Protein AF-0000000066112814 (afdb_homodimer)

Radius of gyration: 29.26 Å; Cα contacts (8 Å, |Δi|>4): 1091; chains: 2; bounding box: 68×74×65 Å

Organism: Halorhodospira halophila (strain DSM 244 / SL1) (NCBI:txid349124)

Nearest PDB structures (foldseek):
  2owy-assembly1_B  TM=9.687E-01  e=3.876E-37  Pseudomonas aeruginosa PAO1
  2owl-assembly1_B  TM=9.333E-01  e=2.413E-34  Escherichia coli
  3ke6-assembly3_B-2  TM=2.125E-01  e=1.730E-01  Mycobacterium tuberculosis
  3ke6-assembly3_A  TM=1.447E-01  e=5.151E-01  Mycobacterium tuberculosis
  2owy-assembly1_B  TM=9.687E-01  e=1.887E-37  Pseudomonas aeruginosa PAO1

InterPro domains:
  IPR007476 Putative exonuclease, RdgC [MF_00194] (1-300)
  IPR007476 Putative exonuclease, RdgC [NF001464] (1-300)
  IPR007476 Putative exonuclease, RdgC [PF04381] (1-298)
  IPR007476 Putative exonuclease, RdgC [PTHR38103] (1-299)

Sequence (604 aa):
MWFRNLIPYRLRDQVAYDPETADQRLAALAFTPCGALEPSRSGFVPPLGPGAPLVHAAAGSLLFCLQEETKLLPAAVIREAMDERIGAVEAAEHRKVRKRERDRIRDEVVTDLMPRAFSRHKRTWGYLDTEAGYLVVDAGSEKQAEHFVEQLREAWGDLTLSPPETEMGPGTIMTRWLAQQQLPGDLELGEEAVLEDPNAEGCEVRVKRQDLTSEEMRAHIDAGKRVRRLAVTYSERLSAVIDTDLSLRRLKFHDVIREQAGDRDPESQAEQLDADFSLMTLELRTLIPRLMEWFGGEKAPSMWFRNLIPYRLRDQVAYDPETADQRLAALAFTPCGALEPSRSGFVPPLGPGAPLVHAAAGSLLFCLQEETKLLPAAVIREAMDERIGAVEAAEHRKVRKRERDRIRDEVVTDLMPRAFSRHKRTWGYLDTEAGYLVVDAGSEKQAEHFVEQLREAWGDLTLSPPETEMGPGTIMTRWLAQQQLPGDLELGEEAVLEDPNAEGCEVRVKRQDLTSEEMRAHIDAGKRVRRLAVTYSERLSAVIDTDLSLRRLKFHDVIREQAGDRDPESQAEQLDADFSLMTLELRTLIPRLMEWFGGEKAPS

Foldseek 3Di:
DFFQKKFKKFWDDLDPPDQVLLLVLLVVFADDDDDLLGQKHKGWDCPLDPPHTQWDDDQQKIKTKMKMKGFPDDPVNLVVQLVVVQVVCCVVVVDHDDPVRSVVSSVVSSSVCSNVTDIDMDMKMWMARSVLRMIITRDPDPVVVVVVVVSSCVSNVPTDIDQWDAPFFPQVLVLVCQLVVDAPPQKDFDFWWKKAAPVDPPRIDTTGNHDSNDPVVNVCSVVRITTQWTWMDGNVQWIFIAGRSRMTHRIDGDCVQVVVLVVVVDPDPSSSVNSNVNSNVVVVSVVSQVSSVSRPGTDDDD/DFFQKKFKKFWDDLDPPDQVLLLVLQVVFADDDDDLLGQKHKGWDCPLDPPHTQWDDDQQKIKTKMKMKGFPDDPVNLVVQLVVVQVVCCVVVVDHDDPVRSVVSSVVSSSVCSNVTDIDMDMKMWMARSVLRMIITRDPDPVVVVVVVVSSCVSNVPTDIDQWDAPFFPQVLVLVCQLVVDAPPQKDFDFWWKKAAPVDPPRIDTTGNHDSNDPVVNVCSVVRITTQWTWMDGNVQWIFIAGRSRMTHRIDGDCVQVVQLVVVVDPDPSSSCNSNVNSNVVVVSVVSQVSSVSRPGTDDDD

pLDDT: mean 94.21, std 6.57, range [53.81, 98.94]

Solvent-accessible surface area (backbone atoms only — not comparable to full-atom values): 31672 Å² total; per-residue (Å²): 102,76,69,39,22,38,41,56,24,35,50,72,54,93,64,84,84,43,61,68,60,50,30,59,31,38,56,78,37,45,53,64,81,61,56,63,83,43,60,57,38,68,18,36,40,30,68,68,34,91,92,48,55,48,43,44,73,46,87,63,26,41,36,40,28,38,38,34,41,35,49,60,69,55,66,67,44,52,49,52,53,41,50,54,52,50,49,50,50,26,67,74,64,71,45,82,81,51,70,72,58,49,52,51,49,48,51,50,50,48,67,63,47,44,62,59,36,52,60,42,78,46,76,40,43,33,36,36,33,69,78,84,37,33,37,36,26,40,33,96,41,68,68,57,36,49,51,51,52,50,54,48,30,67,29,61,62,77,69,44,72,41,72,66,47,46,67,37,58,44,29,59,51,53,33,45,26,51,75,68,69,52,66,61,90,55,50,40,81,42,33,36,38,30,32,29,35,89,89,38,88,75,19,35,39,38,36,30,68,33,70,60,79,37,69,37,48,44,36,38,46,73,72,58,34,34,32,46,30,41,26,33,31,41,72,85,39,33,35,31,30,40,37,54,81,69,28,34,37,72,37,40,78,30,64,82,55,55,53,61,44,58,72,66,64,56,88,43,71,46,49,39,35,51,40,30,41,35,54,50,51,56,53,44,63,56,45,55,59,47,55,30,46,77,25,68,23,64,48,75,83,130,102,76,69,41,21,37,42,57,26,34,50,72,55,92,64,86,86,44,60,67,59,50,29,59,30,40,56,78,37,43,53,62,82,61,55,63,83,44,60,56,38,70,18,37,40,30,70,68,34,92,92,48,55,48,43,44,71,48,87,63,25,40,37,39,27,37,36,34,40,37,49,60,69,55,68,68,44,52,49,53,53,42,50,53,52,49,49,52,49,24,66,75,66,70,45,82,80,50,70,72,58,48,52,51,48,47,51,52,50,48,67,64,47,44,63,58,36,51,62,42,78,46,77,43,42,34,36,36,33,69,77,84,37,33,37,35,26,41,33,96,41,69,69,58,37,48,52,52,50,52,54,48,30,68,30,63,62,76,66,45,70,41,73,67,48,47,67,36,58,44,30,60,51,52,33,46,27,50,74,68,70,53,66,61,90,55,49,40,81,42,32,36,40,30,33,30,36,90,89,38,87,75,19,35,38,38,36,30,66,33,71,59,80,36,70,37,50,45,35,38,45,73,73,58,34,35,35,46,30,39,28,32,29,41,72,84,42,32,34,30,31,40,36,54,82,68,27,34,36,72,37,41,78,28,65,83,56,54,53,62,43,58,73,66,63,57,88,43,72,48,48,40,36,49,40,30,41,36,54,49,52,57,54,44,62,55,45,55,60,48,56,29,46,76,25,68,24,65,50,75,83,129

Structure (mmCIF, N/CA/C/O backbone):
data_AF-0000000066112814-model_v1
#
loop_
_entity.id
_entity.type
_entity.pdbx_description
1 polymer 'Recombination-associated protein RdgC'
#
loop_
_atom_site.group_PDB
_atom_site.id
_atom_site.type_symbol
_atom_site.label_atom_id
_atom_site.label_alt_id
_atom_site.label_comp_id
_atom_site.label_asym_id
_atom_site.label_entity_id
_atom_site.label_seq_id
_atom_site.pdbx_PDB_ins_code
_atom_site.Cartn_x
_atom_site.Cartn_y
_atom_site.Cartn_z
_atom_site.occupancy
_atom_site.B_iso_or_equiv
_atom_site.auth_seq_id
_atom_site.auth_comp_id
_atom_site.auth_asym_id
_atom_site.auth_atom_id
_atom_site.pdbx_PDB_model_num
ATOM 1 N N . MET A 1 1 ? 8.781 -24.109 -1.26 1 85.25 1 MET A N 1
ATOM 2 C CA . MET A 1 1 ? 8.328 -23.109 -2.215 1 85.25 1 MET A CA 1
ATOM 3 C C . MET A 1 1 ? 6.855 -23.312 -2.566 1 85.25 1 MET A C 1
ATOM 5 O O . MET A 1 1 ? 6.477 -24.375 -3.08 1 85.25 1 MET A O 1
ATOM 9 N N . TRP A 1 2 ? 5.922 -22.578 -2.098 1 94.44 2 TRP A N 1
ATOM 10 C CA . TRP A 1 2 ? 4.5 -22.641 -2.41 1 94.44 2 TRP A CA 1
ATOM 11 C C . TRP A 1 2 ? 4.02 -21.328 -3.031 1 94.44 2 TRP A C 1
ATOM 13 O O . TRP A 1 2 ? 4.273 -20.25 -2.494 1 94.44 2 TRP A O 1
ATOM 23 N N . PHE A 1 3 ? 3.432 -21.531 -4.191 1 98.19 3 PHE A N 1
ATOM 24 C CA . PHE A 1 3 ? 2.922 -20.328 -4.863 1 98.19 3 PHE A CA 1
ATOM 25 C C . PHE A 1 3 ? 1.823 -19.672 -4.039 1 98.19 3 PHE A C 1
ATOM 27 O O . PHE A 1 3 ? 0.987 -20.359 -3.447 1 98.19 3 PHE A O 1
ATOM 34 N N . ARG A 1 4 ? 1.826 -18.406 -4.098 1 98 4 ARG A N 1
ATOM 35 C CA . ARG A 1 4 ? 0.827 -17.656 -3.346 1 98 4 ARG A CA 1
ATOM 36 C C . ARG A 1 4 ? -0.195 -17.016 -4.281 1 98 4 ARG A C 1
ATOM 38 O O . ARG A 1 4 ? -1.264 -16.578 -3.842 1 98 4 ARG A O 1
ATOM 45 N N . ASN A 1 5 ? 0.16 -16.906 -5.477 1 98.75 5 ASN A N 1
ATOM 46 C CA . ASN A 1 5 ? -0.689 -16.422 -6.559 1 98.75 5 ASN A CA 1
ATOM 47 C C . ASN A 1 5 ? -0.534 -17.266 -7.82 1 98.75 5 ASN A C 1
ATOM 49 O O . ASN A 1 5 ? 0.542 -17.797 -8.078 1 98.75 5 ASN A O 1
ATOM 53 N N . LEU A 1 6 ? -1.611 -17.344 -8.539 1 98.81 6 LEU A N 1
ATOM 54 C CA . LEU A 1 6 ? -1.567 -18.062 -9.812 1 98.81 6 LEU A CA 1
ATOM 55 C C . LEU A 1 6 ? -2.102 -17.203 -10.945 1 98.81 6 LEU A C 1
ATOM 57 O O . LEU A 1 6 ? -3.25 -16.75 -10.898 1 98.81 6 LEU A O 1
ATOM 61 N N . ILE A 1 7 ? -1.312 -16.969 -11.883 1 98.88 7 ILE A N 1
ATOM 62 C CA . ILE A 1 7 ? -1.767 -16.422 -13.156 1 98.88 7 ILE A CA 1
ATOM 63 C C . ILE A 1 7 ? -1.481 -17.406 -14.273 1 98.88 7 ILE A C 1
ATOM 65 O O . ILE A 1 7 ? -0.338 -17.547 -14.719 1 98.88 7 ILE A O 1
ATOM 69 N N . PRO A 1 8 ? -2.494 -18.125 -14.742 1 98.19 8 PRO A N 1
ATOM 70 C CA . PRO A 1 8 ? -2.299 -19.172 -15.734 1 98.19 8 PRO A CA 1
ATOM 71 C C . PRO A 1 8 ? -2.311 -18.656 -17.172 1 98.19 8 PRO A C 1
ATOM 73 O O . PRO A 1 8 ? -3.053 -17.719 -17.484 1 98.19 8 PRO A O 1
ATOM 76 N N . TYR A 1 9 ? -1.499 -19.25 -17.969 1 97 9 TYR A N 1
ATOM 77 C CA . TYR A 1 9 ? -1.478 -19.062 -19.422 1 97 9 TYR A CA 1
ATOM 78 C C . TYR A 1 9 ? -1.589 -20.391 -20.141 1 97 9 TYR A C 1
ATOM 80 O O . TYR A 1 9 ? -0.943 -21.375 -19.766 1 97 9 TYR A O 1
ATOM 88 N N . ARG A 1 10 ? -2.41 -20.438 -21.203 1 95.5 10 ARG A N 1
ATOM 89 C CA . ARG A 1 10 ? -2.572 -21.641 -22 1 95.5 10 ARG A CA 1
ATOM 90 C C . ARG A 1 10 ? -1.478 -21.75 -23.062 1 95.5 10 ARG A C 1
ATOM 92 O O . ARG A 1 10 ? -1.212 -20.781 -23.781 1 95.5 10 ARG A O 1
ATOM 99 N N . LEU A 1 11 ? -0.869 -22.891 -23.031 1 92.31 11 LEU A N 1
ATOM 100 C CA . LEU A 1 11 ? 0.097 -23.172 -24.094 1 92.31 11 LEU A CA 1
ATOM 101 C C . LEU A 1 11 ? -0.61 -23.547 -25.391 1 92.31 11 LEU A C 1
ATOM 103 O O . LEU A 1 11 ? -1.513 -24.375 -25.406 1 92.31 11 LEU A O 1
ATOM 107 N N . ARG A 1 12 ? -0.238 -22.906 -26.453 1 84.06 12 ARG A N 1
ATOM 108 C CA . ARG A 1 12 ? -0.909 -23.156 -27.734 1 84.06 12 ARG A CA 1
ATOM 109 C C . ARG A 1 12 ? -0.007 -23.922 -28.688 1 84.06 12 ARG A C 1
ATOM 111 O O . ARG A 1 12 ? -0.443 -24.328 -29.766 1 84.06 12 ARG A O 1
ATOM 118 N N . ASP A 1 13 ? 1.174 -24 -28.344 1 73.62 13 ASP A N 1
ATOM 119 C CA . ASP A 1 13 ? 2.092 -24.75 -29.188 1 73.62 13 ASP A CA 1
ATOM 120 C C . ASP A 1 13 ? 2.328 -26.156 -28.625 1 73.62 13 ASP A C 1
ATOM 122 O O . ASP A 1 13 ? 2.09 -26.391 -27.438 1 73.62 13 ASP A O 1
ATOM 126 N N . GLN A 1 14 ? 2.426 -27.172 -29.594 1 65.25 14 GLN A N 1
ATOM 127 C CA . GLN A 1 14 ? 2.783 -28.516 -29.172 1 65.25 14 GLN A CA 1
ATOM 128 C C . GLN A 1 14 ? 4.297 -28.703 -29.188 1 65.25 14 GLN A C 1
ATOM 130 O O . GLN A 1 14 ? 4.875 -29.094 -30.203 1 65.25 14 GLN A O 1
ATOM 135 N N . VAL A 1 15 ? 4.91 -27.953 -28.297 1 62.34 15 VAL A N 1
ATOM 136 C CA . VAL A 1 15 ? 6.359 -28.141 -28.297 1 62.34 15 VAL A CA 1
ATOM 137 C C . VAL A 1 15 ? 6.742 -29.156 -27.234 1 62.34 15 VAL A C 1
ATOM 139 O O . VAL A 1 15 ? 5.996 -29.375 -26.266 1 62.34 15 VAL A O 1
ATOM 142 N N . ALA A 1 16 ? 7.613 -30.031 -27.641 1 66.94 16 ALA A N 1
ATOM 143 C CA . ALA A 1 16 ? 8.18 -30.938 -26.641 1 66.94 16 ALA A CA 1
ATOM 144 C C . ALA A 1 16 ? 8.883 -30.172 -25.531 1 66.94 16 ALA A C 1
ATOM 146 O O . ALA A 1 16 ? 9.75 -29.328 -25.797 1 66.94 16 ALA A O 1
ATOM 147 N N . TYR A 1 17 ? 8.281 -30.281 -24.359 1 77.88 17 TYR A N 1
ATOM 148 C CA . TYR A 1 17 ? 8.883 -29.594 -23.234 1 77.88 17 TYR A CA 1
ATOM 149 C C . TYR A 1 17 ? 9.906 -30.469 -22.531 1 77.88 17 TYR A C 1
ATOM 151 O O . TYR A 1 17 ? 9.586 -31.141 -21.531 1 77.88 17 TYR A O 1
ATOM 159 N N . ASP A 1 18 ? 11.117 -30.484 -23.156 1 88.44 18 ASP A N 1
ATOM 160 C CA . ASP A 1 18 ? 12.25 -31.234 -22.625 1 88.44 18 ASP A CA 1
ATOM 161 C C . ASP A 1 18 ? 13.078 -30.375 -21.672 1 88.44 18 ASP A C 1
ATOM 163 O O . ASP A 1 18 ? 13.445 -29.25 -22.016 1 88.44 18 ASP A O 1
ATOM 167 N N . PRO A 1 19 ? 13.273 -30.984 -20.453 1 92.81 19 PRO A N 1
ATOM 168 C CA . PRO A 1 19 ? 14.016 -30.203 -19.469 1 92.81 19 PRO A CA 1
ATOM 169 C C . PRO A 1 19 ? 15.383 -29.75 -19.969 1 92.81 19 PRO A C 1
ATOM 171 O O . PRO A 1 19 ? 15.812 -28.625 -19.688 1 92.81 19 PRO A O 1
ATOM 174 N N . GLU A 1 20 ? 16.094 -30.625 -20.656 1 93.12 20 GLU A N 1
ATOM 175 C CA . GLU A 1 20 ? 17.422 -30.297 -21.141 1 93.12 20 GLU A CA 1
ATOM 176 C C . GLU A 1 20 ? 17.375 -29.188 -22.203 1 93.12 20 GLU A C 1
ATOM 178 O O . GLU A 1 20 ? 18.188 -28.25 -22.156 1 93.12 20 GLU A O 1
ATOM 183 N N . THR A 1 21 ? 16.484 -29.406 -23.078 1 91 21 THR A N 1
ATOM 184 C CA . THR A 1 21 ? 16.297 -28.375 -24.109 1 91 21 THR A CA 1
ATOM 185 C C . THR A 1 21 ? 15.906 -27.047 -23.469 1 91 21 THR A C 1
ATOM 187 O O . THR A 1 21 ? 16.438 -26 -23.844 1 91 21 THR A O 1
ATOM 190 N N . ALA A 1 22 ? 14.984 -27.125 -22.562 1 92.94 22 ALA A N 1
ATOM 191 C CA . ALA A 1 22 ? 14.547 -25.906 -21.859 1 92.94 22 ALA A CA 1
ATOM 192 C C . ALA A 1 22 ? 15.719 -25.234 -21.156 1 92.94 22 ALA A C 1
ATOM 194 O O . ALA A 1 22 ? 15.859 -24.016 -21.219 1 92.94 22 ALA A O 1
ATOM 195 N N . ASP A 1 23 ? 16.484 -26 -20.531 1 95.75 23 ASP A N 1
ATOM 196 C CA . ASP A 1 23 ? 17.641 -25.5 -19.797 1 95.75 23 ASP A CA 1
ATOM 197 C C . ASP A 1 23 ? 18.609 -24.781 -20.75 1 95.75 23 ASP A C 1
ATOM 199 O O . ASP A 1 23 ? 19.094 -23.688 -20.438 1 95.75 23 ASP A O 1
ATOM 203 N N . GLN A 1 24 ? 18.859 -25.359 -21.875 1 94.19 24 GLN A N 1
ATOM 204 C CA . GLN A 1 24 ? 19.75 -24.781 -22.875 1 94.19 24 GLN A CA 1
ATOM 205 C C . GLN A 1 24 ? 19.188 -23.453 -23.391 1 94.19 24 GLN A C 1
ATOM 207 O O . GLN A 1 24 ? 19.922 -22.484 -23.562 1 94.19 24 GLN A O 1
ATOM 212 N N . ARG A 1 25 ? 17.953 -23.469 -23.641 1 92.56 25 ARG A N 1
ATOM 213 C CA . ARG A 1 25 ? 17.312 -22.266 -24.156 1 92.56 25 ARG A CA 1
ATOM 214 C C . ARG A 1 25 ? 17.375 -21.141 -23.141 1 92.56 25 ARG A C 1
ATOM 216 O O . ARG A 1 25 ? 17.641 -19.984 -23.5 1 92.56 25 ARG A O 1
ATOM 223 N N . LEU A 1 26 ? 17.156 -21.453 -21.875 1 96.06 26 LEU A N 1
ATOM 224 C CA . LEU A 1 26 ? 17.125 -20.422 -20.828 1 96.06 26 LEU A CA 1
ATOM 225 C C . LEU A 1 26 ? 18.516 -19.844 -20.594 1 96.06 26 LEU A C 1
ATOM 227 O O . LEU A 1 26 ? 18.656 -18.75 -20.047 1 96.06 26 LEU A O 1
ATOM 231 N N . ALA A 1 27 ? 19.531 -20.609 -20.984 1 95.5 27 ALA A N 1
ATOM 232 C CA . ALA A 1 27 ? 20.922 -20.172 -20.797 1 95.5 27 ALA A CA 1
ATOM 233 C C . ALA A 1 27 ? 21.172 -18.828 -21.484 1 95.5 27 ALA A C 1
ATOM 235 O O . ALA A 1 27 ? 22.031 -18.062 -21.047 1 95.5 27 ALA A O 1
ATOM 236 N N . ALA A 1 28 ? 20.422 -18.578 -22.5 1 94 28 ALA A N 1
ATOM 237 C CA . ALA A 1 28 ? 20.578 -17.328 -23.266 1 94 28 ALA A CA 1
ATOM 238 C C . ALA A 1 28 ? 20.219 -16.125 -22.406 1 94 28 ALA A C 1
ATOM 240 O O . ALA A 1 28 ? 20.688 -15.008 -22.688 1 94 28 ALA A O 1
ATOM 241 N N . LEU A 1 29 ? 19.406 -16.328 -21.406 1 97.25 29 LEU A N 1
ATOM 242 C CA . LEU A 1 29 ? 19 -15.242 -20.531 1 97.25 29 LEU A CA 1
ATOM 243 C C . LEU A 1 29 ? 19.266 -15.594 -19.062 1 97.25 29 LEU A C 1
ATOM 245 O O . LEU A 1 29 ? 18.422 -15.328 -18.203 1 97.25 29 LEU A O 1
ATOM 249 N N . ALA A 1 30 ? 20.328 -16.266 -18.844 1 97.75 30 ALA A N 1
ATOM 250 C CA . ALA A 1 30 ? 20.766 -16.516 -17.469 1 97.75 30 ALA A CA 1
ATOM 251 C C . ALA A 1 30 ? 21.109 -15.203 -16.766 1 97.75 30 ALA A C 1
ATOM 253 O O . ALA A 1 30 ? 21.672 -14.289 -17.375 1 97.75 30 ALA A O 1
ATOM 254 N N . PHE A 1 31 ? 20.859 -15.141 -15.562 1 97.94 31 PHE A N 1
ATOM 255 C CA . PHE A 1 31 ? 21.016 -13.906 -14.805 1 97.94 31 PHE A CA 1
ATOM 256 C C . PHE A 1 31 ? 22.484 -13.523 -14.688 1 97.94 31 PHE A C 1
ATOM 258 O O . PHE A 1 31 ? 23.328 -14.375 -14.406 1 97.94 31 PHE A O 1
ATOM 265 N N . THR A 1 32 ? 22.75 -12.273 -14.93 1 96.69 32 THR A N 1
ATOM 266 C CA . THR A 1 32 ? 24.031 -11.641 -14.641 1 96.69 32 THR A CA 1
ATOM 267 C C . THR A 1 32 ? 23.828 -10.344 -13.852 1 96.69 32 THR A C 1
ATOM 269 O O . THR A 1 32 ? 22.812 -9.656 -14.039 1 96.69 32 THR A O 1
ATOM 272 N N . PRO A 1 33 ? 24.672 -10.039 -12.961 1 95.44 33 PRO A N 1
ATOM 273 C CA . PRO A 1 33 ? 24.5 -8.836 -12.141 1 95.44 33 PRO A CA 1
ATOM 274 C C . PRO A 1 33 ? 24.484 -7.551 -12.969 1 95.44 33 PRO A C 1
ATOM 276 O O . PRO A 1 33 ? 25.062 -7.508 -14.055 1 95.44 33 PRO A O 1
ATOM 279 N N . CYS A 1 34 ? 23.844 -6.574 -12.438 1 95.56 34 CYS A N 1
ATOM 280 C CA . CYS A 1 34 ? 23.781 -5.254 -13.055 1 95.56 34 CYS A CA 1
ATOM 281 C C . CYS A 1 34 ? 25.172 -4.652 -13.203 1 95.56 34 CYS A C 1
ATOM 283 O O . CYS A 1 34 ? 26.031 -4.836 -12.344 1 95.56 34 CYS A O 1
ATOM 285 N N . GLY A 1 35 ? 25.328 -3.955 -14.352 1 93.88 35 GLY A N 1
ATOM 286 C CA . GLY A 1 35 ? 26.484 -3.076 -14.438 1 93.88 35 GLY A CA 1
ATOM 287 C C . GLY A 1 35 ? 26.375 -1.863 -13.531 1 93.88 35 GLY A C 1
ATOM 288 O O . GLY A 1 35 ? 25.328 -1.616 -12.93 1 93.88 35 GLY A O 1
ATOM 289 N N . ALA A 1 36 ? 27.469 -1.051 -13.477 1 91 36 ALA A N 1
ATOM 290 C CA . ALA A 1 36 ? 27.594 0.069 -12.547 1 91 36 ALA A CA 1
ATOM 291 C C . ALA A 1 36 ? 26.531 1.123 -12.812 1 91 36 ALA A C 1
ATOM 293 O O . ALA A 1 36 ? 26.062 1.795 -11.891 1 91 36 ALA A O 1
ATOM 294 N N . LEU A 1 37 ? 26.141 1.253 -14.055 1 94.19 37 LEU A N 1
ATOM 295 C CA . LEU A 1 37 ? 25.219 2.33 -14.398 1 94.19 37 LEU A CA 1
ATOM 296 C C . LEU A 1 37 ? 23.859 1.772 -14.805 1 94.19 37 LEU A C 1
ATOM 298 O O . LEU A 1 37 ? 22.969 2.525 -15.203 1 94.19 37 LEU A O 1
ATOM 302 N N . GLU A 1 38 ? 23.703 0.467 -14.703 1 95.5 38 GLU A N 1
ATOM 303 C CA . GLU A 1 38 ? 22.453 -0.189 -15.07 1 95.5 38 GLU A CA 1
ATOM 304 C C . GLU A 1 38 ? 21.453 -0.177 -13.906 1 95.5 38 GLU A C 1
ATOM 306 O O . GLU A 1 38 ? 21.766 -0.678 -12.82 1 95.5 38 GLU A O 1
ATOM 311 N N . PRO A 1 39 ? 20.297 0.369 -14.148 1 96.38 39 PRO A N 1
ATOM 312 C CA . PRO A 1 39 ? 19.344 0.484 -13.047 1 96.38 39 PRO A CA 1
ATOM 313 C C . PRO A 1 39 ? 18.734 -0.859 -12.648 1 96.38 39 PRO A C 1
ATOM 315 O O . PRO A 1 39 ? 18.375 -1.056 -11.484 1 96.38 39 PRO A O 1
ATOM 318 N N . SER A 1 40 ? 18.578 -1.758 -13.625 1 97.69 40 SER A N 1
ATOM 319 C CA . SER A 1 40 ? 18 -3.062 -13.328 1 97.69 40 SER A CA 1
ATOM 320 C C . SER A 1 40 ? 18.344 -4.082 -14.406 1 97.69 40 SER A C 1
ATOM 322 O O . SER A 1 40 ? 18.703 -3.713 -15.523 1 97.69 40 SER A O 1
ATOM 324 N N . ARG A 1 41 ? 18.281 -5.301 -14.047 1 97.06 41 ARG A N 1
ATOM 325 C CA . ARG A 1 41 ? 18.5 -6.414 -14.969 1 97.06 41 ARG A CA 1
ATOM 326 C C . ARG A 1 41 ? 17.75 -7.66 -14.5 1 97.06 41 ARG A C 1
ATOM 328 O O . ARG A 1 41 ? 17.688 -7.945 -13.305 1 97.06 41 ARG A O 1
ATOM 335 N N . SER A 1 42 ? 17.188 -8.344 -15.43 1 98 42 SER A N 1
ATOM 336 C CA . SER A 1 42 ? 16.5 -9.594 -15.133 1 98 42 SER A CA 1
ATOM 337 C C . SER A 1 42 ? 17.156 -10.773 -15.844 1 98 42 SER A C 1
ATOM 339 O O . SER A 1 42 ? 17.797 -10.594 -16.875 1 98 42 SER A O 1
ATOM 341 N N . GLY A 1 43 ? 17.016 -11.891 -15.297 1 98.25 43 GLY A N 1
ATOM 342 C CA . GLY A 1 43 ? 17.469 -13.141 -15.891 1 98.25 43 GLY A CA 1
ATOM 343 C C . GLY A 1 43 ? 17.078 -14.359 -15.07 1 98.25 43 GLY A C 1
ATOM 344 O O . GLY A 1 43 ? 16.656 -14.234 -13.922 1 98.25 43 GLY A O 1
ATOM 345 N N . PHE A 1 44 ? 17.234 -15.539 -15.656 1 98.62 44 PHE A N 1
ATOM 346 C CA . PHE A 1 44 ? 16.828 -16.766 -15 1 98.62 44 PHE A CA 1
ATOM 347 C C . PHE A 1 44 ? 17.938 -17.297 -14.102 1 98.62 44 PHE A C 1
ATOM 349 O O . PHE A 1 44 ? 19.109 -17.234 -14.453 1 98.62 44 PHE A O 1
ATOM 356 N N . VAL A 1 45 ? 17.609 -17.859 -12.961 1 97.94 45 VAL A N 1
ATOM 357 C CA . VAL A 1 45 ? 18.547 -18.484 -12.023 1 97.94 45 VAL A CA 1
ATOM 358 C C . VAL A 1 45 ? 18.094 -19.906 -11.734 1 97.94 45 VAL A C 1
ATOM 360 O O . VAL A 1 45 ? 16.922 -20.25 -11.922 1 97.94 45 VAL A O 1
ATOM 363 N N . PRO A 1 46 ? 19.031 -20.766 -11.281 1 97.25 46 PRO A N 1
ATOM 364 C CA . PRO A 1 46 ? 18.625 -22.141 -10.938 1 97.25 46 PRO A CA 1
ATOM 365 C C . PRO A 1 46 ? 17.672 -22.188 -9.75 1 97.25 46 PRO A C 1
ATOM 367 O O . PRO A 1 46 ? 17.984 -21.703 -8.664 1 97.25 46 PRO A O 1
ATOM 370 N N . PRO A 1 47 ? 16.547 -22.781 -9.883 1 97.19 47 PRO A N 1
ATOM 371 C CA . PRO A 1 47 ? 15.57 -22.875 -8.797 1 97.19 47 PRO A CA 1
ATOM 372 C C . PRO A 1 47 ? 16.125 -23.547 -7.551 1 97.19 47 PRO A C 1
ATOM 374 O O . PRO A 1 47 ? 15.789 -23.156 -6.43 1 97.19 47 PRO A O 1
ATOM 377 N N . LEU A 1 48 ? 17 -24.516 -7.664 1 94.5 48 LEU A N 1
ATOM 378 C CA . LEU A 1 48 ? 17.469 -25.297 -6.531 1 94.5 48 LEU A CA 1
ATOM 379 C C . LEU A 1 48 ? 18.781 -24.719 -5.992 1 94.5 48 LEU A C 1
ATOM 381 O O . LEU A 1 48 ? 19.422 -25.328 -5.129 1 94.5 48 LEU A O 1
ATOM 385 N N . GLY A 1 49 ? 19.188 -23.594 -6.578 1 90 49 GLY A N 1
ATOM 386 C CA . GLY A 1 49 ? 20.375 -22.922 -6.062 1 90 49 GLY A CA 1
ATOM 387 C C . GLY A 1 49 ? 21.578 -23.078 -6.969 1 90 49 GLY A C 1
ATOM 388 O O . GLY A 1 49 ? 21.484 -23.672 -8.047 1 90 49 GLY A O 1
ATOM 389 N N . PRO A 1 50 ? 22.703 -22.516 -6.48 1 86 50 PRO A N 1
ATOM 390 C CA . PRO A 1 50 ? 23.906 -22.5 -7.312 1 86 50 PRO A CA 1
ATOM 391 C C . PRO A 1 50 ? 24.375 -23.906 -7.691 1 86 50 PRO A C 1
ATOM 393 O O . PRO A 1 50 ? 24.344 -24.812 -6.859 1 86 50 PRO A O 1
ATOM 396 N N . GLY A 1 51 ? 24.766 -24.062 -8.945 1 88.44 51 GLY A N 1
ATOM 397 C CA . GLY A 1 51 ? 25.281 -25.344 -9.422 1 88.44 51 GLY A CA 1
ATOM 398 C C . GLY A 1 51 ? 24.203 -26.203 -10.062 1 88.44 51 GLY A C 1
ATOM 399 O O . GLY A 1 51 ? 24.516 -27.141 -10.805 1 88.44 51 GLY A O 1
ATOM 400 N N . ALA A 1 52 ? 22.984 -25.922 -9.773 1 93.94 52 ALA A N 1
ATOM 401 C CA . ALA A 1 52 ? 21.875 -26.672 -10.352 1 93.94 52 ALA A CA 1
ATOM 402 C C . ALA A 1 52 ? 21.5 -26.125 -11.727 1 93.94 52 ALA A C 1
ATOM 404 O O . ALA A 1 52 ? 21.953 -25.047 -12.117 1 93.94 52 ALA A O 1
ATOM 405 N N . PRO A 1 53 ? 20.75 -26.859 -12.461 1 96.31 53 PRO A N 1
ATOM 406 C CA . PRO A 1 53 ? 20.266 -26.359 -13.75 1 96.31 53 PRO A CA 1
ATOM 407 C C . PRO A 1 53 ? 19.281 -25.203 -13.594 1 96.31 53 PRO A C 1
ATOM 409 O O . PRO A 1 53 ? 18.703 -25.016 -12.516 1 96.31 53 PRO A O 1
ATOM 412 N N . LEU A 1 54 ? 19.094 -24.516 -14.727 1 97.75 54 LEU A N 1
ATOM 413 C CA . LEU A 1 54 ? 18.172 -23.391 -14.75 1 97.75 54 LEU A CA 1
ATOM 414 C C . LEU A 1 54 ? 16.719 -23.859 -14.75 1 97.75 54 LEU A C 1
ATOM 416 O O . LEU A 1 54 ? 15.805 -23.078 -14.484 1 97.75 54 LEU A O 1
ATOM 420 N N . VAL A 1 55 ? 16.562 -25.109 -15.039 1 97.31 55 VAL A N 1
ATOM 421 C CA . VAL A 1 55 ? 15.227 -25.703 -15.078 1 97.31 55 VAL A CA 1
ATOM 422 C C . VAL A 1 55 ? 15.156 -26.891 -14.125 1 97.31 55 VAL A C 1
ATOM 424 O O . VAL A 1 55 ? 16.062 -27.734 -14.109 1 97.31 55 VAL A O 1
ATOM 427 N N . HIS A 1 56 ? 14.203 -26.906 -13.32 1 97.06 56 HIS A N 1
ATOM 428 C CA . HIS A 1 56 ? 13.977 -28.078 -12.469 1 97.06 56 HIS A CA 1
ATOM 429 C C . HIS A 1 56 ? 12.734 -28.844 -12.914 1 97.06 56 HIS A C 1
ATOM 431 O O . HIS A 1 56 ? 11.633 -28.281 -12.938 1 97.06 56 HIS A O 1
ATOM 437 N N . ALA A 1 57 ? 12.93 -30.109 -13.227 1 96.69 57 ALA A N 1
ATOM 438 C CA . ALA A 1 57 ? 11.828 -30.938 -13.695 1 96.69 57 ALA A CA 1
ATOM 439 C C . ALA A 1 57 ? 11.344 -31.875 -12.602 1 96.69 57 ALA A C 1
ATOM 441 O O . ALA A 1 57 ? 12.156 -32.562 -11.945 1 96.69 57 ALA A O 1
ATOM 442 N N . ALA A 1 58 ? 10.117 -31.859 -12.391 1 94.69 58 ALA A N 1
ATOM 443 C CA . ALA A 1 58 ? 9.5 -32.781 -11.445 1 94.69 58 ALA A CA 1
ATOM 444 C C . ALA A 1 58 ? 8.016 -32.969 -11.742 1 94.69 58 ALA A C 1
ATOM 446 O O . ALA A 1 58 ? 7.32 -32 -12.086 1 94.69 58 ALA A O 1
ATOM 447 N N . ALA A 1 59 ? 7.535 -34.219 -11.688 1 93.25 59 ALA A N 1
ATOM 448 C CA . ALA A 1 59 ? 6.117 -34.562 -11.781 1 93.25 59 ALA A CA 1
ATOM 449 C C . ALA A 1 59 ? 5.508 -34.031 -13.07 1 93.25 59 ALA A C 1
ATOM 451 O O . ALA A 1 59 ? 4.414 -33.469 -13.055 1 93.25 59 ALA A O 1
ATOM 452 N N . GLY A 1 60 ? 6.281 -34.031 -14.133 1 93.25 60 GLY A N 1
ATOM 453 C CA . GLY A 1 60 ? 5.77 -33.625 -15.422 1 93.25 60 GLY A CA 1
ATOM 454 C C . GLY A 1 60 ? 5.703 -32.125 -15.578 1 93.25 60 GLY A C 1
ATOM 455 O O . GLY A 1 60 ? 5 -31.609 -16.453 1 93.25 60 GLY A O 1
ATOM 456 N N . SER A 1 61 ? 6.387 -31.391 -14.719 1 96.19 61 SER A N 1
ATOM 457 C CA . SER A 1 61 ? 6.383 -29.938 -14.75 1 96.19 61 SER A CA 1
ATOM 458 C C . SER A 1 61 ? 7.805 -29.375 -14.75 1 96.19 61 SER A C 1
ATOM 460 O O . SER A 1 61 ? 8.734 -30.031 -14.289 1 96.19 61 SER A O 1
ATOM 462 N N . LEU A 1 62 ? 7.965 -28.266 -15.344 1 96.81 62 LEU A N 1
ATOM 463 C CA . LEU A 1 62 ? 9.25 -27.562 -15.391 1 96.81 62 LEU A CA 1
ATOM 464 C C . LEU A 1 62 ? 9.195 -26.266 -14.586 1 96.81 62 LEU A C 1
ATOM 466 O O . LEU A 1 62 ? 8.406 -25.375 -14.883 1 96.81 62 LEU A O 1
ATOM 470 N N . LEU A 1 63 ? 10.023 -26.156 -13.617 1 98 63 LEU A N 1
ATOM 471 C CA . LEU A 1 63 ? 10.07 -25 -12.734 1 98 63 LEU A CA 1
ATOM 472 C C . LEU A 1 63 ? 11.125 -24 -13.203 1 98 63 LEU A C 1
ATOM 474 O O . LEU A 1 63 ? 12.242 -24.375 -13.547 1 98 63 LEU A O 1
ATOM 478 N N . PHE A 1 64 ? 10.734 -22.734 -13.227 1 97.88 64 PHE A N 1
ATOM 479 C CA . PHE A 1 64 ? 11.609 -21.625 -13.594 1 97.88 64 PHE A CA 1
ATOM 480 C C . PHE A 1 64 ? 11.664 -20.578 -12.484 1 97.88 64 PHE A C 1
ATOM 482 O O . PHE A 1 64 ? 10.695 -20.422 -11.734 1 97.88 64 PHE A O 1
ATOM 489 N N . CYS A 1 65 ? 12.719 -19.844 -12.422 1 98.44 65 CYS A N 1
ATOM 490 C CA . CYS A 1 65 ? 12.883 -18.734 -11.484 1 98.44 65 CYS A CA 1
ATOM 491 C C . CYS A 1 65 ? 13.531 -17.531 -12.164 1 98.44 65 CYS A C 1
ATOM 493 O O . CYS A 1 65 ? 14.672 -17.625 -12.625 1 98.44 65 CYS A O 1
ATOM 495 N N . LEU A 1 66 ? 12.789 -16.5 -12.25 1 98.56 66 LEU A N 1
ATOM 496 C CA . LEU A 1 66 ? 13.312 -15.25 -12.797 1 98.56 66 LEU A CA 1
ATOM 497 C C . LEU A 1 66 ? 13.766 -14.312 -11.68 1 98.56 66 LEU A C 1
ATOM 499 O O . LEU A 1 66 ? 12.984 -13.992 -10.781 1 98.56 66 LEU A O 1
ATOM 503 N N . GLN A 1 67 ? 14.969 -13.914 -11.719 1 97.94 67 GLN A N 1
ATOM 504 C CA . GLN A 1 67 ? 15.508 -12.961 -10.75 1 97.94 67 GLN A CA 1
ATOM 505 C C . GLN A 1 67 ? 15.664 -11.578 -11.359 1 97.94 67 GLN A C 1
ATOM 507 O O . GLN A 1 67 ? 16.125 -11.445 -12.5 1 97.94 67 GLN A O 1
ATOM 512 N N . GLU A 1 68 ? 15.219 -10.609 -10.641 1 97.5 68 GLU A N 1
ATOM 513 C CA . GLU A 1 68 ? 15.406 -9.211 -11.023 1 97.5 68 GLU A CA 1
ATOM 514 C C . GLU A 1 68 ? 16.234 -8.461 -9.992 1 97.5 68 GLU A C 1
ATOM 516 O O . GLU A 1 68 ? 15.93 -8.477 -8.797 1 97.5 68 GLU A O 1
ATOM 521 N N . GLU A 1 69 ? 17.312 -7.91 -10.461 1 97.25 69 GLU A N 1
ATOM 522 C CA . GLU A 1 69 ? 18.109 -6.984 -9.656 1 97.25 69 GLU A CA 1
ATOM 523 C C . GLU A 1 69 ? 17.719 -5.535 -9.938 1 97.25 69 GLU A C 1
ATOM 525 O O . GLU A 1 69 ? 17.688 -5.109 -11.094 1 97.25 69 GLU A O 1
ATOM 530 N N . THR A 1 70 ? 17.391 -4.812 -8.93 1 96.5 70 THR A N 1
ATOM 531 C CA . THR A 1 70 ? 17.078 -3.395 -9.062 1 96.5 70 THR A CA 1
ATOM 532 C C . THR A 1 70 ? 17.969 -2.557 -8.141 1 96.5 70 THR A C 1
ATOM 534 O O . THR A 1 70 ? 18.109 -2.871 -6.961 1 96.5 70 THR A O 1
ATOM 537 N N . LYS A 1 71 ? 18.594 -1.497 -8.719 1 95.69 71 LYS A N 1
ATOM 538 C CA . LYS A 1 71 ? 19.375 -0.564 -7.914 1 95.69 71 LYS A CA 1
ATOM 539 C C . LYS A 1 71 ? 18.469 0.371 -7.117 1 95.69 71 LYS A C 1
ATOM 541 O O . LYS A 1 71 ? 17.531 0.948 -7.668 1 95.69 71 LYS A O 1
ATOM 546 N N . LEU A 1 72 ? 18.828 0.458 -5.844 1 94.62 72 LEU A N 1
ATOM 547 C CA . LEU A 1 72 ? 17.984 1.245 -4.953 1 94.62 72 LEU A CA 1
ATOM 548 C C . LEU A 1 72 ? 18.438 2.701 -4.926 1 94.62 72 LEU A C 1
ATOM 550 O O . LEU A 1 72 ? 19.109 3.127 -3.988 1 94.62 72 LEU A O 1
ATOM 554 N N . LEU A 1 73 ? 17.984 3.422 -5.879 1 95.25 73 LEU A N 1
ATOM 555 C CA . LEU A 1 73 ? 18.203 4.863 -5.953 1 95.25 73 LEU A CA 1
ATOM 556 C C . LEU A 1 73 ? 16.875 5.605 -6.09 1 95.25 73 LEU A C 1
ATOM 558 O O . LEU A 1 73 ? 16.516 6.039 -7.184 1 95.25 73 LEU A O 1
ATOM 562 N N . PRO A 1 74 ? 16.234 5.777 -4.965 1 94.31 74 PRO A N 1
ATOM 563 C CA . PRO A 1 74 ? 14.922 6.422 -5.004 1 94.31 74 PRO A CA 1
ATOM 564 C C . PRO A 1 74 ? 14.977 7.824 -5.598 1 94.31 74 PRO A C 1
ATOM 566 O O . PRO A 1 74 ? 15.992 8.516 -5.48 1 94.31 74 PRO A O 1
ATOM 569 N N . ALA A 1 75 ? 13.859 8.211 -6.156 1 95.06 75 ALA A N 1
ATOM 570 C CA . ALA A 1 75 ? 13.742 9.539 -6.766 1 95.06 75 ALA A CA 1
ATOM 571 C C . ALA A 1 75 ? 14 10.633 -5.742 1 95.06 75 ALA A C 1
ATOM 573 O O . ALA A 1 75 ? 14.547 11.688 -6.078 1 95.06 75 ALA A O 1
ATOM 574 N N . ALA A 1 76 ? 13.609 10.383 -4.57 1 93.75 76 ALA A N 1
ATOM 575 C CA . ALA A 1 76 ? 13.789 11.367 -3.512 1 93.75 76 ALA A CA 1
ATOM 576 C C . ALA A 1 76 ? 15.273 11.664 -3.279 1 93.75 76 ALA A C 1
ATOM 578 O O . ALA A 1 76 ? 15.656 12.812 -3.053 1 93.75 76 ALA A O 1
ATOM 579 N N . VAL A 1 77 ? 16.094 10.664 -3.346 1 94.25 77 VAL A N 1
ATOM 580 C CA . VAL A 1 77 ? 17.531 10.812 -3.152 1 94.25 77 VAL A CA 1
ATOM 581 C C . VAL A 1 77 ? 18.141 11.625 -4.297 1 94.25 77 VAL A C 1
ATOM 583 O O . VAL A 1 77 ? 18.953 12.516 -4.074 1 94.25 77 VAL A O 1
ATOM 586 N N . ILE A 1 78 ? 17.672 11.336 -5.434 1 95.69 78 ILE A N 1
ATOM 587 C CA . ILE A 1 78 ? 18.125 12.062 -6.613 1 95.69 78 ILE A CA 1
ATOM 588 C C . ILE A 1 78 ? 17.734 13.531 -6.496 1 95.69 78 ILE A C 1
ATOM 590 O O . ILE A 1 78 ? 18.562 14.422 -6.711 1 95.69 78 ILE A O 1
ATOM 594 N N . ARG A 1 79 ? 16.531 13.719 -6.168 1 95.06 79 ARG A N 1
ATOM 595 C CA . ARG A 1 79 ? 16.016 15.078 -6.051 1 95.06 79 ARG A CA 1
ATOM 596 C C . ARG A 1 79 ? 16.797 15.875 -5.016 1 95.06 79 ARG A C 1
ATOM 598 O O . ARG A 1 79 ? 17.141 17.031 -5.246 1 95.06 79 ARG A O 1
ATOM 605 N N . GLU A 1 80 ? 17.031 15.281 -3.926 1 92.5 80 GLU A N 1
ATOM 606 C CA . GLU A 1 80 ? 17.766 15.953 -2.863 1 92.5 80 GLU A CA 1
ATOM 607 C C . GLU A 1 80 ? 19.172 16.312 -3.32 1 92.5 80 GLU A C 1
ATOM 609 O O . GLU A 1 80 ? 19.641 17.438 -3.08 1 92.5 80 GLU A O 1
ATOM 614 N N . ALA A 1 81 ? 19.844 15.422 -3.986 1 94.5 81 ALA A N 1
ATOM 615 C CA . ALA A 1 81 ? 21.172 15.68 -4.516 1 94.5 81 ALA A CA 1
ATOM 616 C C . ALA A 1 81 ? 21.141 16.766 -5.582 1 94.5 81 ALA A C 1
ATOM 618 O O . ALA A 1 81 ? 22.047 17.609 -5.641 1 94.5 81 ALA A O 1
ATOM 619 N N . MET A 1 82 ? 20.141 16.719 -6.367 1 95.81 82 MET A N 1
ATOM 620 C CA . MET A 1 82 ? 19.953 17.734 -7.387 1 95.81 82 MET A CA 1
ATOM 621 C C . MET A 1 82 ? 19.781 19.125 -6.754 1 95.81 82 MET A C 1
ATOM 623 O O . MET A 1 82 ? 20.422 20.078 -7.176 1 95.81 82 MET A O 1
ATOM 627 N N . ASP A 1 83 ? 18.922 19.156 -5.797 1 92.38 83 ASP A N 1
ATOM 628 C CA . ASP A 1 83 ? 18.656 20.422 -5.125 1 92.38 83 ASP A CA 1
ATOM 629 C C . ASP A 1 83 ? 19.938 21.016 -4.531 1 92.38 83 ASP A C 1
ATOM 631 O O . ASP A 1 83 ? 20.188 22.219 -4.637 1 92.38 83 ASP A O 1
ATOM 635 N N . GLU A 1 84 ? 20.688 20.203 -3.943 1 91.38 84 GLU A N 1
ATOM 636 C CA . GLU A 1 84 ? 21.953 20.641 -3.367 1 91.38 84 GLU A CA 1
ATOM 637 C C . GLU A 1 84 ? 22.891 21.203 -4.438 1 91.38 84 GLU A C 1
ATOM 639 O O . GLU A 1 84 ? 23.453 22.281 -4.27 1 91.38 84 GLU A O 1
ATOM 644 N N . ARG A 1 85 ? 23.031 20.531 -5.492 1 94.81 85 ARG A N 1
ATOM 645 C CA . ARG A 1 85 ? 23.922 20.953 -6.566 1 94.81 85 ARG A CA 1
ATOM 646 C C . ARG A 1 85 ? 23.406 22.203 -7.254 1 94.81 85 ARG A C 1
ATOM 648 O O . ARG A 1 85 ? 24.172 23.109 -7.562 1 94.81 85 ARG A O 1
ATOM 655 N N . ILE A 1 86 ? 22.156 22.234 -7.508 1 95.25 86 ILE A N 1
ATOM 656 C CA . ILE A 1 86 ? 21.531 23.391 -8.133 1 95.25 86 ILE A CA 1
ATOM 657 C C . ILE A 1 86 ? 21.672 24.609 -7.215 1 95.25 86 ILE A C 1
ATOM 659 O O . ILE A 1 86 ? 22.016 25.703 -7.676 1 95.25 86 ILE A O 1
ATOM 663 N N . GLY A 1 87 ? 21.422 24.375 -5.977 1 91.31 87 GLY A N 1
ATOM 664 C CA . GLY A 1 87 ? 21.609 25.453 -5.02 1 91.31 87 GLY A CA 1
ATOM 665 C C . GLY A 1 87 ? 23.016 26.031 -5.016 1 91.31 87 GLY A C 1
ATOM 666 O O . GLY A 1 87 ? 23.188 27.234 -4.957 1 91.31 87 GLY A O 1
ATOM 667 N N . ALA A 1 88 ? 23.984 25.172 -5.09 1 92.56 88 ALA A N 1
ATOM 668 C CA . ALA A 1 88 ? 25.375 25.578 -5.109 1 92.56 88 ALA A CA 1
ATOM 669 C C . ALA A 1 88 ? 25.688 26.391 -6.359 1 92.56 88 ALA A C 1
ATOM 671 O O . ALA A 1 88 ? 26.375 27.422 -6.285 1 92.56 88 ALA A O 1
ATOM 672 N N . VAL A 1 89 ? 25.219 25.984 -7.473 1 93.69 89 VAL A N 1
ATOM 673 C CA . VAL A 1 89 ? 25.438 26.672 -8.742 1 93.69 89 VAL A CA 1
ATOM 674 C C . VAL A 1 89 ? 24.781 28.047 -8.719 1 93.69 89 VAL A C 1
ATOM 676 O O . VAL A 1 89 ? 25.391 29.047 -9.109 1 93.69 89 VAL A O 1
ATOM 679 N N . GLU A 1 90 ? 23.578 28.016 -8.227 1 93 90 GLU A N 1
ATOM 680 C CA . GLU A 1 90 ? 22.828 29.281 -8.188 1 93 90 GLU A CA 1
ATOM 681 C C . GLU A 1 90 ? 23.453 30.266 -7.207 1 93 90 GLU A C 1
ATOM 683 O O . GLU A 1 90 ? 23.484 31.469 -7.461 1 93 90 GLU A O 1
ATOM 688 N N . ALA A 1 91 ? 23.969 29.781 -6.156 1 90.25 91 ALA A N 1
ATOM 689 C CA . ALA A 1 91 ? 24.641 30.625 -5.176 1 90.25 91 ALA A CA 1
ATOM 690 C C . ALA A 1 91 ? 25.953 31.172 -5.727 1 90.25 91 ALA A C 1
ATOM 692 O O . ALA A 1 91 ? 26.297 32.344 -5.516 1 90.25 91 ALA A O 1
ATOM 693 N N . ALA A 1 92 ? 26.641 30.375 -6.492 1 93.5 92 ALA A N 1
ATOM 694 C CA . ALA A 1 92 ? 27.969 30.734 -7.008 1 93.5 92 ALA A CA 1
ATOM 695 C C . ALA A 1 92 ? 27.844 31.688 -8.195 1 93.5 92 ALA A C 1
ATOM 697 O O . ALA A 1 92 ? 28.641 32.625 -8.336 1 93.5 92 ALA A O 1
ATOM 698 N N . GLU A 1 93 ? 26.781 31.438 -8.977 1 93.88 93 GLU A N 1
ATOM 699 C CA . GLU A 1 93 ? 26.688 32.188 -10.227 1 93.88 93 GLU A CA 1
ATOM 700 C C . GLU A 1 93 ? 25.562 33.219 -10.164 1 93.88 93 GLU A C 1
ATOM 702 O O . GLU A 1 93 ? 25.391 34 -11.102 1 93.88 93 GLU A O 1
ATOM 707 N N . HIS A 1 94 ? 24.797 33.156 -9.102 1 91.5 94 HIS A N 1
ATOM 708 C CA . HIS A 1 94 ? 23.719 34.125 -8.859 1 91.5 94 HIS A CA 1
ATOM 709 C C . HIS A 1 94 ? 22.75 34.156 -10.031 1 91.5 94 HIS A C 1
ATOM 711 O O . HIS A 1 94 ? 22.406 35.25 -10.523 1 91.5 94 HIS A O 1
ATOM 717 N N . ARG A 1 95 ? 22.484 33.125 -10.555 1 92.19 95 ARG A N 1
ATOM 718 C CA . ARG A 1 95 ? 21.484 32.938 -11.602 1 92.19 95 ARG A CA 1
ATOM 719 C C . ARG A 1 95 ? 20.688 31.656 -11.398 1 92.19 95 ARG A C 1
ATOM 721 O O . ARG A 1 95 ? 21.156 30.75 -10.719 1 92.19 95 ARG A O 1
ATOM 728 N N . LYS A 1 96 ? 19.578 31.656 -12.086 1 90.12 96 LYS A N 1
ATOM 729 C CA . LYS A 1 96 ? 18.766 30.453 -12.023 1 90.12 96 LYS A CA 1
ATOM 730 C C . LYS A 1 96 ? 19.234 29.406 -13.023 1 90.12 96 LYS A C 1
ATOM 732 O O . LYS A 1 96 ? 19.703 29.75 -14.109 1 90.12 96 LYS A O 1
ATOM 737 N N . VAL A 1 97 ? 19.203 28.25 -12.641 1 93.56 97 VAL A N 1
ATOM 738 C CA . VAL A 1 97 ? 19.547 27.125 -13.508 1 93.56 97 VAL A CA 1
ATOM 739 C C . VAL A 1 97 ? 18.422 26.859 -14.5 1 93.56 97 VAL A C 1
ATOM 741 O O . VAL A 1 97 ? 17.25 26.828 -14.117 1 93.56 97 VAL A O 1
ATOM 744 N N . ARG A 1 98 ? 18.781 26.906 -15.773 1 92.38 98 ARG A N 1
ATOM 745 C CA . ARG A 1 98 ? 17.797 26.656 -16.812 1 92.38 98 ARG A CA 1
ATOM 746 C C . ARG A 1 98 ? 17.562 25.156 -17.016 1 92.38 98 ARG A C 1
ATOM 748 O O . ARG A 1 98 ? 18.297 24.344 -16.453 1 92.38 98 ARG A O 1
ATOM 755 N N . LYS A 1 99 ? 16.594 24.734 -17.828 1 93.56 99 LYS A N 1
ATOM 756 C CA . LYS A 1 99 ? 16.125 23.359 -18 1 93.56 99 LYS A CA 1
ATOM 757 C C . LYS A 1 99 ? 17.25 22.453 -18.484 1 93.56 99 LYS A C 1
ATOM 759 O O . LYS A 1 99 ? 17.484 21.391 -17.922 1 93.56 99 LYS A O 1
ATOM 764 N N . ARG A 1 100 ? 17.953 22.891 -19.547 1 94.94 100 ARG A N 1
ATOM 765 C CA . ARG A 1 100 ? 19.031 22.078 -20.125 1 94.94 100 ARG A CA 1
ATOM 766 C C . ARG A 1 100 ? 20.109 21.797 -19.094 1 94.94 100 ARG A C 1
ATOM 768 O O . ARG A 1 100 ? 20.625 20.672 -19.016 1 94.94 100 ARG A O 1
ATOM 775 N N . GLU A 1 101 ? 20.469 22.766 -18.375 1 95.38 101 GLU A N 1
ATOM 776 C CA . GLU A 1 101 ? 21.484 22.609 -17.344 1 95.38 101 GLU A CA 1
ATOM 777 C C . GLU A 1 101 ? 20.969 21.734 -16.203 1 95.38 101 GLU A C 1
ATOM 779 O O . GLU A 1 101 ? 21.734 20.953 -15.625 1 95.38 101 GLU A O 1
ATOM 784 N N . ARG A 1 102 ? 19.766 21.859 -15.891 1 95.88 102 ARG A N 1
ATOM 785 C CA . ARG A 1 102 ? 19.156 21 -14.875 1 95.88 102 ARG A CA 1
ATOM 786 C C . ARG A 1 102 ? 19.234 19.531 -15.281 1 95.88 102 ARG A C 1
ATOM 788 O O . ARG A 1 102 ? 19.547 18.672 -14.453 1 95.88 102 ARG A O 1
ATOM 795 N N . ASP A 1 103 ? 18.984 19.281 -16.562 1 96.06 103 ASP A N 1
ATOM 796 C CA . ASP A 1 103 ? 19.047 17.922 -17.062 1 96.06 103 ASP A CA 1
ATOM 797 C C . ASP A 1 103 ? 20.469 17.375 -16.984 1 96.06 103 ASP A C 1
ATOM 799 O O . ASP A 1 103 ? 20.672 16.203 -16.656 1 96.06 103 ASP A O 1
ATOM 803 N N . ARG A 1 104 ? 21.391 18.156 -17.266 1 96.38 104 ARG A N 1
ATOM 804 C CA . ARG A 1 104 ? 22.781 17.75 -17.172 1 96.38 104 ARG A CA 1
ATOM 805 C C . ARG A 1 104 ? 23.172 17.438 -15.742 1 96.38 104 ARG A C 1
ATOM 807 O O . ARG A 1 104 ? 23.859 16.438 -15.484 1 96.38 104 ARG A O 1
ATOM 814 N N . ILE A 1 105 ? 22.719 18.266 -14.828 1 96.88 105 ILE A N 1
ATOM 815 C CA . ILE A 1 105 ? 22.984 18.047 -13.414 1 96.88 105 ILE A CA 1
ATOM 816 C C . ILE A 1 105 ? 22.375 16.719 -12.969 1 96.88 105 ILE A C 1
ATOM 818 O O . ILE A 1 105 ? 22.984 15.961 -12.227 1 96.88 105 ILE A O 1
ATOM 822 N N . ARG A 1 106 ? 21.188 16.453 -13.414 1 96.38 106 ARG A N 1
ATOM 823 C CA . ARG A 1 106 ? 20.516 15.195 -13.086 1 96.38 106 ARG A CA 1
ATOM 824 C C . ARG A 1 106 ? 21.359 14 -13.531 1 96.38 106 ARG A C 1
ATOM 826 O O . ARG A 1 106 ? 21.578 13.062 -12.766 1 96.38 106 ARG A O 1
ATOM 833 N N . ASP A 1 107 ? 21.828 14.086 -14.727 1 96.38 107 ASP A N 1
ATOM 834 C CA . ASP A 1 107 ? 22.641 13 -15.281 1 96.38 107 ASP A CA 1
ATOM 835 C C . ASP A 1 107 ? 23.922 12.797 -14.461 1 96.38 107 ASP A C 1
ATOM 837 O O . ASP A 1 107 ? 24.328 11.664 -14.203 1 96.38 107 ASP A O 1
ATOM 841 N N . GLU A 1 108 ? 24.469 13.844 -14.117 1 97 108 GLU A N 1
ATOM 842 C CA . GLU A 1 108 ? 25.688 13.789 -13.305 1 97 108 GLU A CA 1
ATOM 843 C C . GLU A 1 108 ? 25.406 13.164 -11.945 1 97 108 GLU A C 1
ATOM 845 O O . GLU A 1 108 ? 26.172 12.336 -11.461 1 97 108 GLU A O 1
ATOM 850 N N . VAL A 1 109 ? 24.312 13.602 -11.398 1 96.94 109 VAL A N 1
ATOM 851 C CA . VAL A 1 109 ? 23.922 13.086 -10.094 1 96.94 109 VAL A CA 1
ATOM 852 C C . VAL A 1 109 ? 23.703 11.578 -10.172 1 96.94 109 VAL A C 1
ATOM 854 O O . VAL A 1 109 ? 24.219 10.828 -9.336 1 96.94 109 VAL A O 1
ATOM 857 N N . VAL A 1 110 ? 22.969 11.109 -11.148 1 96.44 110 VAL A N 1
ATOM 858 C CA . VAL A 1 110 ? 22.672 9.688 -11.312 1 96.44 110 VAL A CA 1
ATOM 859 C C . VAL A 1 110 ? 23.969 8.914 -11.562 1 96.44 110 VAL A C 1
ATOM 861 O O . VAL A 1 110 ? 24.188 7.852 -10.977 1 96.44 110 VAL A O 1
ATOM 864 N N . THR A 1 111 ? 24.844 9.422 -12.383 1 96.44 111 THR A N 1
ATOM 865 C CA . THR A 1 111 ? 26.125 8.789 -12.703 1 96.44 111 THR A CA 1
ATOM 866 C C . THR A 1 111 ? 26.984 8.633 -11.453 1 96.44 111 THR A C 1
ATOM 868 O O . THR A 1 111 ? 27.688 7.633 -11.289 1 96.44 111 THR A O 1
ATOM 871 N N . ASP A 1 112 ? 26.859 9.562 -10.602 1 95.88 112 ASP A N 1
ATOM 872 C CA . ASP A 1 112 ? 27.641 9.562 -9.375 1 95.88 112 ASP A CA 1
ATOM 873 C C . ASP A 1 112 ? 27.062 8.594 -8.344 1 95.88 112 ASP A C 1
ATOM 875 O O . ASP A 1 112 ? 27.797 7.883 -7.664 1 95.88 112 ASP A O 1
ATOM 879 N N . LEU A 1 113 ? 25.766 8.617 -8.25 1 96 113 LEU A N 1
ATOM 880 C CA . LEU A 1 113 ? 25.109 7.918 -7.148 1 96 113 LEU A CA 1
ATOM 881 C C . LEU A 1 113 ? 24.828 6.461 -7.512 1 96 113 LEU A C 1
ATOM 883 O O . LEU A 1 113 ? 24.859 5.586 -6.645 1 96 113 LEU A O 1
ATOM 887 N N . MET A 1 114 ? 24.625 6.117 -8.734 1 96.25 114 MET A N 1
ATOM 888 C CA . MET A 1 114 ? 24.172 4.805 -9.188 1 96.25 114 MET A CA 1
ATOM 889 C C . MET A 1 114 ? 25.172 3.719 -8.789 1 96.25 114 MET A C 1
ATOM 891 O O . MET A 1 114 ? 24.781 2.68 -8.258 1 96.25 114 MET A O 1
ATOM 895 N N . PRO A 1 115 ? 26.438 3.941 -8.945 1 94.81 115 PRO A N 1
ATOM 896 C CA . PRO A 1 115 ? 27.406 2.895 -8.602 1 94.81 115 PRO A CA 1
ATOM 897 C C . PRO A 1 115 ? 27.422 2.584 -7.105 1 94.81 115 PRO A C 1
ATOM 899 O O . PRO A 1 115 ? 27.906 1.521 -6.703 1 94.81 115 PRO A O 1
ATOM 902 N N . ARG A 1 116 ? 26.922 3.461 -6.328 1 93.06 116 ARG A N 1
ATOM 903 C CA . ARG A 1 116 ? 26.953 3.311 -4.875 1 93.06 116 ARG A CA 1
ATOM 904 C C . ARG A 1 116 ? 25.625 2.736 -4.355 1 93.06 116 ARG A C 1
ATOM 906 O O . ARG A 1 116 ? 25.516 2.404 -3.176 1 93.06 116 ARG A O 1
ATOM 913 N N . ALA A 1 117 ? 24.672 2.688 -5.176 1 95.62 117 ALA A N 1
ATOM 914 C CA . ALA A 1 117 ? 23.359 2.217 -4.777 1 95.62 117 ALA A CA 1
ATOM 915 C C . ALA A 1 117 ? 23.375 0.724 -4.465 1 95.62 117 ALA A C 1
ATOM 917 O O . ALA A 1 117 ? 24.016 -0.055 -5.164 1 95.62 117 ALA A O 1
ATOM 918 N N . PHE A 1 118 ? 22.672 0.366 -3.428 1 95.06 118 PHE A N 1
ATOM 919 C CA . PHE A 1 118 ? 22.516 -1.052 -3.127 1 95.06 118 PHE A CA 1
ATOM 920 C C . PHE A 1 118 ? 21.609 -1.726 -4.156 1 95.06 118 PHE A C 1
ATOM 922 O O . PHE A 1 118 ? 20.812 -1.062 -4.82 1 95.06 118 PHE A O 1
ATOM 929 N N . SER A 1 119 ? 21.766 -3.018 -4.219 1 94.19 119 SER A N 1
ATOM 930 C CA . SER A 1 119 ? 20.906 -3.818 -5.082 1 94.19 119 SER A CA 1
ATOM 931 C C . SER A 1 119 ? 19.844 -4.555 -4.273 1 94.19 119 SER A C 1
ATOM 933 O O . SER A 1 119 ? 20.094 -4.988 -3.148 1 94.19 119 SER A O 1
ATOM 935 N N . ARG A 1 120 ? 18.75 -4.602 -4.844 1 93.69 120 ARG A N 1
ATOM 936 C CA . ARG A 1 120 ? 17.703 -5.484 -4.34 1 93.69 120 ARG A CA 1
ATOM 937 C C . ARG A 1 120 ? 17.375 -6.57 -5.359 1 93.69 120 ARG A C 1
ATOM 939 O O . ARG A 1 120 ? 17.203 -6.281 -6.547 1 93.69 120 ARG A O 1
ATOM 946 N N . HIS A 1 121 ? 17.234 -7.754 -4.855 1 95.19 121 HIS A N 1
ATOM 947 C CA . HIS A 1 121 ? 16.891 -8.867 -5.734 1 95.19 121 HIS A CA 1
ATOM 948 C C . HIS A 1 121 ? 15.484 -9.375 -5.441 1 95.19 121 HIS A C 1
ATOM 950 O O . HIS A 1 121 ? 15.102 -9.516 -4.277 1 95.19 121 HIS A O 1
ATOM 956 N N . LYS A 1 122 ? 14.758 -9.547 -6.504 1 95.5 122 LYS A N 1
ATOM 957 C CA . LYS A 1 122 ? 13.422 -10.117 -6.406 1 95.5 122 LYS A CA 1
ATOM 958 C C . LYS A 1 122 ? 13.258 -11.305 -7.344 1 95.5 122 LYS A C 1
ATOM 960 O O . LYS A 1 122 ? 13.727 -11.273 -8.484 1 95.5 122 LYS A O 1
ATOM 965 N N . ARG A 1 123 ? 12.578 -12.266 -6.785 1 96.69 123 ARG A N 1
ATOM 966 C CA . ARG A 1 123 ? 12.375 -13.461 -7.598 1 96.69 123 ARG A CA 1
ATOM 967 C C . ARG A 1 123 ? 10.898 -13.648 -7.934 1 96.69 123 ARG A C 1
ATOM 969 O O . ARG A 1 123 ? 10.031 -13.414 -7.09 1 96.69 123 ARG A O 1
ATOM 976 N N . THR A 1 124 ? 10.617 -14.047 -9.148 1 98.44 124 THR A N 1
ATOM 977 C CA . THR A 1 124 ? 9.312 -14.477 -9.633 1 98.44 124 THR A CA 1
ATOM 978 C C . THR A 1 124 ? 9.359 -15.914 -10.133 1 98.44 124 THR A C 1
ATOM 980 O O . THR A 1 124 ? 10.211 -16.266 -10.953 1 98.44 124 THR A O 1
ATOM 983 N N . TRP A 1 125 ? 8.445 -16.703 -9.625 1 98.62 125 TRP A N 1
ATOM 984 C CA . TRP A 1 125 ? 8.438 -18.125 -9.969 1 98.62 125 TRP A CA 1
ATOM 985 C C . TRP A 1 125 ? 7.363 -18.422 -11.008 1 98.62 125 TRP A C 1
ATOM 987 O O . TRP A 1 125 ? 6.305 -17.797 -11.016 1 98.62 125 TRP A O 1
ATOM 997 N N . GLY A 1 126 ? 7.699 -19.344 -11.852 1 98.56 126 GLY A N 1
ATOM 998 C CA . GLY A 1 126 ? 6.75 -19.906 -12.797 1 98.56 126 GLY A CA 1
ATOM 999 C C . GLY A 1 126 ? 7.027 -21.359 -13.125 1 98.56 126 GLY A C 1
ATOM 1000 O O . GLY A 1 126 ? 8.156 -21.828 -12.969 1 98.56 126 GLY A O 1
ATOM 1001 N N . TYR A 1 127 ? 6 -22.078 -13.547 1 97.81 127 TYR A N 1
ATOM 1002 C CA . TYR A 1 127 ? 6.246 -23.453 -13.984 1 97.81 127 TYR A CA 1
ATOM 1003 C C . TYR A 1 127 ? 5.375 -23.812 -15.188 1 97.81 127 TYR A C 1
ATOM 1005 O O . TYR A 1 127 ? 4.309 -23.219 -15.383 1 97.81 127 TYR A O 1
ATOM 1013 N N . LEU A 1 128 ? 5.918 -24.688 -15.945 1 96.06 128 LEU A N 1
ATOM 1014 C CA . LEU A 1 128 ? 5.219 -25.234 -17.094 1 96.06 128 LEU A CA 1
ATOM 1015 C C . LEU A 1 128 ? 4.684 -26.625 -16.797 1 96.06 128 LEU A C 1
ATOM 1017 O O . LEU A 1 128 ? 5.449 -27.531 -16.438 1 96.06 128 LEU A O 1
ATOM 1021 N N . ASP A 1 129 ? 3.416 -26.766 -16.875 1 95.44 129 ASP A N 1
ATOM 1022 C CA . ASP A 1 129 ? 2.793 -28.078 -16.797 1 95.44 129 ASP A CA 1
ATOM 1023 C C . ASP A 1 129 ? 2.729 -28.734 -18.172 1 95.44 129 ASP A C 1
ATOM 1025 O O . ASP A 1 129 ? 1.864 -28.406 -18.984 1 95.44 129 ASP A O 1
ATOM 1029 N N . THR A 1 130 ? 3.518 -29.672 -18.344 1 91.38 130 THR A N 1
ATOM 1030 C CA . THR A 1 130 ? 3.648 -30.266 -19.672 1 91.38 130 THR A CA 1
ATOM 1031 C C . THR A 1 130 ? 2.482 -31.203 -19.969 1 91.38 130 THR A C 1
ATOM 1033 O O . THR A 1 130 ? 2.246 -31.578 -21.125 1 91.38 130 THR A O 1
ATOM 1036 N N . GLU A 1 131 ? 1.777 -31.562 -19 1 90.56 131 GLU A N 1
ATOM 1037 C CA . GLU A 1 131 ? 0.651 -32.469 -19.156 1 90.56 131 GLU A CA 1
ATOM 1038 C C . GLU A 1 131 ? -0.646 -31.719 -19.422 1 90.56 131 GLU A C 1
ATOM 1040 O O . GLU A 1 131 ? -1.3 -31.938 -20.438 1 90.56 131 GLU A O 1
ATOM 1045 N N . ALA A 1 132 ? -0.918 -30.766 -18.547 1 91.25 132 ALA A N 1
ATOM 1046 C CA . ALA A 1 132 ? -2.17 -30.016 -18.656 1 91.25 132 ALA A CA 1
ATOM 1047 C C . ALA A 1 132 ? -2.035 -28.875 -19.656 1 91.25 132 ALA A C 1
ATOM 1049 O O . ALA A 1 132 ? -3.037 -28.297 -20.094 1 91.25 132 ALA A O 1
ATOM 1050 N N . GLY A 1 133 ? -0.815 -28.453 -19.984 1 92.06 133 GLY A N 1
ATOM 1051 C CA . GLY A 1 133 ? -0.571 -27.453 -21 1 92.06 133 GLY A CA 1
ATOM 1052 C C . GLY A 1 133 ? -0.764 -26.047 -20.516 1 92.06 133 GLY A C 1
ATOM 1053 O O . GLY A 1 133 ? -1.393 -25.219 -21.188 1 92.06 133 GLY A O 1
ATOM 1054 N N . TYR A 1 134 ? -0.318 -25.734 -19.328 1 95.44 134 TYR A N 1
ATOM 1055 C CA . TYR A 1 134 ? -0.403 -24.391 -18.781 1 95.44 134 TYR A CA 1
ATOM 1056 C C . TYR A 1 134 ? 0.97 -23.891 -18.344 1 95.44 134 TYR A C 1
ATOM 1058 O O . TYR A 1 134 ? 1.788 -24.656 -17.844 1 95.44 134 TYR A O 1
ATOM 1066 N N . LEU A 1 135 ? 1.235 -22.656 -18.609 1 96.75 135 LEU A N 1
ATOM 1067 C CA . LEU A 1 135 ? 2.229 -21.906 -17.844 1 96.75 135 LEU A CA 1
ATOM 1068 C C . LEU A 1 135 ? 1.575 -21.172 -16.672 1 96.75 135 LEU A C 1
ATOM 1070 O O . LEU A 1 135 ? 0.605 -20.438 -16.859 1 96.75 135 LEU A O 1
ATOM 1074 N N . VAL A 1 136 ? 2.062 -21.359 -15.5 1 98.56 136 VAL A N 1
ATOM 1075 C CA . VAL A 1 136 ? 1.5 -20.719 -14.312 1 98.56 136 VAL A CA 1
ATOM 1076 C C . VAL A 1 136 ? 2.559 -19.844 -13.648 1 98.56 136 VAL A C 1
ATOM 1078 O O . VAL A 1 136 ? 3.664 -20.312 -13.352 1 98.56 136 VAL A O 1
ATOM 1081 N N . VAL A 1 137 ? 2.252 -18.609 -13.422 1 98.81 137 VAL A N 1
ATOM 1082 C CA . VAL A 1 137 ? 3.203 -17.656 -12.852 1 98.81 137 VAL A CA 1
ATOM 1083 C C . VAL A 1 137 ? 2.74 -17.219 -11.469 1 98.81 137 VAL A C 1
ATOM 1085 O O . VAL A 1 137 ? 1.565 -16.906 -11.266 1 98.81 137 VAL A O 1
ATOM 1088 N N . ASP A 1 138 ? 3.639 -17.281 -10.453 1 98.81 138 ASP A N 1
ATOM 1089 C CA . ASP A 1 138 ? 3.373 -16.781 -9.102 1 98.81 138 ASP A CA 1
ATOM 1090 C C . ASP A 1 138 ? 3.59 -15.281 -9.016 1 98.81 138 ASP A C 1
ATOM 1092 O O . ASP A 1 138 ? 4.625 -14.82 -8.523 1 98.81 138 ASP A O 1
ATOM 1096 N N . ALA A 1 139 ? 2.623 -14.531 -9.477 1 98.31 139 ALA A N 1
ATOM 1097 C CA . ALA A 1 139 ? 2.725 -13.078 -9.516 1 98.31 139 ALA A CA 1
ATOM 1098 C C . ALA A 1 139 ? 1.474 -12.422 -8.93 1 98.31 139 ALA A C 1
ATOM 1100 O O . ALA A 1 139 ? 0.356 -12.891 -9.164 1 98.31 139 ALA A O 1
ATOM 1101 N N . GLY A 1 140 ? 1.73 -11.359 -8.227 1 96.25 140 GLY A N 1
ATOM 1102 C CA . GLY A 1 140 ? 0.628 -10.648 -7.602 1 96.25 140 GLY A CA 1
ATOM 1103 C C . GLY A 1 140 ? -0.098 -9.719 -8.555 1 96.25 140 GLY A C 1
ATOM 1104 O O . GLY A 1 140 ? -1.176 -9.211 -8.242 1 96.25 140 GLY A O 1
ATOM 1105 N N . SER A 1 141 ? 0.506 -9.516 -9.734 1 96.94 141 SER A N 1
ATOM 1106 C CA . SER A 1 141 ? -0.108 -8.625 -10.711 1 96.94 141 SER A CA 1
ATOM 1107 C C . SER A 1 141 ? 0.118 -9.133 -12.133 1 96.94 141 SER A C 1
ATOM 1109 O O . SER A 1 141 ? 1.077 -9.859 -12.398 1 96.94 141 SER A O 1
ATOM 1111 N N . GLU A 1 142 ? -0.779 -8.656 -12.992 1 96.69 142 GLU A N 1
ATOM 1112 C CA . GLU A 1 142 ? -0.664 -8.984 -14.406 1 96.69 142 GLU A CA 1
ATOM 1113 C C . GLU A 1 142 ? 0.645 -8.461 -14.992 1 96.69 142 GLU A C 1
ATOM 1115 O O . GLU A 1 142 ? 1.286 -9.133 -15.797 1 96.69 142 GLU A O 1
ATOM 1120 N N . LYS A 1 143 ? 0.988 -7.285 -14.609 1 97.38 143 LYS A N 1
ATOM 1121 C CA . LYS A 1 143 ? 2.215 -6.668 -15.109 1 97.38 143 LYS A CA 1
ATOM 1122 C C . LYS A 1 143 ? 3.432 -7.531 -14.789 1 97.38 143 LYS A C 1
ATOM 1124 O O . LYS A 1 143 ? 4.277 -7.766 -15.648 1 97.38 143 LYS A O 1
ATOM 1129 N N . GLN A 1 144 ? 3.5 -7.984 -13.602 1 97.38 144 GLN A N 1
ATOM 1130 C CA . GLN A 1 144 ? 4.602 -8.844 -13.172 1 97.38 144 GLN A CA 1
ATOM 1131 C C . GLN A 1 144 ? 4.609 -10.156 -13.945 1 97.38 144 GLN A C 1
ATOM 1133 O O . GLN A 1 144 ? 5.664 -10.633 -14.367 1 97.38 144 GLN A O 1
ATOM 1138 N N . ALA A 1 145 ? 3.473 -10.719 -14.125 1 98.44 145 ALA A N 1
ATOM 1139 C CA . ALA A 1 145 ? 3.355 -11.977 -14.867 1 98.44 145 ALA A CA 1
ATOM 1140 C C . ALA A 1 145 ? 3.76 -11.797 -16.328 1 98.44 145 ALA A C 1
ATOM 1142 O O . ALA A 1 145 ? 4.469 -12.633 -16.891 1 98.44 145 ALA A O 1
ATOM 1143 N N . GLU A 1 146 ? 3.318 -10.734 -16.859 1 97.69 146 GLU A N 1
ATOM 1144 C CA . GLU A 1 146 ? 3.646 -10.453 -18.25 1 97.69 146 GLU A CA 1
ATOM 1145 C C . GLU A 1 146 ? 5.148 -10.258 -18.438 1 97.69 146 GLU A C 1
ATOM 1147 O O . GLU A 1 146 ? 5.711 -10.664 -19.453 1 97.69 146 GLU A O 1
ATOM 1152 N N . HIS A 1 147 ? 5.738 -9.586 -17.516 1 97.75 147 HIS A N 1
ATOM 1153 C CA . HIS A 1 147 ? 7.188 -9.453 -17.562 1 97.75 147 HIS A CA 1
ATOM 1154 C C . HIS A 1 147 ? 7.871 -10.812 -17.562 1 97.75 147 HIS A C 1
ATOM 1156 O O . HIS A 1 147 ? 8.773 -11.062 -18.359 1 97.75 147 HIS A O 1
ATOM 1162 N N . PHE A 1 148 ? 7.445 -11.688 -16.703 1 98.19 148 PHE A N 1
ATOM 1163 C CA . PHE A 1 148 ? 7.973 -13.047 -16.656 1 98.19 148 PHE A CA 1
ATOM 1164 C C . PHE A 1 148 ? 7.801 -13.75 -18 1 98.19 148 PHE A C 1
ATOM 1166 O O . PHE A 1 148 ? 8.75 -14.32 -18.531 1 98.19 148 PHE A O 1
ATOM 1173 N N . VAL A 1 149 ? 6.613 -13.672 -18.531 1 97.19 149 VAL A N 1
ATOM 1174 C CA . VAL A 1 149 ? 6.273 -14.336 -19.781 1 97.19 149 VAL A CA 1
ATOM 1175 C C . VAL A 1 149 ? 7.133 -13.781 -20.906 1 97.19 149 VAL A C 1
ATOM 1177 O O . VAL A 1 149 ? 7.641 -14.531 -21.75 1 97.19 149 VAL A O 1
ATOM 1180 N N . GLU A 1 150 ? 7.262 -12.516 -20.969 1 96.69 150 GLU A N 1
ATOM 1181 C CA . GLU A 1 150 ? 8.086 -11.867 -21.984 1 96.69 150 GLU A CA 1
ATOM 1182 C C . GLU A 1 150 ? 9.523 -12.383 -21.938 1 96.69 150 GLU A C 1
ATOM 1184 O O . GLU A 1 150 ? 10.117 -12.688 -22.969 1 96.69 150 GLU A O 1
ATOM 1189 N N . GLN A 1 151 ? 10.125 -12.469 -20.719 1 97.31 151 GLN A N 1
ATOM 1190 C CA . GLN A 1 151 ? 11.484 -12.969 -20.547 1 97.31 151 GLN A CA 1
ATOM 1191 C C . GLN A 1 151 ? 11.586 -14.438 -20.969 1 97.31 151 GLN A C 1
ATOM 1193 O O . GLN A 1 151 ? 12.555 -14.836 -21.625 1 97.31 151 GLN A O 1
ATOM 1198 N N . LEU A 1 152 ? 10.625 -15.203 -20.609 1 96.38 152 LEU A N 1
ATOM 1199 C CA . LEU A 1 152 ? 10.617 -16.625 -20.953 1 96.38 152 LEU A CA 1
ATOM 1200 C C . LEU A 1 152 ? 10.531 -16.812 -22.469 1 96.38 152 LEU A C 1
ATOM 1202 O O . LEU A 1 152 ? 11.258 -17.625 -23.031 1 96.38 152 LEU A O 1
ATOM 1206 N N . ARG A 1 153 ? 9.68 -16.016 -23.062 1 93.38 153 ARG A N 1
ATOM 1207 C CA . ARG A 1 153 ? 9.547 -16.062 -24.516 1 93.38 153 ARG A CA 1
ATOM 1208 C C . ARG A 1 153 ? 10.852 -15.656 -25.203 1 93.38 153 ARG A C 1
ATOM 1210 O O . ARG A 1 153 ? 11.242 -16.25 -26.203 1 93.38 153 ARG A O 1
ATOM 1217 N N . GLU A 1 154 ? 11.422 -14.641 -24.703 1 94.5 154 GLU A N 1
ATOM 1218 C CA . GLU A 1 154 ? 12.695 -14.188 -25.266 1 94.5 154 GLU A CA 1
ATOM 1219 C C . GLU A 1 154 ? 13.742 -15.297 -25.219 1 94.5 154 GLU A C 1
ATOM 1221 O O . GLU A 1 154 ? 14.5 -15.484 -26.172 1 94.5 154 GLU A O 1
ATOM 1226 N N . ALA A 1 155 ? 13.773 -16 -24.141 1 93.88 155 ALA A N 1
ATOM 1227 C CA . ALA A 1 155 ? 14.766 -17.062 -23.953 1 93.88 155 ALA A CA 1
ATOM 1228 C C . ALA A 1 155 ? 14.391 -18.312 -24.75 1 93.88 155 ALA A C 1
ATOM 1230 O O . ALA A 1 155 ? 15.234 -18.906 -25.406 1 93.88 155 ALA A O 1
ATOM 1231 N N . TRP A 1 156 ? 13.133 -18.625 -24.656 1 88.75 156 TRP A N 1
ATOM 1232 C CA . TRP A 1 156 ? 12.641 -19.875 -25.219 1 88.75 156 TRP A CA 1
ATOM 1233 C C . TRP A 1 156 ? 12.406 -19.75 -26.719 1 88.75 156 TRP A C 1
ATOM 1235 O O . TRP A 1 156 ? 12.695 -20.672 -27.484 1 88.75 156 TRP A O 1
ATOM 1245 N N . GLY A 1 157 ? 11.93 -18.547 -27.234 1 81.69 157 GLY A N 1
ATOM 1246 C CA . GLY A 1 157 ? 11.703 -18.234 -28.641 1 81.69 157 GLY A CA 1
ATOM 1247 C C . GLY A 1 157 ? 10.328 -18.641 -29.125 1 81.69 157 GLY A C 1
ATOM 1248 O O . GLY A 1 157 ? 9.57 -17.812 -29.609 1 81.69 157 GLY A O 1
ATOM 1249 N N . ASP A 1 158 ? 9.914 -19.859 -29.109 1 80.62 158 ASP A N 1
ATOM 1250 C CA . ASP A 1 158 ? 8.758 -20.391 -29.844 1 80.62 158 ASP A CA 1
ATOM 1251 C C . ASP A 1 158 ? 7.59 -20.641 -28.891 1 80.62 158 ASP A C 1
ATOM 1253 O O . ASP A 1 158 ? 6.68 -21.406 -29.203 1 80.62 158 ASP A O 1
ATOM 1257 N N . LEU A 1 159 ? 7.508 -19.984 -27.812 1 86.69 159 LEU A N 1
ATOM 1258 C CA . LEU A 1 159 ? 6.402 -20.219 -26.875 1 86.69 159 LEU A CA 1
ATOM 1259 C C . LEU A 1 159 ? 5.203 -19.344 -27.234 1 86.69 159 LEU A C 1
ATOM 1261 O O . LEU A 1 159 ? 5.324 -18.125 -27.312 1 86.69 159 LEU A O 1
ATOM 1265 N N . THR A 1 160 ? 4.129 -19.984 -27.609 1 90.56 160 THR A N 1
ATOM 1266 C CA . THR A 1 160 ? 2.875 -19.266 -27.828 1 90.56 160 THR A CA 1
ATOM 1267 C C . THR A 1 160 ? 1.941 -19.438 -26.625 1 90.56 160 THR A C 1
ATOM 1269 O O . THR A 1 160 ? 1.515 -20.547 -26.328 1 90.56 160 THR A O 1
ATOM 1272 N N . LEU A 1 161 ? 1.698 -18.328 -25.922 1 92.5 161 LEU A N 1
ATOM 1273 C CA . LEU A 1 161 ? 0.931 -18.328 -24.688 1 92.5 161 LEU A CA 1
ATOM 1274 C C . LEU A 1 161 ? -0.219 -17.328 -24.75 1 92.5 161 LEU A C 1
ATOM 1276 O O . LEU A 1 161 ? -0.083 -16.266 -25.359 1 92.5 161 LEU A O 1
ATOM 1280 N N . SER A 1 162 ? -1.317 -17.688 -24.234 1 93.62 162 SER A N 1
ATOM 1281 C CA . SER A 1 162 ? -2.436 -16.766 -24.094 1 93.62 162 SER A CA 1
ATOM 1282 C C . SER A 1 162 ? -3.182 -16.984 -22.781 1 93.62 162 SER A C 1
ATOM 1284 O O . SER A 1 162 ? -3.246 -18.109 -22.297 1 93.62 162 SER A O 1
ATOM 1286 N N . PRO A 1 163 ? -3.754 -15.891 -22.234 1 95.5 163 PRO A N 1
ATOM 1287 C CA . PRO A 1 163 ? -4.633 -16.125 -21.078 1 95.5 163 PRO A CA 1
ATOM 1288 C C . PRO A 1 163 ? -5.801 -17.047 -21.406 1 95.5 163 PRO A C 1
ATOM 1290 O O . PRO A 1 163 ? -6.348 -17 -22.516 1 95.5 163 PRO A O 1
ATOM 1293 N N . PRO A 1 164 ? -6.117 -17.891 -20.469 1 96.38 164 PRO A N 1
ATOM 1294 C CA . PRO A 1 164 ? -7.266 -18.766 -20.75 1 96.38 164 PRO A CA 1
ATOM 1295 C C . PRO A 1 164 ? -8.586 -18 -20.766 1 96.38 164 PRO A C 1
ATOM 1297 O O . PRO A 1 164 ? -8.695 -16.922 -20.172 1 96.38 164 PRO A O 1
ATOM 1300 N N . GLU A 1 165 ? -9.469 -18.562 -21.516 1 96.5 165 GLU A N 1
ATOM 1301 C CA . GLU A 1 165 ? -10.836 -18.047 -21.562 1 96.5 165 GLU A CA 1
ATOM 1302 C C . GLU A 1 165 ? -11.852 -19.156 -21.297 1 96.5 165 GLU A C 1
ATOM 1304 O O . GLU A 1 165 ? -11.633 -20.312 -21.656 1 96.5 165 GLU A O 1
ATOM 1309 N N . THR A 1 166 ? -12.883 -18.797 -20.656 1 98.06 166 THR A N 1
ATOM 1310 C CA . THR A 1 166 ? -13.914 -19.781 -20.344 1 98.06 166 THR A CA 1
ATOM 1311 C C . THR A 1 166 ? -15.195 -19.484 -21.109 1 98.06 166 THR A C 1
ATOM 1313 O O . THR A 1 166 ? -15.375 -18.391 -21.625 1 98.06 166 THR A O 1
ATOM 1316 N N . GLU A 1 167 ? -16.047 -20.5 -21.203 1 97.81 167 GLU A N 1
ATOM 1317 C CA . GLU A 1 167 ? -17.281 -20.391 -21.969 1 97.81 167 GLU A CA 1
ATOM 1318 C C . GLU A 1 167 ? -18.234 -19.391 -21.328 1 97.81 167 GLU A C 1
ATOM 1320 O O . GLU A 1 167 ? -18.938 -18.656 -22.031 1 97.81 167 GLU A O 1
ATOM 1325 N N . MET A 1 168 ? -18.281 -19.422 -20.047 1 97.69 168 MET A N 1
ATOM 1326 C CA . MET A 1 168 ? -19.094 -18.484 -19.297 1 97.69 168 MET A CA 1
ATOM 1327 C C . MET A 1 168 ? -18.219 -17.484 -18.547 1 97.69 168 MET A C 1
ATOM 1329 O O . MET A 1 168 ? -17.172 -17.859 -18 1 97.69 168 MET A O 1
ATOM 1333 N N . GLY A 1 169 ? -18.656 -16.234 -18.547 1 97.44 169 GLY A N 1
ATOM 1334 C CA . GLY A 1 169 ? -17.875 -15.219 -17.875 1 97.44 169 GLY A CA 1
ATOM 1335 C C . GLY A 1 169 ? -17.781 -15.422 -16.375 1 97.44 169 GLY A C 1
ATOM 1336 O O . GLY A 1 169 ? -18.812 -15.562 -15.711 1 97.44 169 GLY A O 1
ATOM 1337 N N . PRO A 1 170 ? -16.625 -15.43 -15.82 1 98.31 170 PRO A N 1
ATOM 1338 C CA . PRO A 1 170 ? -16.469 -15.688 -14.383 1 98.31 170 PRO A CA 1
ATOM 1339 C C . PRO A 1 170 ? -17.281 -14.711 -13.523 1 98.31 170 PRO A C 1
ATOM 1341 O O . PRO A 1 170 ? -17.875 -15.117 -12.516 1 98.31 170 PRO A O 1
ATOM 1344 N N . GLY A 1 171 ? -17.281 -13.445 -13.867 1 98.31 171 GLY A N 1
ATOM 1345 C CA . GLY A 1 171 ?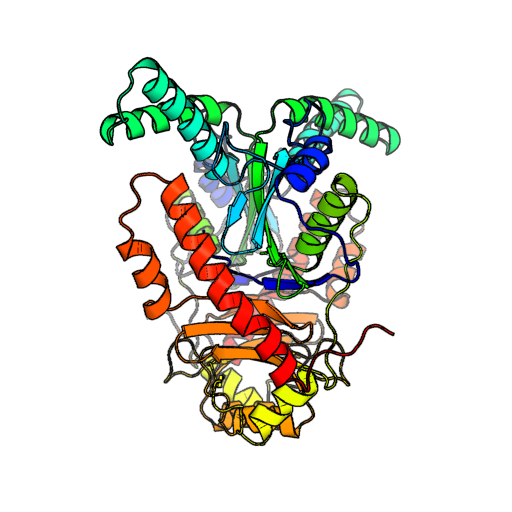 -18.062 -12.477 -13.125 1 98.31 171 GLY A CA 1
ATOM 1346 C C . GLY A 1 171 ? -19.531 -12.836 -13.039 1 98.31 171 GLY A C 1
ATOM 1347 O O . GLY A 1 171 ? -20.141 -12.734 -11.969 1 98.31 171 GLY A O 1
ATOM 1348 N N . THR A 1 172 ? -20.031 -13.242 -14.148 1 97.75 172 THR A N 1
ATOM 1349 C CA . THR A 1 172 ? -21.438 -13.625 -14.242 1 97.75 172 THR A CA 1
ATOM 1350 C C . THR A 1 172 ? -21.719 -14.836 -13.367 1 97.75 172 THR A C 1
ATOM 1352 O O . THR A 1 172 ? -22.688 -14.836 -12.602 1 97.75 172 THR A O 1
ATOM 1355 N N . ILE A 1 173 ? -20.906 -15.781 -13.453 1 98.62 173 ILE A N 1
ATOM 1356 C CA . ILE A 1 173 ? -21.125 -17.047 -12.75 1 98.62 173 ILE A CA 1
ATOM 1357 C C . ILE A 1 173 ? -20.938 -16.828 -11.25 1 98.62 173 ILE A C 1
ATOM 1359 O O . ILE A 1 173 ? -21.75 -17.312 -10.445 1 98.62 173 ILE A O 1
ATOM 1363 N N . MET A 1 174 ? -19.906 -16.109 -10.852 1 98.75 174 MET A N 1
ATOM 1364 C CA . MET A 1 174 ? -19.688 -15.852 -9.43 1 98.75 174 MET A CA 1
ATOM 1365 C C . MET A 1 174 ? -20.859 -15.047 -8.844 1 98.75 174 MET A C 1
ATOM 1367 O O . MET A 1 174 ? -21.25 -15.273 -7.699 1 98.75 174 MET A O 1
ATOM 1371 N N . THR A 1 175 ? -21.359 -14.102 -9.625 1 98.62 175 THR A N 1
ATOM 1372 C CA . THR A 1 175 ? -22.531 -13.344 -9.188 1 98.62 175 THR A CA 1
ATOM 1373 C C . THR A 1 175 ? -23.734 -14.266 -8.984 1 98.62 175 THR A C 1
ATOM 1375 O O . THR A 1 175 ? -24.453 -14.148 -7.996 1 98.62 175 THR A O 1
ATOM 1378 N N . ARG A 1 176 ? -23.891 -15.195 -9.883 1 98.19 176 ARG A N 1
ATOM 1379 C CA . ARG A 1 176 ? -24.984 -16.156 -9.797 1 98.19 176 ARG A CA 1
ATOM 1380 C C . ARG A 1 176 ? -24.828 -17.047 -8.562 1 98.19 176 ARG A C 1
ATOM 1382 O O . ARG A 1 176 ? -25.812 -17.375 -7.898 1 98.19 176 ARG A O 1
ATOM 1389 N N . TRP A 1 177 ? -23.578 -17.484 -8.289 1 98.5 177 TRP A N 1
ATOM 1390 C CA . TRP A 1 177 ? -23.328 -18.266 -7.09 1 98.5 177 TRP A CA 1
ATOM 1391 C C . TRP A 1 177 ? -23.875 -17.578 -5.848 1 98.5 177 TRP A C 1
ATOM 1393 O O . TRP A 1 177 ? -24.516 -18.203 -5.008 1 98.5 177 TRP A O 1
ATOM 1403 N N . LEU A 1 178 ? -23.656 -16.25 -5.719 1 97.94 178 LEU A N 1
ATOM 1404 C CA . LEU A 1 178 ? -24.094 -15.492 -4.555 1 97.94 178 LEU A CA 1
ATOM 1405 C C . LEU A 1 178 ? -25.594 -15.266 -4.586 1 97.94 178 LEU A C 1
ATOM 1407 O O . LEU A 1 178 ? -26.266 -15.398 -3.559 1 97.94 178 LEU A O 1
ATOM 1411 N N . ALA A 1 179 ? -26.094 -14.961 -5.723 1 97.31 179 ALA A N 1
ATOM 1412 C CA . ALA A 1 179 ? -27.5 -14.664 -5.883 1 97.31 179 ALA A CA 1
ATOM 1413 C C . ALA A 1 179 ? -28.375 -15.875 -5.531 1 97.31 179 ALA A C 1
ATOM 1415 O O . ALA A 1 179 ? -29.391 -15.742 -4.867 1 97.31 179 ALA A O 1
ATOM 1416 N N . GLN A 1 180 ? -27.906 -17 -5.969 1 96.81 180 GLN A N 1
ATOM 1417 C CA . GLN A 1 180 ? -28.703 -18.219 -5.797 1 96.81 180 GLN A CA 1
ATOM 1418 C C . GLN A 1 180 ? -28.203 -19.031 -4.598 1 96.81 180 GLN A C 1
ATOM 1420 O O . GLN A 1 180 ? -28.859 -20 -4.188 1 96.81 180 GLN A O 1
ATOM 1425 N N . GLN A 1 181 ? -27.031 -18.641 -4.082 1 94.31 181 GLN A N 1
ATOM 1426 C CA . GLN A 1 181 ? -26.391 -19.359 -2.98 1 94.31 181 GLN A CA 1
ATOM 1427 C C . GLN A 1 181 ? -26.172 -20.828 -3.322 1 94.31 181 GLN A C 1
ATOM 1429 O O . GLN A 1 181 ? -26.516 -21.703 -2.527 1 94.31 181 GLN A O 1
ATOM 1434 N N . GLN A 1 182 ? -25.828 -21.031 -4.535 1 94.31 182 GLN A N 1
ATOM 1435 C CA . GLN A 1 182 ? -25.516 -22.359 -5.051 1 94.31 182 GLN A CA 1
ATOM 1436 C C . GLN A 1 182 ? -24.172 -22.391 -5.762 1 94.31 182 GLN A C 1
ATOM 1438 O O . GLN A 1 182 ? -23.984 -21.719 -6.777 1 94.31 182 GLN A O 1
ATOM 1443 N N . LEU A 1 183 ? -23.281 -23.094 -5.227 1 96.31 183 LEU A N 1
ATOM 1444 C CA . LEU A 1 183 ? -21.938 -23.266 -5.777 1 96.31 183 LEU A CA 1
ATOM 1445 C C . LEU A 1 183 ? -21.688 -24.734 -6.16 1 96.31 183 LEU A C 1
ATOM 1447 O O . LEU A 1 183 ? -22.422 -25.625 -5.719 1 96.31 183 LEU A O 1
ATOM 1451 N N . PRO A 1 184 ? -20.688 -24.906 -6.98 1 96.94 184 PRO A N 1
ATOM 1452 C CA . PRO A 1 184 ? -20.266 -26.281 -7.184 1 96.94 184 PRO A CA 1
ATOM 1453 C C . PRO A 1 184 ? -19.969 -27 -5.871 1 96.94 184 PRO A C 1
ATOM 1455 O O . PRO A 1 184 ? -19.5 -26.375 -4.914 1 96.94 184 PRO A O 1
ATOM 1458 N N . GLY A 1 185 ? -20.203 -28.266 -5.816 1 97.06 185 GLY A N 1
ATOM 1459 C CA . GLY A 1 185 ? -20.109 -29.047 -4.594 1 97.06 185 GLY A CA 1
ATOM 1460 C C . GLY A 1 185 ? -18.719 -29.031 -3.99 1 97.06 185 GLY A C 1
ATOM 1461 O O . GLY A 1 185 ? -18.547 -29.25 -2.785 1 97.06 185 GLY A O 1
ATOM 1462 N N . ASP A 1 186 ? -17.781 -28.766 -4.754 1 97.5 186 ASP A N 1
ATOM 1463 C CA . ASP A 1 186 ? -16.406 -28.828 -4.289 1 97.5 186 ASP A CA 1
ATOM 1464 C C . ASP A 1 186 ? -15.898 -27.438 -3.871 1 97.5 186 ASP A C 1
ATOM 1466 O O . ASP A 1 186 ? -14.711 -27.266 -3.602 1 97.5 186 ASP A O 1
ATOM 1470 N N . LEU A 1 187 ? -16.781 -26.422 -3.861 1 97.88 187 LEU A N 1
ATOM 1471 C CA . LEU A 1 187 ? -16.422 -25.078 -3.469 1 97.88 187 LEU A CA 1
ATOM 1472 C C . LEU A 1 187 ? -17.234 -24.625 -2.256 1 97.88 187 LEU A C 1
ATOM 1474 O O . LEU A 1 187 ? -18.406 -24.969 -2.127 1 97.88 187 LEU A O 1
ATOM 1478 N N . GLU A 1 188 ? -16.531 -23.922 -1.43 1 97.81 188 GLU A N 1
ATOM 1479 C CA . GLU A 1 188 ? -17.172 -23.234 -0.32 1 97.81 188 GLU A CA 1
ATOM 1480 C C . GLU A 1 188 ? -16.859 -21.734 -0.343 1 97.81 188 GLU A C 1
ATOM 1482 O O . GLU A 1 188 ? -15.719 -21.344 -0.62 1 97.81 188 GLU A O 1
ATOM 1487 N N . LEU A 1 189 ? -17.859 -21 0.012 1 98.06 189 LEU A N 1
ATOM 1488 C CA . LEU A 1 189 ? -17.672 -19.562 0.021 1 98.06 189 LEU A CA 1
ATOM 1489 C C . LEU A 1 189 ? -16.75 -19.141 1.165 1 98.06 189 LEU A C 1
ATOM 1491 O O . LEU A 1 189 ? -16.859 -19.656 2.277 1 98.06 189 LEU A O 1
ATOM 1495 N N . GLY A 1 190 ? -15.883 -18.203 0.856 1 98.12 190 GLY A N 1
ATOM 1496 C CA . GLY A 1 190 ? -15.156 -17.5 1.902 1 98.12 190 GLY A CA 1
ATOM 1497 C C . GLY A 1 190 ? -15.914 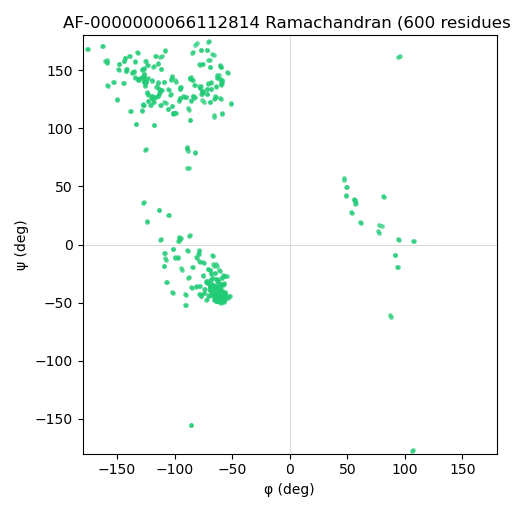-16.312 2.453 1 98.12 190 GLY A C 1
ATOM 1498 O O . GLY A 1 190 ? -17.141 -16.297 2.457 1 98.12 190 GLY A O 1
ATOM 1499 N N . GLU A 1 191 ? -15.102 -15.359 3 1 98.44 191 GLU A N 1
ATOM 1500 C CA . GLU A 1 191 ? -15.727 -14.219 3.658 1 98.44 191 GLU A CA 1
ATOM 1501 C C . GLU A 1 191 ? -15.25 -12.898 3.053 1 98.44 191 GLU A C 1
ATOM 1503 O O . GLU A 1 191 ? -15.289 -11.859 3.711 1 98.44 191 GLU A O 1
ATOM 1508 N N . GLU A 1 192 ? -14.719 -12.969 1.846 1 98.81 192 GLU A N 1
ATOM 1509 C CA . GLU A 1 192 ? -14.234 -11.781 1.149 1 98.81 192 GLU A CA 1
ATOM 1510 C C . GLU A 1 192 ? -14.758 -11.734 -0.284 1 98.81 192 GLU A C 1
ATOM 1512 O O . GLU A 1 192 ? -14.82 -12.758 -0.964 1 98.81 192 GLU A O 1
ATOM 1517 N N . ALA A 1 193 ? -15.078 -10.516 -0.742 1 98.88 193 ALA A N 1
ATOM 1518 C CA . ALA A 1 193 ? -15.5 -10.312 -2.127 1 98.88 193 ALA A CA 1
ATOM 1519 C C . ALA A 1 193 ? -15.305 -8.867 -2.555 1 98.88 193 ALA A C 1
ATOM 1521 O O . ALA A 1 193 ? -15.188 -7.973 -1.712 1 98.88 193 ALA A O 1
ATOM 1522 N N . VAL A 1 194 ? -15.188 -8.68 -3.76 1 98.88 194 VAL A N 1
ATOM 1523 C CA . VAL A 1 194 ? -15.227 -7.363 -4.387 1 98.88 194 VAL A CA 1
ATOM 1524 C C . VAL A 1 194 ? -16.328 -7.324 -5.438 1 98.88 194 VAL A C 1
ATOM 1526 O O . VAL A 1 194 ? -16.391 -8.18 -6.324 1 98.88 194 VAL A O 1
ATOM 1529 N N . LEU A 1 195 ? -17.219 -6.414 -5.316 1 98.88 195 LEU A N 1
ATOM 1530 C CA . LEU A 1 195 ? -18.281 -6.199 -6.297 1 98.88 195 LEU A CA 1
ATOM 1531 C C . LEU A 1 195 ? -18.094 -4.867 -7.02 1 98.88 195 LEU A C 1
ATOM 1533 O O . LEU A 1 195 ? -17.516 -3.926 -6.453 1 98.88 195 LEU A O 1
ATOM 1537 N N . GLU A 1 196 ? -18.547 -4.848 -8.195 1 98.44 196 GLU A N 1
ATOM 1538 C CA . GLU A 1 196 ? -18.484 -3.631 -9 1 98.44 196 GLU A CA 1
ATOM 1539 C C . GLU A 1 196 ? -19.812 -3.369 -9.703 1 98.44 196 GLU A C 1
ATOM 1541 O O . GLU A 1 196 ? -20.625 -4.285 -9.875 1 98.44 196 GLU A O 1
ATOM 1546 N N . ASP A 1 197 ? -20 -2.123 -10.047 1 97 197 ASP A N 1
ATOM 1547 C CA . ASP A 1 197 ? -21.156 -1.73 -10.852 1 97 197 ASP A CA 1
ATOM 1548 C C . ASP A 1 197 ? -20.766 -1.572 -12.32 1 97 197 ASP A C 1
ATOM 1550 O O . ASP A 1 197 ? -19.984 -0.678 -12.672 1 97 197 ASP A O 1
ATOM 1554 N N . PRO A 1 198 ? -21.297 -2.451 -13.188 1 94.56 198 PRO A N 1
ATOM 1555 C CA . PRO A 1 198 ? -20.922 -2.352 -14.602 1 94.56 198 PRO A CA 1
ATOM 1556 C C . PRO A 1 198 ? -21.359 -1.032 -15.234 1 94.56 198 PRO A C 1
ATOM 1558 O O . PRO A 1 198 ? -20.812 -0.627 -16.266 1 94.56 198 PRO A O 1
ATOM 1561 N N . ASN A 1 199 ? -22.266 -0.32 -14.664 1 93.12 199 ASN A N 1
ATOM 1562 C CA . ASN A 1 199 ? -22.828 0.896 -15.25 1 93.12 199 ASN A CA 1
ATOM 1563 C C . ASN A 1 199 ? -22.219 2.148 -14.633 1 93.12 199 ASN A C 1
ATOM 1565 O O . ASN A 1 199 ? -22.578 3.268 -14.984 1 93.12 199 ASN A O 1
ATOM 1569 N N . ALA A 1 200 ? -21.406 2.016 -13.68 1 92.31 200 ALA A N 1
ATOM 1570 C CA . ALA A 1 200 ? -20.75 3.146 -13.016 1 92.31 200 ALA A CA 1
ATOM 1571 C C . ALA A 1 200 ? -19.266 2.896 -12.852 1 92.31 200 ALA A C 1
ATOM 1573 O O . ALA A 1 200 ? -18.844 2.234 -11.898 1 92.31 200 ALA A O 1
ATOM 1574 N N . GLU A 1 201 ? -18.531 3.508 -13.648 1 91.88 201 GLU A N 1
ATOM 1575 C CA . GLU A 1 201 ? -17.094 3.275 -13.656 1 91.88 201 GLU A CA 1
ATOM 1576 C C . GLU A 1 201 ? -16.469 3.621 -12.297 1 91.88 201 GLU A C 1
ATOM 1578 O O . GLU A 1 201 ? -16.719 4.703 -11.758 1 91.88 201 GLU A O 1
ATOM 1583 N N . GLY A 1 202 ? -15.781 2.701 -11.766 1 95.06 202 GLY A N 1
ATOM 1584 C CA . GLY A 1 202 ? -15.047 2.941 -10.531 1 95.06 202 GLY A CA 1
ATOM 1585 C C . GLY A 1 202 ? -15.852 2.6 -9.289 1 95.06 202 GLY A C 1
ATOM 1586 O O . GLY A 1 202 ? -15.312 2.568 -8.18 1 95.06 202 GLY A O 1
ATOM 1587 N N . CYS A 1 203 ? -17.125 2.318 -9.422 1 97.94 203 CYS A N 1
ATOM 1588 C CA . CYS A 1 203 ? -17.938 1.926 -8.273 1 97.94 203 CYS A CA 1
ATOM 1589 C C . CYS A 1 203 ? -17.531 0.548 -7.766 1 97.94 203 CYS A C 1
ATOM 1591 O O . CYS A 1 203 ? -17.562 -0.428 -8.516 1 97.94 203 CYS A O 1
ATOM 1593 N N . GLU A 1 204 ? -17.172 0.488 -6.535 1 98.38 204 GLU A N 1
ATOM 1594 C CA . GLU A 1 204 ? -16.641 -0.753 -5.98 1 98.38 204 GLU A CA 1
ATOM 1595 C C . GLU A 1 204 ? -17.078 -0.945 -4.531 1 98.38 204 GLU A C 1
ATOM 1597 O O . GLU A 1 204 ? -17.109 0.013 -3.758 1 98.38 204 GLU A O 1
ATOM 1602 N N . VAL A 1 205 ? -17.422 -2.152 -4.199 1 98.75 205 VAL A N 1
ATOM 1603 C CA . VAL A 1 205 ? -17.703 -2.578 -2.832 1 98.75 205 VAL A CA 1
ATOM 1604 C C . VAL A 1 205 ? -16.75 -3.709 -2.438 1 98.75 205 VAL A C 1
ATOM 1606 O O . VAL A 1 205 ? -16.734 -4.762 -3.078 1 98.75 205 VAL A O 1
ATOM 1609 N N . ARG A 1 206 ? -16.031 -3.51 -1.478 1 98.88 206 ARG A N 1
ATOM 1610 C CA . ARG A 1 206 ? -15.133 -4.535 -0.948 1 98.88 206 ARG A CA 1
ATOM 1611 C C . ARG A 1 206 ? -15.578 -4.984 0.44 1 98.88 206 ARG A C 1
ATOM 1613 O O . ARG A 1 206 ? -15.812 -4.156 1.322 1 98.88 206 ARG A O 1
ATOM 1620 N N . VAL A 1 207 ? -15.648 -6.25 0.64 1 98.81 207 VAL A N 1
ATOM 1621 C CA . VAL A 1 207 ? -16.062 -6.75 1.944 1 98.81 207 VAL A CA 1
ATOM 1622 C C . VAL A 1 207 ? -15.031 -7.746 2.471 1 98.81 207 VAL A C 1
ATOM 1624 O O . VAL A 1 207 ? -14.453 -8.516 1.7 1 98.81 207 VAL A O 1
ATOM 1627 N N . LYS A 1 208 ? -14.852 -7.727 3.717 1 98.5 208 LYS A N 1
ATOM 1628 C CA . LYS A 1 208 ? -13.984 -8.656 4.43 1 98.5 208 LYS A CA 1
ATOM 1629 C C . LYS A 1 208 ? -14.664 -9.195 5.684 1 98.5 208 LYS A C 1
ATOM 1631 O O . LYS A 1 208 ? -15.391 -8.469 6.363 1 98.5 208 LYS A O 1
ATOM 1636 N N . ARG A 1 209 ? -14.367 -10.555 5.988 1 98.25 209 ARG A N 1
ATOM 1637 C CA . ARG A 1 209 ? -14.969 -11.242 7.129 1 98.25 209 ARG A CA 1
ATOM 1638 C C . ARG A 1 209 ? -16.469 -11.039 7.164 1 98.25 209 ARG A C 1
ATOM 1640 O O . ARG A 1 209 ? -17.047 -10.734 8.219 1 98.25 209 ARG A O 1
ATOM 1647 N N . GLN A 1 210 ? -17.047 -11.117 6.059 1 97.56 210 GLN A N 1
ATOM 1648 C CA . GLN A 1 210 ? -18.469 -10.898 5.828 1 97.56 210 GLN A CA 1
ATOM 1649 C C . GLN A 1 210 ? -19.156 -12.188 5.398 1 97.56 210 GLN A C 1
ATOM 1651 O O . GLN A 1 210 ? -18.641 -12.938 4.57 1 97.56 210 GLN A O 1
ATOM 1656 N N . ASP A 1 211 ? -20.297 -12.453 6.012 1 97.56 211 ASP A N 1
ATOM 1657 C CA . ASP A 1 211 ? -21.156 -13.508 5.492 1 97.56 211 ASP A CA 1
ATOM 1658 C C . ASP A 1 211 ? -21.703 -13.141 4.113 1 97.56 211 ASP A C 1
ATOM 1660 O O . ASP A 1 211 ? -22.578 -12.273 4 1 97.56 211 ASP A O 1
ATOM 1664 N N . LEU A 1 212 ? -21.297 -13.797 3.068 1 98.19 212 LEU A N 1
ATOM 1665 C CA . LEU A 1 212 ? -21.594 -13.406 1.693 1 98.19 212 LEU A CA 1
ATOM 1666 C C . LEU A 1 212 ? -23 -13.844 1.303 1 98.19 212 LEU A C 1
ATOM 1668 O O . LEU A 1 212 ? -23.5 -13.461 0.243 1 98.19 212 LEU A O 1
ATOM 1672 N N . THR A 1 213 ? -23.609 -14.594 2.131 1 97.38 213 THR A N 1
ATOM 1673 C CA . THR A 1 213 ? -24.969 -15.047 1.857 1 97.38 213 THR A CA 1
ATOM 1674 C C . THR A 1 213 ? -25.984 -14.156 2.549 1 97.38 213 THR A C 1
ATOM 1676 O O . THR A 1 213 ? -27.203 -14.398 2.463 1 97.38 213 THR A O 1
ATOM 1679 N N . SER A 1 214 ? -25.547 -13.141 3.188 1 96.88 214 SER A N 1
ATOM 1680 C CA . SER A 1 214 ? -26.406 -12.266 3.979 1 96.88 214 SER A CA 1
ATOM 1681 C C . SER A 1 214 ? -27.297 -11.414 3.086 1 96.88 214 SER A C 1
ATOM 1683 O O . SER A 1 214 ? -27.062 -11.297 1.884 1 96.88 214 SER A O 1
ATOM 1685 N N . GLU A 1 215 ? -28.266 -10.797 3.697 1 96.69 215 GLU A N 1
ATOM 1686 C CA . GLU A 1 215 ? -29.234 -9.961 2.98 1 96.69 215 GLU A CA 1
ATOM 1687 C C . GLU A 1 215 ? -28.562 -8.688 2.453 1 96.69 215 GLU A C 1
ATOM 1689 O O . GLU A 1 215 ? -28.922 -8.203 1.373 1 96.69 215 GLU A O 1
ATOM 1694 N N . GLU A 1 216 ? -27.672 -8.203 3.188 1 97 216 GLU A N 1
ATOM 1695 C CA . GLU A 1 216 ? -27.016 -6.98 2.75 1 97 216 GLU A CA 1
ATOM 1696 C C . GLU A 1 216 ? -26.172 -7.23 1.504 1 97 216 GLU A C 1
ATOM 1698 O O . GLU A 1 216 ? -26.031 -6.352 0.649 1 97 216 GLU A O 1
ATOM 1703 N N . MET A 1 217 ? -25.578 -8.398 1.403 1 97.69 217 MET A N 1
ATOM 1704 C CA . MET A 1 217 ? -24.844 -8.742 0.191 1 97.69 217 MET A CA 1
ATOM 1705 C C . MET A 1 217 ? -25.781 -8.914 -0.992 1 97.69 217 MET A C 1
ATOM 1707 O O . MET A 1 217 ? -25.484 -8.469 -2.102 1 97.69 217 MET A O 1
ATOM 1711 N N . ARG A 1 218 ? -26.906 -9.516 -0.729 1 97.44 218 ARG A N 1
ATOM 1712 C CA . ARG A 1 218 ? -27.922 -9.711 -1.77 1 97.44 218 ARG A CA 1
ATOM 1713 C C 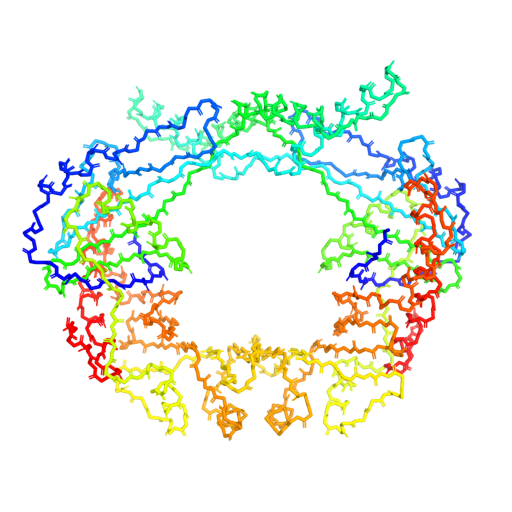. ARG A 1 218 ? -28.406 -8.375 -2.32 1 97.44 218 ARG A C 1
ATOM 1715 O O . ARG A 1 218 ? -28.672 -8.258 -3.516 1 97.44 218 ARG A O 1
ATOM 1722 N N . ALA A 1 219 ? -28.5 -7.41 -1.483 1 98.06 219 ALA A N 1
ATOM 1723 C CA . ALA A 1 219 ? -28.984 -6.086 -1.882 1 98.06 219 ALA A CA 1
ATOM 1724 C C . ALA A 1 219 ? -28.078 -5.48 -2.953 1 98.06 219 ALA A C 1
ATOM 1726 O O . ALA A 1 219 ? -28.547 -4.789 -3.857 1 98.06 219 ALA A O 1
ATOM 1727 N N . HIS A 1 220 ? -26.766 -5.691 -2.842 1 98.31 220 HIS A N 1
ATOM 1728 C CA . HIS A 1 220 ? -25.844 -5.195 -3.857 1 98.31 220 HIS A CA 1
ATOM 1729 C C . HIS A 1 220 ? -26.094 -5.863 -5.207 1 98.31 220 HIS A C 1
ATOM 1731 O O . HIS A 1 220 ? -26.078 -5.199 -6.246 1 98.31 220 HIS A O 1
ATOM 1737 N N . ILE A 1 221 ? -26.297 -7.164 -5.121 1 98 221 ILE A N 1
ATOM 1738 C CA . ILE A 1 221 ? -26.531 -7.945 -6.328 1 98 221 ILE A CA 1
ATOM 1739 C C . ILE A 1 221 ? -27.844 -7.512 -6.973 1 98 221 ILE A C 1
ATOM 1741 O O . ILE A 1 221 ? -27.922 -7.312 -8.188 1 98 221 ILE A O 1
ATOM 1745 N N . ASP A 1 222 ? -28.859 -7.32 -6.156 1 97.44 222 ASP A N 1
ATOM 1746 C CA . ASP A 1 222 ? -30.156 -6.879 -6.637 1 97.44 222 ASP A CA 1
ATOM 1747 C C . ASP A 1 222 ? -30.078 -5.484 -7.254 1 97.44 222 ASP A C 1
ATOM 1749 O O . ASP A 1 222 ? -30.828 -5.156 -8.172 1 97.44 222 ASP A O 1
ATOM 1753 N N . ALA A 1 223 ? -29.188 -4.707 -6.781 1 97.31 223 ALA A N 1
ATOM 1754 C CA . ALA A 1 223 ? -28.984 -3.346 -7.277 1 97.31 223 ALA A CA 1
ATOM 1755 C C . ALA A 1 223 ? -28.203 -3.348 -8.586 1 97.31 223 ALA A C 1
ATOM 1757 O O . ALA A 1 223 ? -27.938 -2.289 -9.164 1 97.31 223 ALA A O 1
ATOM 1758 N N . GLY A 1 224 ? -27.766 -4.516 -8.992 1 97.12 224 GLY A N 1
ATOM 1759 C CA . GLY A 1 224 ? -27.156 -4.625 -10.305 1 97.12 224 GLY A CA 1
ATOM 1760 C C . GLY A 1 224 ? -25.641 -4.816 -10.242 1 97.12 224 GLY A C 1
ATOM 1761 O O . GLY A 1 224 ? -24.984 -4.918 -11.273 1 97.12 224 GLY A O 1
ATOM 1762 N N . LYS A 1 225 ? -25.062 -4.914 -9.102 1 98.25 225 LYS A N 1
ATOM 1763 C CA . LYS A 1 225 ? -23.609 -5.105 -8.984 1 98.25 225 LYS A CA 1
ATOM 1764 C C . LYS A 1 225 ? -23.219 -6.539 -9.328 1 98.25 225 LYS A C 1
ATOM 1766 O O . LYS A 1 225 ? -24.031 -7.457 -9.195 1 98.25 225 LYS A O 1
ATOM 1771 N N . ARG A 1 226 ? -21.922 -6.652 -9.75 1 98.44 226 ARG A N 1
ATOM 1772 C CA . ARG A 1 226 ? -21.375 -7.945 -10.148 1 98.44 226 ARG A CA 1
ATOM 1773 C C . ARG A 1 226 ? -20.094 -8.25 -9.391 1 98.44 226 ARG A C 1
ATOM 1775 O O . ARG A 1 226 ? -19.359 -7.332 -9.008 1 98.44 226 ARG A O 1
ATOM 1782 N N . VAL A 1 227 ? -19.844 -9.492 -9.227 1 98.75 227 VAL A N 1
ATOM 1783 C CA . VAL A 1 227 ? -18.656 -9.93 -8.5 1 98.75 227 VAL A CA 1
ATOM 1784 C C . VAL A 1 227 ? -17.422 -9.766 -9.391 1 98.75 227 VAL A C 1
ATOM 1786 O O . VAL A 1 227 ? -17.438 -10.18 -10.547 1 98.75 227 VAL A O 1
ATOM 1789 N N . ARG A 1 228 ? -16.438 -9.18 -8.867 1 98.69 228 ARG A N 1
ATOM 1790 C CA . ARG A 1 228 ? -15.133 -9.102 -9.516 1 98.69 228 ARG A CA 1
ATOM 1791 C C . ARG A 1 228 ? -14.164 -10.117 -8.914 1 98.69 228 ARG A C 1
ATOM 1793 O O . ARG A 1 228 ? -13.383 -10.742 -9.633 1 98.69 228 ARG A O 1
ATOM 1800 N N . ARG A 1 229 ? -14.18 -10.258 -7.602 1 98.81 229 ARG A N 1
ATOM 1801 C CA . ARG A 1 229 ? -13.344 -11.195 -6.863 1 98.81 229 ARG A CA 1
ATOM 1802 C C . ARG A 1 229 ? -14.156 -11.93 -5.801 1 98.81 229 ARG A C 1
ATOM 1804 O O . ARG A 1 229 ? -15.039 -11.344 -5.176 1 98.81 229 ARG A O 1
ATOM 1811 N N . LEU A 1 230 ? -13.766 -13.117 -5.535 1 98.94 230 LEU A N 1
ATOM 1812 C CA . LEU A 1 230 ? -14.523 -13.93 -4.586 1 98.94 230 LEU A CA 1
ATOM 1813 C C . LEU A 1 230 ? -13.602 -14.914 -3.863 1 98.94 230 LEU A C 1
ATOM 1815 O O . LEU A 1 230 ? -12.883 -15.68 -4.504 1 98.94 230 LEU A O 1
ATOM 1819 N N . ALA A 1 231 ? -13.625 -14.859 -2.557 1 98.88 231 ALA A N 1
ATOM 1820 C CA . ALA A 1 231 ? -12.859 -15.812 -1.761 1 98.88 231 ALA A CA 1
ATOM 1821 C C . ALA A 1 231 ? -13.57 -17.156 -1.691 1 98.88 231 ALA A C 1
ATOM 1823 O O . ALA A 1 231 ? -14.781 -17.219 -1.446 1 98.88 231 ALA A O 1
ATOM 1824 N N . VAL A 1 232 ? -12.836 -18.25 -1.886 1 98.69 232 VAL A N 1
ATOM 1825 C CA . VAL A 1 232 ? -13.422 -19.578 -1.854 1 98.69 232 VAL A CA 1
ATOM 1826 C C . VAL A 1 232 ? -12.445 -20.562 -1.206 1 98.69 232 VAL A C 1
ATOM 1828 O O . VAL A 1 232 ? -11.258 -20.266 -1.062 1 98.69 232 VAL A O 1
ATOM 1831 N N . THR A 1 233 ? -12.953 -21.625 -0.779 1 98.25 233 THR A N 1
ATOM 1832 C CA . THR A 1 233 ? -12.188 -22.797 -0.367 1 98.25 233 THR A CA 1
ATOM 1833 C C . THR A 1 233 ? -12.516 -24 -1.257 1 98.25 233 THR A C 1
ATOM 1835 O O . THR A 1 233 ? -13.688 -24.297 -1.496 1 98.25 233 THR A O 1
ATOM 1838 N N . TYR A 1 234 ? -11.523 -24.562 -1.771 1 97.75 234 TYR A N 1
ATOM 1839 C CA . TYR A 1 234 ? -11.664 -25.719 -2.664 1 97.75 234 TYR A CA 1
ATOM 1840 C C . TYR A 1 234 ? -11.359 -27.016 -1.933 1 97.75 234 TYR A C 1
ATOM 1842 O O . TYR A 1 234 ? -10.227 -27.234 -1.498 1 97.75 234 TYR A O 1
ATOM 1850 N N . SER A 1 235 ? -12.359 -27.891 -1.737 1 95 235 SER A N 1
ATOM 1851 C CA . SER A 1 235 ? -12.281 -29.281 -1.269 1 95 235 SER A CA 1
ATOM 1852 C C . SER A 1 235 ? -11.516 -29.375 0.048 1 95 235 SER A C 1
ATOM 1854 O O . SER A 1 235 ? -10.781 -30.328 0.277 1 95 235 SER A O 1
ATOM 1856 N N . GLU A 1 236 ? -11.531 -28.297 0.834 1 92.5 236 GLU A N 1
ATOM 1857 C CA . GLU A 1 236 ? -10.859 -28.188 2.127 1 92.5 236 GLU A CA 1
ATOM 1858 C C . GLU A 1 236 ? -9.352 -28.344 1.979 1 92.5 236 GLU A C 1
ATOM 1860 O O . GLU A 1 236 ? -8.656 -28.656 2.951 1 92.5 236 GLU A O 1
ATOM 1865 N N . ARG A 1 237 ? -8.898 -28.156 0.738 1 94.31 237 ARG A N 1
ATOM 1866 C CA . ARG A 1 237 ? -7.488 -28.375 0.452 1 94.31 237 ARG A CA 1
ATOM 1867 C C . ARG A 1 237 ? -6.758 -27.047 0.24 1 94.31 237 ARG A C 1
ATOM 1869 O O . ARG A 1 237 ? -5.586 -26.922 0.595 1 94.31 237 ARG A O 1
ATOM 1876 N N . LEU A 1 238 ? -7.523 -26.125 -0.307 1 97.06 238 LEU A N 1
ATOM 1877 C CA . LEU A 1 238 ? -6.91 -24.844 -0.642 1 97.06 238 LEU A CA 1
ATOM 1878 C C . LEU A 1 238 ? -7.92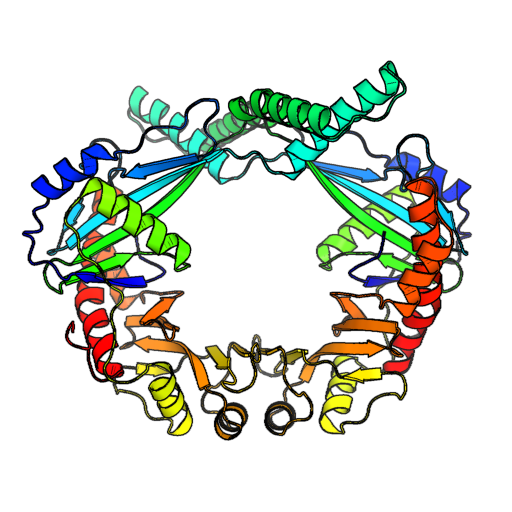2 -23.703 -0.513 1 97.06 238 LEU A C 1
ATOM 1880 O O . LEU A 1 238 ? -9.125 -23.922 -0.658 1 97.06 238 LEU A O 1
ATOM 1884 N N . SER A 1 239 ? -7.496 -22.562 -0.209 1 98.5 239 SER A N 1
ATOM 1885 C CA . SER A 1 239 ? -8.312 -21.344 -0.25 1 98.5 239 SER A CA 1
ATOM 1886 C C . SER A 1 239 ? -7.641 -20.266 -1.084 1 98.5 239 SER A C 1
ATOM 1888 O O . SER A 1 239 ? -6.414 -20.188 -1.143 1 98.5 239 SER A O 1
ATOM 1890 N N . ALA A 1 240 ? -8.391 -19.469 -1.741 1 98.75 240 ALA A N 1
ATOM 1891 C CA . ALA A 1 240 ? -7.871 -18.391 -2.58 1 98.75 240 ALA A CA 1
ATOM 1892 C C . ALA A 1 240 ? -8.961 -17.375 -2.893 1 98.75 240 ALA A C 1
ATOM 1894 O O . ALA A 1 240 ? -10.125 -17.578 -2.539 1 98.75 240 ALA A O 1
ATOM 1895 N N . VAL A 1 241 ? -8.594 -16.297 -3.463 1 98.88 241 VAL A N 1
ATOM 1896 C CA . VAL A 1 241 ? -9.508 -15.32 -4.043 1 98.88 241 VAL A CA 1
ATOM 1897 C C . VAL A 1 241 ? -9.477 -15.414 -5.566 1 98.88 241 VAL A C 1
ATOM 1899 O O . VAL A 1 241 ? -8.438 -15.195 -6.188 1 98.88 241 VAL A O 1
ATOM 1902 N N . ILE A 1 242 ? -10.633 -15.773 -6.102 1 98.88 242 ILE A N 1
ATOM 1903 C CA . ILE A 1 242 ? -10.742 -15.867 -7.555 1 98.88 242 ILE A CA 1
ATOM 1904 C C . ILE A 1 242 ? -11 -14.484 -8.148 1 98.88 242 ILE A C 1
ATOM 1906 O O . ILE A 1 242 ? -11.82 -13.727 -7.637 1 98.88 242 ILE A O 1
ATOM 1910 N N . ASP A 1 243 ? -10.336 -14.195 -9.219 1 98.62 243 ASP A N 1
ATOM 1911 C CA . ASP A 1 243 ? -10.594 -12.969 -9.977 1 98.62 243 ASP A CA 1
ATOM 1912 C C . ASP A 1 243 ? -11.281 -13.273 -11.305 1 98.62 243 ASP A C 1
ATOM 1914 O O . ASP A 1 243 ? -11.266 -14.414 -11.766 1 98.62 243 ASP A O 1
ATOM 1918 N N . THR A 1 244 ? -11.805 -12.234 -11.953 1 98.12 244 THR A N 1
ATOM 1919 C CA . THR A 1 244 ? -12.555 -12.406 -13.195 1 98.12 244 THR A CA 1
ATOM 1920 C C . THR A 1 244 ? -11.617 -12.797 -14.336 1 98.12 244 THR A C 1
ATOM 1922 O O . THR A 1 244 ? -12.062 -13.297 -15.367 1 98.12 244 THR A O 1
ATOM 1925 N N . ASP A 1 245 ? -10.359 -12.531 -14.227 1 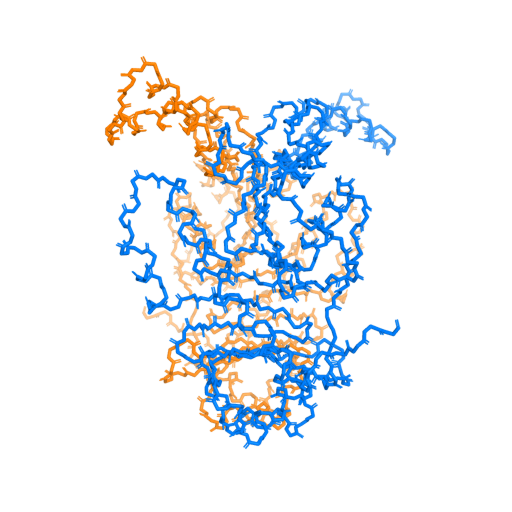97.69 245 ASP A N 1
ATOM 1926 C CA . ASP A 1 245 ? -9.391 -12.906 -15.25 1 97.69 245 ASP A CA 1
ATOM 1927 C C . ASP A 1 245 ? -8.875 -14.328 -15.031 1 97.69 245 ASP A C 1
ATOM 1929 O O . ASP A 1 245 ? -7.891 -14.734 -15.648 1 97.69 245 ASP A O 1
ATOM 1933 N N . LEU A 1 246 ? -9.477 -15.062 -14.078 1 98.38 246 LEU A N 1
ATOM 1934 C CA . LEU A 1 246 ? -9.227 -16.469 -13.781 1 98.38 246 LEU A CA 1
ATOM 1935 C C . LEU A 1 246 ? -7.926 -16.641 -13.016 1 98.38 246 LEU A C 1
ATOM 1937 O O . LEU A 1 246 ? -7.422 -17.766 -12.883 1 98.38 246 LEU A O 1
ATOM 1941 N N . SER A 1 247 ? -7.34 -15.539 -12.531 1 98.62 247 SER A N 1
ATOM 1942 C CA . SER A 1 247 ? -6.207 -15.648 -11.617 1 98.62 247 SER A CA 1
ATOM 1943 C C . SER A 1 247 ? -6.672 -15.977 -10.203 1 98.62 247 SER A C 1
ATOM 1945 O O . SER A 1 247 ? -7.824 -15.727 -9.844 1 98.62 247 SER A O 1
ATOM 1947 N N . LEU A 1 248 ? -5.824 -16.578 -9.43 1 98.75 248 LEU A N 1
ATOM 1948 C CA . LEU A 1 248 ? -6.031 -16.844 -8.008 1 98.75 248 LEU A CA 1
ATOM 1949 C C . LEU A 1 248 ? -5.035 -16.062 -7.16 1 98.75 248 LEU A C 1
ATOM 1951 O O . LEU A 1 248 ? -3.826 -16.125 -7.391 1 98.75 248 LEU A O 1
ATOM 1955 N N . ARG A 1 249 ? -5.598 -15.383 -6.246 1 98.31 249 ARG A N 1
ATOM 1956 C CA . ARG A 1 249 ? -4.754 -14.578 -5.367 1 98.31 249 ARG A CA 1
ATOM 1957 C C . ARG A 1 249 ? -4.805 -15.102 -3.936 1 98.31 249 ARG A C 1
ATOM 1959 O O . ARG A 1 249 ? -5.766 -15.766 -3.545 1 98.31 249 ARG A O 1
ATOM 1966 N N . ARG A 1 250 ? -3.766 -14.805 -3.17 1 98.25 250 ARG A N 1
ATOM 1967 C CA . ARG A 1 250 ? -3.65 -15.195 -1.769 1 98.25 250 ARG A CA 1
ATOM 1968 C C . ARG A 1 250 ? -3.955 -16.672 -1.588 1 98.25 250 ARG A C 1
ATOM 1970 O O . ARG A 1 250 ? -4.742 -17.062 -0.718 1 98.25 250 ARG A O 1
ATOM 1977 N N . LEU A 1 251 ? -3.324 -17.422 -2.395 1 98.44 251 LEU A N 1
ATOM 1978 C CA . LEU A 1 251 ? -3.512 -18.859 -2.371 1 98.44 251 LEU A CA 1
ATOM 1979 C C . LEU A 1 251 ? -2.867 -19.484 -1.133 1 98.44 251 LEU A C 1
ATOM 1981 O O . LEU A 1 251 ? -1.72 -19.172 -0.806 1 98.44 251 LEU A O 1
ATOM 1985 N N . LYS A 1 252 ? -3.605 -20.266 -0.442 1 97.75 252 LYS A N 1
ATOM 1986 C CA . LYS A 1 252 ? -3.119 -20.984 0.729 1 97.75 252 LYS A CA 1
ATOM 1987 C C . LYS A 1 252 ? -3.41 -22.484 0.615 1 97.75 252 LYS A C 1
ATOM 1989 O O . LYS A 1 252 ? -4.566 -22.891 0.478 1 97.75 252 LYS A O 1
ATOM 1994 N N . PHE A 1 253 ? -2.312 -23.234 0.652 1 96.81 253 PHE A N 1
ATOM 1995 C CA . PHE A 1 253 ? -2.461 -24.672 0.745 1 96.81 253 PHE A CA 1
ATOM 1996 C C . PHE A 1 253 ? -2.686 -25.109 2.189 1 96.81 253 PHE A C 1
ATOM 1998 O O . PHE A 1 253 ? -1.924 -24.734 3.08 1 96.81 253 PHE A O 1
ATOM 2005 N N . HIS A 1 254 ? -3.75 -25.859 2.375 1 94.25 254 HIS A N 1
ATOM 2006 C CA . HIS A 1 254 ? -4.098 -26.25 3.738 1 94.25 254 HIS A CA 1
ATOM 2007 C C . HIS A 1 254 ? -3.199 -27.375 4.238 1 94.25 254 HIS A C 1
ATOM 2009 O O . HIS A 1 254 ? -2.432 -27.953 3.465 1 94.25 254 HIS A O 1
ATOM 2015 N N . ASP A 1 255 ? -3.205 -27.672 5.52 1 89.38 255 ASP A N 1
ATOM 2016 C CA . ASP A 1 255 ? -2.307 -28.594 6.219 1 89.38 255 ASP A CA 1
ATOM 2017 C C . ASP A 1 255 ? -2.355 -29.984 5.602 1 89.38 255 ASP A C 1
ATOM 2019 O O . ASP A 1 255 ? -1.339 -30.672 5.547 1 89.38 255 ASP A O 1
ATOM 2023 N N . VAL A 1 256 ? -3.475 -30.359 5.133 1 83.25 256 VAL A N 1
ATOM 2024 C CA . VAL A 1 256 ? -3.641 -31.703 4.578 1 83.25 256 VAL A CA 1
ATOM 2025 C C . VAL A 1 256 ? -2.672 -31.891 3.414 1 83.25 256 VAL A C 1
ATOM 2027 O O . VAL A 1 256 ? -2.17 -33 3.199 1 83.25 256 VAL A O 1
ATOM 2030 N N . ILE A 1 257 ? -2.324 -30.844 2.73 1 83.25 257 ILE A N 1
ATOM 2031 C CA . ILE A 1 257 ? -1.397 -30.891 1.605 1 83.25 257 ILE A CA 1
ATOM 2032 C C . ILE A 1 257 ? 0.032 -30.688 2.104 1 83.25 257 ILE A C 1
ATOM 2034 O O . ILE A 1 257 ? 0.923 -31.484 1.794 1 83.25 257 ILE A O 1
ATOM 2038 N N . ARG A 1 258 ? 0.25 -29.781 2.959 1 82.69 258 ARG A N 1
ATOM 2039 C CA . ARG A 1 258 ? 1.593 -29.375 3.363 1 82.69 258 ARG A CA 1
ATOM 2040 C C . ARG A 1 258 ? 2.256 -30.453 4.215 1 82.69 258 ARG A C 1
ATOM 2042 O O . ARG A 1 258 ? 3.477 -30.625 4.18 1 82.69 258 ARG A O 1
ATOM 2049 N N . GLU A 1 259 ? 1.406 -31.141 4.98 1 81.12 259 GLU A N 1
ATOM 2050 C CA . GLU A 1 259 ? 1.954 -32.188 5.844 1 81.12 259 GLU A CA 1
ATOM 2051 C C . GLU A 1 259 ? 2.482 -33.344 5.02 1 81.12 259 GLU A C 1
ATOM 2053 O O . GLU A 1 259 ? 3.402 -34.062 5.449 1 81.12 259 GLU A O 1
ATOM 2058 N N . GLN A 1 260 ? 1.96 -33.531 3.828 1 77.88 260 GLN A N 1
ATOM 2059 C CA . GLN A 1 260 ? 2.432 -34.594 2.945 1 77.88 260 GLN A CA 1
ATOM 2060 C C . GLN A 1 260 ? 3.854 -34.312 2.465 1 77.88 260 GLN A C 1
ATOM 2062 O O . GLN A 1 260 ? 4.629 -35.25 2.238 1 77.88 260 GLN A O 1
ATOM 2067 N N . ALA A 1 261 ? 4.242 -33.062 2.32 1 70.88 261 ALA A N 1
ATOM 2068 C CA . ALA A 1 261 ? 5.582 -32.688 1.897 1 70.88 261 ALA A CA 1
ATOM 2069 C C . ALA A 1 261 ? 6.602 -32.906 3.012 1 70.88 261 ALA A C 1
ATOM 2071 O O . ALA A 1 261 ? 7.746 -33.281 2.746 1 70.88 261 ALA A O 1
ATOM 2072 N N . GLY A 1 262 ? 6.234 -32.625 4.273 1 70.38 262 GLY A N 1
ATOM 2073 C CA . GLY A 1 262 ? 7.09 -32.812 5.434 1 70.38 262 GLY A CA 1
ATOM 2074 C C . GLY A 1 262 ? 7.391 -34.281 5.715 1 70.38 262 GLY A C 1
ATOM 2075 O O . GLY A 1 262 ? 8.484 -34.625 6.184 1 70.38 262 GLY A O 1
ATOM 2076 N N . ASP A 1 263 ? 6.57 -35.125 5.391 1 71.31 263 ASP A N 1
ATOM 2077 C CA . ASP A 1 263 ? 6.707 -36.562 5.656 1 71.31 263 ASP A CA 1
ATOM 2078 C C . ASP A 1 263 ? 7.863 -37.156 4.863 1 71.31 263 ASP A C 1
ATOM 2080 O O . ASP A 1 263 ? 8.398 -38.219 5.234 1 71.31 263 ASP A O 1
ATOM 2084 N N . ARG A 1 264 ? 8.422 -36.406 3.936 1 72.69 264 ARG A N 1
ATOM 2085 C CA . ARG A 1 264 ? 9.5 -36.906 3.1 1 72.69 264 ARG A CA 1
ATOM 2086 C C . ARG A 1 264 ? 10.859 -36.656 3.74 1 72.69 264 ARG A C 1
ATOM 2088 O O . ARG A 1 264 ? 11.891 -37.125 3.225 1 72.69 264 ARG A O 1
ATOM 2095 N N . ASP A 1 265 ? 10.938 -35.969 4.879 1 74 265 ASP A N 1
ATOM 2096 C CA . ASP A 1 265 ? 12.109 -35.688 5.695 1 74 265 ASP A CA 1
ATOM 2097 C C . ASP A 1 265 ? 13.273 -35.188 4.832 1 74 265 ASP A C 1
ATOM 2099 O O . ASP A 1 265 ? 14.336 -35.812 4.801 1 74 265 ASP A O 1
ATOM 2103 N N . PRO A 1 266 ? 13.055 -34.156 4.094 1 77.81 266 PRO A N 1
ATOM 2104 C CA . PRO A 1 266 ? 14.125 -33.625 3.25 1 77.81 266 PRO A CA 1
ATOM 2105 C C . PRO A 1 266 ? 15.367 -33.219 4.051 1 77.81 266 PRO A C 1
ATOM 2107 O O . PRO A 1 266 ? 15.25 -32.719 5.172 1 77.81 266 PRO A O 1
ATOM 2110 N N . GLU A 1 267 ? 16.516 -33.531 3.504 1 80.69 267 GLU A N 1
ATOM 2111 C CA . GLU A 1 267 ? 17.781 -33.312 4.191 1 80.69 267 GLU A CA 1
ATOM 2112 C C . GLU A 1 267 ? 18.391 -31.969 3.789 1 80.69 267 GLU A C 1
ATOM 2114 O O . GLU A 1 267 ? 19.312 -31.484 4.449 1 80.69 267 GLU A O 1
ATOM 2119 N N . SER A 1 268 ? 17.922 -31.516 2.672 1 84 268 SER A N 1
ATOM 2120 C CA . SER A 1 268 ? 18.453 -30.25 2.174 1 84 268 SER A CA 1
ATOM 2121 C C . SER A 1 268 ? 17.328 -29.312 1.734 1 84 268 SER A C 1
ATOM 2123 O O . SER A 1 268 ? 16.188 -29.75 1.567 1 84 268 SER A O 1
ATOM 2125 N N . GLN A 1 269 ? 17.688 -28.109 1.555 1 83.31 269 GLN A N 1
ATOM 2126 C CA . GLN A 1 269 ? 16.734 -27.125 1.055 1 83.31 269 GLN A CA 1
ATOM 2127 C C . GLN A 1 269 ? 16.297 -27.469 -0.363 1 83.31 269 GLN A C 1
ATOM 2129 O O . GLN A 1 269 ? 15.117 -27.281 -0.708 1 83.31 269 GLN A O 1
ATOM 2134 N N . ALA A 1 270 ? 17.188 -27.984 -1.099 1 87.38 270 ALA A N 1
ATOM 2135 C CA . ALA A 1 270 ? 16.875 -28.375 -2.473 1 87.38 270 ALA A CA 1
ATOM 2136 C C . ALA A 1 270 ? 15.883 -29.531 -2.51 1 87.38 270 ALA A C 1
ATOM 2138 O O . ALA A 1 270 ? 14.953 -29.531 -3.32 1 87.38 270 ALA A O 1
ATOM 2139 N N . GLU A 1 271 ? 16.078 -30.406 -1.6 1 88.19 271 GLU A N 1
ATOM 2140 C CA . GLU A 1 271 ? 15.172 -31.562 -1.523 1 88.19 271 GLU A CA 1
ATOM 2141 C C . GLU A 1 271 ? 13.781 -31.141 -1.063 1 88.19 271 GLU A C 1
ATOM 2143 O O . GLU A 1 271 ? 12.781 -31.656 -1.549 1 88.19 271 GLU A O 1
ATOM 2148 N N . GLN A 1 272 ? 13.852 -30.266 -0.178 1 89.5 272 GLN A N 1
ATOM 2149 C CA . GLN A 1 272 ? 12.57 -29.75 0.294 1 89.5 272 GLN A CA 1
ATOM 2150 C C . GLN A 1 272 ? 11.82 -29.031 -0.824 1 89.5 272 GLN A C 1
ATOM 2152 O O . GLN A 1 272 ? 10.617 -29.219 -0.994 1 89.5 272 GLN A O 1
ATOM 2157 N N . LEU A 1 273 ? 12.492 -28.234 -1.575 1 91.56 273 LEU A N 1
ATOM 2158 C CA . LEU A 1 273 ? 11.891 -27.516 -2.689 1 91.56 273 LEU A CA 1
ATOM 2159 C C . LEU A 1 273 ? 11.328 -28.484 -3.725 1 91.56 273 LEU A C 1
ATOM 2161 O O . LEU A 1 273 ? 10.219 -28.281 -4.23 1 91.56 273 LEU A O 1
ATOM 2165 N N . ASP A 1 274 ? 12.047 -29.469 -3.953 1 91.69 274 ASP A N 1
ATOM 2166 C CA . ASP A 1 274 ? 11.617 -30.484 -4.902 1 91.69 274 ASP A CA 1
ATOM 2167 C C . ASP A 1 274 ? 10.32 -31.141 -4.441 1 91.69 274 ASP A C 1
ATOM 2169 O O . ASP A 1 274 ? 9.375 -31.297 -5.223 1 91.69 274 ASP A O 1
ATOM 2173 N N . ALA A 1 275 ? 10.297 -31.469 -3.162 1 91.44 275 ALA A N 1
ATOM 2174 C CA . ALA A 1 275 ? 9.109 -32.094 -2.598 1 91.44 275 ALA A CA 1
ATOM 2175 C C . ALA A 1 275 ? 7.902 -31.172 -2.654 1 91.44 275 ALA A C 1
ATOM 2177 O O . ALA A 1 275 ? 6.82 -31.578 -3.086 1 91.44 275 ALA A O 1
ATOM 2178 N N . ASP A 1 276 ? 8.102 -29.984 -2.262 1 93.44 276 ASP A N 1
ATOM 2179 C CA . ASP A 1 276 ? 7.035 -28.984 -2.283 1 93.44 276 ASP A CA 1
ATOM 2180 C C . ASP A 1 276 ? 6.516 -28.766 -3.703 1 93.44 276 ASP A C 1
ATOM 2182 O O . ASP A 1 276 ? 5.305 -28.734 -3.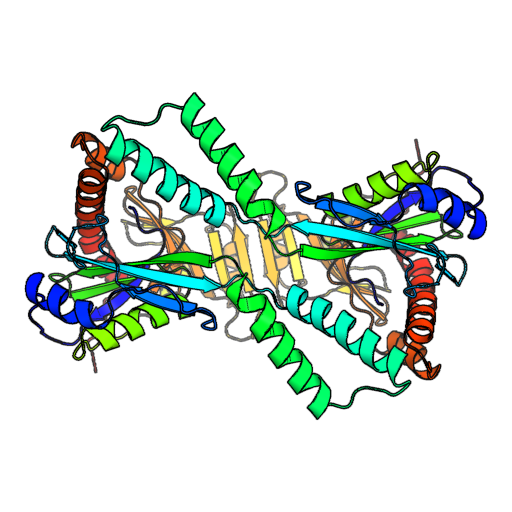928 1 93.44 276 ASP A O 1
ATOM 2186 N N . PHE A 1 277 ? 7.441 -28.703 -4.547 1 96.12 277 PHE A N 1
ATOM 2187 C CA . PHE A 1 277 ? 7.102 -28.438 -5.938 1 96.12 277 PHE A CA 1
ATOM 2188 C C . PHE A 1 277 ? 6.273 -29.562 -6.527 1 96.12 277 PHE A C 1
ATOM 2190 O O . PHE A 1 277 ? 5.242 -29.328 -7.164 1 96.12 277 PHE A O 1
ATOM 2197 N N . SER A 1 278 ? 6.703 -30.703 -6.332 1 94.81 278 SER A N 1
ATOM 2198 C CA . SER A 1 278 ? 6 -31.875 -6.848 1 94.81 278 SER A CA 1
ATOM 2199 C C . SER A 1 278 ? 4.574 -31.938 -6.316 1 94.81 278 SER A C 1
ATOM 2201 O O . SER A 1 278 ? 3.623 -32.125 -7.082 1 94.81 278 SER A O 1
ATOM 2203 N N . LEU A 1 279 ? 4.465 -31.75 -5.035 1 93.88 279 LEU A N 1
ATOM 2204 C CA . LEU A 1 279 ? 3.15 -31.812 -4.41 1 93.88 279 LEU A CA 1
ATOM 2205 C C . LEU A 1 279 ? 2.256 -30.688 -4.906 1 93.88 279 LEU A C 1
ATOM 2207 O O . LEU A 1 279 ? 1.084 -30.906 -5.219 1 93.88 279 LEU A O 1
ATOM 2211 N N . MET A 1 280 ? 2.791 -29.5 -4.973 1 96.75 280 MET A N 1
ATOM 2212 C CA . MET A 1 280 ? 2.035 -28.328 -5.398 1 96.75 280 MET A CA 1
ATOM 2213 C C . MET A 1 280 ? 1.528 -28.5 -6.828 1 96.75 280 MET A C 1
ATOM 2215 O O . MET A 1 280 ? 0.35 -28.266 -7.105 1 96.75 280 MET A O 1
ATOM 2219 N N . THR A 1 281 ? 2.41 -28.938 -7.684 1 96.69 281 THR A N 1
ATOM 2220 C CA . THR A 1 281 ? 2.049 -29 -9.094 1 96.69 281 THR A CA 1
ATOM 2221 C C . THR A 1 281 ? 1.023 -30.109 -9.336 1 96.69 281 THR A C 1
ATOM 2223 O O . THR A 1 281 ? 0.162 -29.984 -10.211 1 96.69 281 THR A O 1
ATOM 2226 N N . LEU A 1 282 ? 1.107 -31.156 -8.586 1 94.88 282 LEU A N 1
ATOM 2227 C CA . LEU A 1 282 ? 0.105 -32.188 -8.711 1 94.88 282 LEU A CA 1
ATOM 2228 C C . LEU A 1 282 ? -1.27 -31.703 -8.281 1 94.88 282 LEU A C 1
ATOM 2230 O O . LEU A 1 282 ? -2.271 -31.984 -8.945 1 94.88 282 LEU A O 1
ATOM 2234 N N . GLU A 1 283 ? -1.329 -30.938 -7.188 1 95.56 283 GLU A N 1
ATOM 2235 C CA . GLU A 1 283 ? -2.576 -30.328 -6.734 1 95.56 283 GLU A CA 1
ATOM 2236 C C . GLU A 1 283 ? -3.119 -29.344 -7.766 1 95.56 283 GLU A C 1
ATOM 2238 O O . GLU A 1 283 ? -4.316 -29.344 -8.062 1 95.56 283 GLU A O 1
ATOM 2243 N N . LEU A 1 284 ? -2.225 -28.578 -8.328 1 97.88 284 LEU A N 1
ATOM 2244 C CA . LEU A 1 284 ? -2.641 -27.516 -9.242 1 97.88 284 LEU A CA 1
ATOM 2245 C C . LEU A 1 284 ? -3.055 -28.094 -10.594 1 97.88 284 LEU A C 1
ATOM 2247 O O . LEU A 1 284 ? -3.877 -27.5 -11.297 1 97.88 284 LEU A O 1
ATOM 2251 N N . ARG A 1 285 ? -2.486 -29.234 -10.922 1 97 285 ARG A N 1
ATOM 2252 C CA . ARG A 1 285 ? -2.852 -29.906 -12.172 1 97 285 ARG A CA 1
ATOM 2253 C C . ARG A 1 285 ? -4.324 -30.297 -12.164 1 97 285 ARG A C 1
ATOM 2255 O O . ARG A 1 285 ? -4.977 -30.297 -13.211 1 97 285 ARG A O 1
ATOM 2262 N N . THR A 1 286 ? -4.816 -30.578 -11.016 1 95.56 286 THR A N 1
ATOM 2263 C CA . THR A 1 286 ? -6.227 -30.922 -10.867 1 95.56 286 THR A CA 1
ATOM 2264 C C . THR A 1 286 ? -7.07 -29.656 -10.727 1 95.56 286 THR A C 1
ATOM 2266 O O . THR A 1 286 ? -8.164 -29.562 -11.297 1 95.56 286 THR A O 1
ATOM 2269 N N . LEU A 1 287 ? -6.598 -28.688 -10.07 1 97.5 287 LEU A N 1
ATOM 2270 C CA . LEU A 1 287 ? -7.359 -27.484 -9.727 1 97.5 287 LEU A CA 1
ATOM 2271 C C . LEU A 1 287 ? -7.598 -26.625 -10.961 1 97.5 287 LEU A C 1
ATOM 2273 O O . LEU A 1 287 ? -8.703 -26.125 -11.172 1 97.5 287 LEU A O 1
ATOM 2277 N N . ILE A 1 288 ? -6.539 -26.391 -11.758 1 98.06 288 ILE A N 1
ATOM 2278 C CA . ILE A 1 288 ? -6.602 -25.391 -12.82 1 98.06 288 ILE A CA 1
ATOM 2279 C C . ILE A 1 288 ? -7.645 -25.797 -13.859 1 98.06 288 ILE A C 1
ATOM 2281 O O . ILE A 1 288 ? -8.523 -25 -14.211 1 98.06 288 ILE A O 1
ATOM 2285 N N . PRO A 1 289 ? -7.625 -27.062 -14.344 1 96.94 289 PRO A N 1
ATOM 2286 C CA . PRO A 1 289 ? -8.719 -27.469 -15.227 1 96.94 289 PRO A CA 1
ATOM 2287 C C . PRO A 1 289 ? -10.086 -27.375 -14.547 1 96.94 289 PRO A C 1
ATOM 2289 O O . PRO A 1 289 ? -11.07 -26.984 -15.188 1 96.94 289 PRO A O 1
ATOM 2292 N N . ARG A 1 290 ? -10.211 -27.734 -13.305 1 97.81 290 ARG A N 1
ATOM 2293 C CA . ARG A 1 290 ? -11.461 -27.656 -12.562 1 97.81 290 ARG A CA 1
ATOM 2294 C C . ARG A 1 290 ? -11.961 -26.219 -12.484 1 97.81 290 ARG A C 1
ATOM 2296 O O . ARG A 1 290 ? -13.156 -25.969 -12.609 1 97.81 290 ARG A O 1
ATOM 2303 N N . LEU A 1 291 ? -11.039 -25.328 -12.266 1 98.44 291 LEU A N 1
ATOM 2304 C CA . LEU A 1 291 ? -11.344 -23.906 -12.258 1 98.44 291 LEU A CA 1
ATOM 2305 C C . LEU A 1 291 ? -12.039 -23.5 -13.555 1 98.44 291 LEU A C 1
ATOM 2307 O O . LEU A 1 291 ? -13.055 -22.797 -13.523 1 98.44 291 LEU A O 1
ATOM 2311 N N . MET A 1 292 ? -11.484 -23.984 -14.648 1 98.19 292 MET A N 1
ATOM 2312 C CA . MET A 1 292 ? -12.125 -23.688 -15.922 1 98.19 292 MET A CA 1
ATOM 2313 C C . MET A 1 292 ? -13.531 -24.266 -15.977 1 98.19 292 MET A C 1
ATOM 2315 O O . MET A 1 292 ? -14.461 -23.625 -16.484 1 98.19 292 MET A O 1
ATOM 2319 N N . GLU A 1 293 ? -13.688 -25.406 -15.445 1 98.06 293 GLU A N 1
ATOM 2320 C CA . GLU A 1 293 ? -14.977 -26.094 -15.477 1 98.06 293 GLU A CA 1
ATOM 2321 C C . GLU A 1 293 ? -16.031 -25.328 -14.672 1 98.06 293 GLU A C 1
ATOM 2323 O O . GLU A 1 293 ? -17.203 -25.344 -15.016 1 98.06 293 GLU A O 1
ATOM 2328 N N . TRP A 1 294 ? -15.648 -24.719 -13.578 1 98.25 294 TRP A N 1
ATOM 2329 C CA . TRP A 1 294 ? -16.578 -23.938 -12.781 1 98.25 294 TRP A CA 1
ATOM 2330 C C . TRP A 1 294 ? -17.266 -22.875 -13.633 1 98.25 294 TRP A C 1
ATOM 2332 O O . TRP A 1 294 ? -18.391 -22.453 -13.328 1 98.25 294 TRP A O 1
ATOM 2342 N N . PHE A 1 295 ? -16.562 -22.484 -14.664 1 98.31 295 PHE A N 1
ATOM 2343 C CA . PHE A 1 295 ? -17.062 -21.375 -15.484 1 98.31 295 PHE A CA 1
ATOM 2344 C C . PHE A 1 295 ? -17.422 -21.875 -16.891 1 98.31 295 PHE A C 1
ATOM 2346 O O . PHE A 1 295 ? -17.266 -21.141 -17.859 1 98.31 295 PHE A O 1
ATOM 2353 N N . GLY A 1 296 ? -17.812 -23.094 -17.031 1 97.5 296 GLY A N 1
ATOM 2354 C CA . GLY A 1 296 ? -18.359 -23.641 -18.25 1 97.5 296 GLY A CA 1
ATOM 2355 C C . GLY A 1 296 ? -17.328 -24.328 -19.125 1 97.5 296 GLY A C 1
ATOM 2356 O O . GLY A 1 296 ? -17.625 -24.766 -20.234 1 97.5 296 GLY A O 1
ATOM 2357 N N . GLY A 1 297 ? -16.078 -24.406 -18.625 1 97.62 297 GLY A N 1
ATOM 2358 C CA . GLY A 1 297 ? -15.016 -25.016 -19.406 1 97.62 297 GLY A CA 1
ATOM 2359 C C . GLY A 1 297 ? -14.195 -24 -20.172 1 97.62 297 GLY A C 1
ATOM 2360 O O . GLY A 1 297 ? -14.625 -22.859 -20.359 1 97.62 297 GLY A O 1
ATOM 2361 N N . GLU A 1 298 ? -13.047 -24.375 -20.594 1 95.75 298 GLU A N 1
ATOM 2362 C CA . GLU A 1 298 ? -12.156 -23.5 -21.344 1 95.75 298 GLU A CA 1
ATOM 2363 C C . GLU A 1 298 ? -12.602 -23.406 -22.812 1 95.75 298 GLU A C 1
ATOM 2365 O O . GLU A 1 298 ? -12.984 -24.391 -23.422 1 95.75 298 GLU A O 1
ATOM 2370 N N . LYS A 1 299 ? -12.539 -22.141 -23.234 1 93.12 299 LYS A N 1
ATOM 2371 C CA . LYS A 1 299 ? -12.859 -21.922 -24.641 1 93.12 299 LYS A CA 1
ATOM 2372 C C . LYS A 1 299 ? -11.742 -22.438 -25.547 1 93.12 299 LYS A C 1
ATOM 2374 O O . LYS A 1 299 ? -10.562 -22.266 -25.234 1 93.12 299 LYS A O 1
ATOM 2379 N N . ALA A 1 300 ? -12.164 -23.172 -26.594 1 79 300 ALA A N 1
ATOM 2380 C CA . ALA A 1 300 ? -11.18 -23.625 -27.562 1 79 300 ALA A CA 1
ATOM 2381 C C . ALA A 1 300 ? -10.523 -22.438 -28.281 1 79 300 ALA A C 1
ATOM 2383 O O . ALA A 1 300 ? -11.156 -21.391 -28.469 1 79 300 ALA A O 1
ATOM 2384 N N . PRO A 1 301 ? -9.164 -22.469 -28.453 1 71.81 301 PRO A N 1
ATOM 2385 C CA . PRO A 1 301 ? -8.5 -21.375 -29.172 1 71.81 301 PRO A CA 1
ATOM 2386 C C . PRO A 1 301 ? -9.156 -21.078 -30.516 1 71.81 301 PRO A C 1
ATOM 2388 O O . PRO A 1 301 ? -9.672 -21.984 -31.172 1 71.81 301 PRO A O 1
ATOM 2391 N N . SER A 1 302 ? -9.656 -19.812 -30.781 1 54.03 302 SER A N 1
ATOM 2392 C CA . SER A 1 302 ? -10.164 -19.516 -32.125 1 54.03 302 SER A CA 1
ATOM 2393 C C . SER A 1 302 ? -9.117 -19.812 -33.188 1 54.03 302 SER A C 1
ATOM 2395 O O . SER A 1 302 ? -7.914 -19.672 -32.938 1 54.03 302 SER A O 1
ATOM 2397 N N . MET B 1 1 ? 1.93 24.969 0.578 1 85 1 MET B N 1
ATOM 2398 C CA . MET B 1 1 ? 1.854 23.891 1.557 1 85 1 MET B CA 1
ATOM 2399 C C . MET B 1 1 ? 0.418 23.688 2.029 1 85 1 MET B C 1
ATOM 2401 O O . MET B 1 1 ? -0.191 24.594 2.596 1 85 1 MET B O 1
ATOM 2405 N N . TRP B 1 2 ? -0.308 22.703 1.623 1 94.38 2 TRP B N 1
ATOM 2406 C CA . TRP B 1 2 ? -1.664 22.375 2.049 1 94.38 2 TRP B CA 1
ATOM 2407 C C . TRP B 1 2 ? -1.708 20.984 2.695 1 94.38 2 TRP B C 1
ATOM 2409 O O . TRP B 1 2 ? -1.21 20.016 2.125 1 94.38 2 TRP B O 1
ATOM 2419 N N . PHE B 1 3 ? -2.229 21.031 3.91 1 98.19 3 PHE B N 1
ATOM 2420 C CA . PHE B 1 3 ? -2.332 19.75 4.609 1 98.19 3 PHE B CA 1
ATOM 2421 C C . PHE B 1 3 ? -3.271 18.797 3.869 1 98.19 3 PHE B C 1
ATOM 2423 O O . PHE B 1 3 ? -4.309 19.219 3.355 1 98.19 3 PHE B O 1
ATOM 2430 N N . ARG B 1 4 ? -2.9 17.562 3.91 1 98.06 4 ARG B N 1
ATOM 2431 C CA . ARG B 1 4 ? -3.711 16.562 3.236 1 98.06 4 ARG B CA 1
ATOM 2432 C C . ARG B 1 4 ? -4.438 15.68 4.246 1 98.06 4 ARG B C 1
ATOM 2434 O O . ARG B 1 4 ? -5.375 14.961 3.891 1 98.06 4 ARG B O 1
ATOM 2441 N N . ASN B 1 5 ? -3.98 15.68 5.41 1 98.69 5 ASN B N 1
ATOM 2442 C CA . ASN B 1 5 ? -4.57 14.984 6.551 1 98.69 5 ASN B CA 1
ATOM 2443 C C . ASN B 1 5 ? -4.547 15.852 7.805 1 98.69 5 ASN B C 1
ATOM 2445 O O . ASN B 1 5 ? -3.645 16.672 7.988 1 98.69 5 ASN B O 1
ATOM 2449 N N . LEU B 1 6 ? -5.547 15.664 8.617 1 98.81 6 LEU B N 1
ATOM 2450 C CA . LEU B 1 6 ? -5.602 16.375 9.883 1 98.81 6 LEU B CA 1
ATOM 2451 C C . LEU B 1 6 ? -5.785 15.414 11.047 1 98.81 6 LEU B C 1
ATOM 2453 O O . LEU B 1 6 ? -6.766 14.672 11.094 1 98.81 6 LEU B O 1
ATOM 2457 N N . ILE B 1 7 ? -4.887 15.422 11.922 1 98.81 7 ILE B N 1
ATOM 2458 C CA . ILE B 1 7 ? -5.07 14.781 13.219 1 98.81 7 ILE B CA 1
ATOM 2459 C C . ILE B 1 7 ? -4.98 15.836 14.32 1 98.81 7 ILE B C 1
ATOM 2461 O O . ILE B 1 7 ? -3.887 16.281 14.672 1 98.81 7 ILE B O 1
ATOM 2465 N N . PRO B 1 8 ? -6.113 16.25 14.883 1 98.19 8 PRO B N 1
ATOM 2466 C CA . PRO B 1 8 ? -6.137 17.328 15.867 1 98.19 8 PRO B CA 1
ATOM 2467 C C . PRO B 1 8 ? -5.887 16.844 17.297 1 98.19 8 PRO B C 1
ATOM 2469 O O . PRO B 1 8 ? -6.32 15.742 17.656 1 98.19 8 PRO B O 1
ATOM 2472 N N . TYR B 1 9 ? -5.203 17.641 18.031 1 97 9 TYR B N 1
ATOM 2473 C CA . TYR B 1 9 ? -5.012 17.484 19.469 1 97 9 TYR B CA 1
ATOM 2474 C C . TYR B 1 9 ? -5.43 18.75 20.219 1 97 9 TYR B C 1
ATOM 2476 O O . TYR B 1 9 ? -5.113 19.859 19.797 1 97 9 TYR B O 1
ATOM 2484 N N . ARG B 1 10 ? -6.145 18.578 21.328 1 95.5 10 ARG B N 1
ATOM 2485 C CA . ARG B 1 10 ? -6.562 19.703 22.156 1 95.5 10 ARG B CA 1
ATOM 2486 C C . ARG B 1 10 ? -5.453 20.109 23.125 1 95.5 10 ARG B C 1
ATOM 2488 O O . ARG B 1 10 ? -4.875 19.266 23.812 1 95.5 10 ARG B O 1
ATOM 2495 N N . LEU B 1 11 ? -5.184 21.375 23.047 1 92.31 11 LEU B N 1
ATOM 2496 C CA . LEU B 1 11 ? -4.25 21.922 24.031 1 92.31 11 LEU B CA 1
ATOM 2497 C C . LEU B 1 11 ? -4.922 22.109 25.391 1 92.31 11 LEU B C 1
ATOM 2499 O O . LEU B 1 11 ? -6.016 22.656 25.469 1 92.31 11 LEU B O 1
ATOM 2503 N N . ARG B 1 12 ? -4.312 21.609 26.406 1 84.06 12 ARG B N 1
ATOM 2504 C CA . ARG B 1 12 ? -4.922 21.672 27.734 1 84.06 12 ARG B CA 1
ATOM 2505 C C . ARG B 1 12 ? -4.195 22.688 28.625 1 84.06 12 ARG B C 1
ATOM 2507 O O . ARG B 1 12 ? -4.645 22.984 29.734 1 84.06 12 ARG B O 1
ATOM 2514 N N . ASP B 1 13 ? -3.105 23.062 28.188 1 73.69 13 ASP B N 1
ATOM 2515 C CA . ASP B 1 13 ? -2.369 24.062 28.953 1 73.69 13 ASP B CA 1
ATOM 2516 C C . ASP B 1 13 ? -2.566 25.469 28.375 1 73.69 13 ASP B C 1
ATOM 2518 O O . ASP B 1 13 ? -2.932 25.609 27.203 1 73.69 13 ASP B O 1
ATOM 2522 N N . GLN B 1 14 ? -2.727 26.5 29.359 1 65 14 GLN B N 1
ATOM 2523 C CA . GLN B 1 14 ? -2.785 27.875 28.906 1 65 14 GLN B CA 1
ATOM 2524 C C . GLN B 1 14 ? -1.388 28.484 28.797 1 65 14 GLN B C 1
ATOM 2526 O O . GLN B 1 14 ? -0.833 28.953 29.797 1 65 14 GLN B O 1
ATOM 2531 N N . VAL B 1 15 ? -0.657 27.906 27.859 1 61.78 15 VAL B N 1
ATOM 2532 C CA . VAL B 1 15 ? 0.676 28.5 27.75 1 61.78 15 VAL B CA 1
ATOM 2533 C C . VAL B 1 15 ? 0.685 29.562 26.672 1 61.78 15 VAL B C 1
ATOM 2535 O O . VAL B 1 15 ? -0.156 29.562 25.766 1 61.78 15 VAL B O 1
ATOM 2538 N N . ALA B 1 16 ? 1.299 30.656 27.016 1 66.5 16 ALA B N 1
ATOM 2539 C CA . ALA B 1 16 ? 1.521 31.688 26 1 66.5 16 ALA B CA 1
ATOM 2540 C C . ALA B 1 16 ? 2.334 31.125 24.828 1 66.5 16 ALA B C 1
ATOM 2542 O O . ALA B 1 16 ? 3.412 30.562 25.031 1 66.5 16 ALA B O 1
ATOM 2543 N N . TYR B 1 17 ? 1.631 31.047 23.703 1 78.06 17 TYR B N 1
ATOM 2544 C CA . TYR B 1 17 ? 2.326 30.531 22.531 1 78.06 17 TYR B CA 1
ATOM 2545 C C . TYR B 1 17 ? 3.006 31.656 21.75 1 78.06 17 TYR B C 1
ATOM 2547 O O . TYR B 1 17 ? 2.426 32.219 20.828 1 78.06 17 TYR B O 1
ATOM 2555 N N . ASP B 1 18 ? 4.215 32 22.281 1 88.25 18 ASP B N 1
ATOM 2556 C CA . ASP B 1 18 ? 5.055 33.031 21.672 1 88.25 18 ASP B CA 1
ATOM 2557 C C . ASP B 1 18 ? 6.008 32.406 20.641 1 88.25 18 ASP B C 1
ATOM 2559 O O . ASP B 1 18 ? 6.699 31.438 20.938 1 88.25 18 ASP B O 1
ATOM 2563 N N . PRO B 1 19 ? 5.918 33.031 19.422 1 92.75 19 PRO B N 1
ATOM 2564 C CA . PRO B 1 19 ? 6.758 32.469 18.359 1 92.75 19 PRO B CA 1
ATOM 2565 C C . PRO B 1 19 ? 8.234 32.438 18.75 1 92.75 19 PRO B C 1
ATOM 2567 O O . PRO B 1 19 ? 8.93 31.453 18.422 1 92.75 19 PRO B O 1
ATOM 2570 N N . GLU B 1 20 ? 8.727 33.469 19.391 1 93 20 GLU B N 1
ATOM 2571 C CA . GLU B 1 20 ? 10.133 33.531 19.766 1 93 20 GLU B CA 1
ATOM 2572 C C . GLU B 1 20 ? 10.477 32.469 20.797 1 93 20 GLU B C 1
ATOM 2574 O O . GLU B 1 20 ? 11.508 31.781 20.688 1 93 20 GLU B O 1
ATOM 2579 N N . THR B 1 21 ? 9.641 32.438 21.75 1 90.81 21 THR B N 1
ATOM 2580 C CA . THR B 1 21 ? 9.836 31.406 22.781 1 90.81 21 THR B CA 1
ATOM 2581 C C . THR B 1 21 ? 9.773 30.016 22.172 1 90.81 21 THR B C 1
ATOM 2583 O O . THR B 1 21 ? 10.602 29.156 22.484 1 90.81 21 THR B O 1
ATOM 2586 N N . ALA B 1 22 ? 8.797 29.812 21.344 1 92.88 22 ALA B N 1
ATOM 2587 C CA . ALA B 1 22 ? 8.648 28.516 20.672 1 92.88 22 ALA B CA 1
ATOM 2588 C C . ALA B 1 22 ? 9.898 28.188 19.859 1 92.88 22 ALA B C 1
ATOM 2590 O O . ALA B 1 22 ? 10.375 27.047 19.891 1 92.88 22 ALA B O 1
ATOM 2591 N N . ASP B 1 23 ? 10.359 29.125 19.172 1 95.62 23 ASP B N 1
ATOM 2592 C CA . ASP B 1 23 ? 11.547 28.953 18.359 1 95.62 23 ASP B CA 1
ATOM 2593 C C . ASP B 1 23 ? 12.75 28.531 19.203 1 95.62 23 ASP B C 1
ATOM 2595 O O . ASP B 1 23 ? 13.492 27.625 18.844 1 95.62 23 ASP B O 1
ATOM 2599 N N . GLN B 1 24 ? 12.914 29.188 20.312 1 94.06 24 GLN B N 1
ATOM 2600 C CA . GLN B 1 24 ? 14.016 28.891 21.219 1 94.06 24 GLN B CA 1
ATOM 2601 C C . GLN B 1 24 ? 13.891 27.469 21.781 1 94.06 24 GLN B C 1
ATOM 2603 O O . GLN B 1 24 ? 14.883 26.75 21.875 1 94.06 24 GLN B O 1
ATOM 2608 N N . ARG B 1 25 ? 12.719 27.156 22.125 1 92.38 25 ARG B N 1
ATOM 2609 C CA . ARG B 1 25 ? 12.484 25.828 22.688 1 92.38 25 ARG B CA 1
ATOM 2610 C C . ARG B 1 25 ? 12.773 24.734 21.656 1 92.38 25 ARG B C 1
ATOM 2612 O O . ARG B 1 25 ? 13.375 23.719 21.969 1 92.38 25 ARG B O 1
ATOM 2619 N N . LEU B 1 26 ? 12.367 24.938 20.406 1 95.94 26 LEU B N 1
ATOM 2620 C CA . LEU B 1 26 ? 12.539 23.938 19.359 1 95.94 26 LEU B CA 1
ATOM 2621 C C . LEU B 1 26 ? 14.016 23.766 19 1 95.94 26 LEU B C 1
ATOM 2623 O O . LEU B 1 26 ? 14.406 22.75 18.438 1 95.94 26 LEU B O 1
ATOM 2627 N N . ALA B 1 27 ? 14.805 24.781 19.312 1 95.44 27 ALA B N 1
ATOM 2628 C CA . ALA B 1 27 ? 16.234 24.75 19 1 95.44 27 ALA B CA 1
ATOM 2629 C C . ALA B 1 27 ? 16.906 23.547 19.656 1 95.44 27 ALA B C 1
ATOM 2631 O O . ALA B 1 27 ? 17.906 23.031 19.141 1 95.44 27 ALA B O 1
ATOM 2632 N N . ALA B 1 28 ? 16.344 23.094 20.734 1 94 28 ALA B N 1
ATOM 2633 C CA . ALA B 1 28 ? 16.891 21.953 21.469 1 94 28 ALA B CA 1
ATOM 2634 C C . ALA B 1 28 ? 16.828 20.688 20.641 1 94 28 ALA B C 1
ATOM 2636 O O . ALA B 1 28 ? 17.594 19.75 20.859 1 94 28 ALA B O 1
ATOM 2637 N N . LEU B 1 29 ? 15.914 20.641 19.688 1 97.19 29 LEU B N 1
ATOM 2638 C CA . LEU B 1 29 ? 15.758 19.469 18.844 1 97.19 29 LEU B CA 1
ATOM 2639 C C . LEU B 1 29 ? 15.789 19.859 17.359 1 97.19 29 LEU B C 1
ATOM 2641 O O . LEU B 1 29 ? 14.992 19.359 16.562 1 97.19 29 LEU B O 1
ATOM 2645 N N . ALA B 1 30 ? 16.594 20.812 17.078 1 97.69 30 ALA B N 1
ATOM 2646 C CA . ALA B 1 30 ? 16.844 21.156 15.672 1 97.69 30 ALA B CA 1
ATOM 2647 C C . ALA B 1 30 ? 17.469 19.969 14.93 1 97.69 30 ALA B C 1
ATOM 2649 O O . ALA B 1 30 ? 18.312 19.266 15.477 1 97.69 30 ALA B O 1
ATOM 2650 N N . PHE B 1 31 ? 17.156 19.828 13.75 1 97.94 31 PHE B N 1
ATOM 2651 C CA . PHE B 1 31 ? 17.594 18.688 12.969 1 97.94 31 PHE B CA 1
ATOM 2652 C C . PHE B 1 31 ? 19.094 18.719 12.719 1 97.94 31 PHE B C 1
ATOM 2654 O O . PHE B 1 31 ? 19.641 19.766 12.383 1 97.94 31 PHE B O 1
ATOM 2661 N N . THR B 1 32 ? 19.703 17.609 12.922 1 96.69 32 THR B N 1
ATOM 2662 C CA . THR B 1 32 ? 21.078 17.344 12.516 1 96.69 32 THR B CA 1
ATOM 2663 C C . THR B 1 32 ? 21.172 16.031 11.742 1 96.69 32 THR B C 1
ATOM 2665 O O . THR B 1 32 ? 20.422 15.094 11.992 1 96.69 32 THR B O 1
ATOM 2668 N N . PRO B 1 33 ? 21.984 15.961 10.781 1 95.44 33 PRO B N 1
ATOM 2669 C CA . PRO B 1 33 ? 22.094 14.75 9.961 1 95.44 33 PRO B CA 1
ATOM 2670 C C . PRO B 1 33 ? 22.5 13.523 10.773 1 95.44 33 PRO B C 1
ATOM 2672 O O . PRO B 1 33 ? 23.156 13.656 11.812 1 95.44 33 PRO B O 1
ATOM 2675 N N . CYS B 1 34 ? 22.125 12.391 10.281 1 95.56 34 CYS B N 1
ATOM 2676 C CA . CYS B 1 34 ? 22.484 11.109 10.891 1 95.56 34 CYS B CA 1
ATOM 2677 C C . CYS B 1 34 ? 24 10.922 10.922 1 95.56 34 CYS B C 1
ATOM 2679 O O . CYS B 1 34 ? 24.688 11.328 9.992 1 95.56 34 CYS B O 1
ATOM 2681 N N . GLY B 1 35 ? 24.422 10.305 12.047 1 93.75 35 GLY B N 1
ATOM 2682 C CA . GLY B 1 35 ? 25.781 9.789 12.023 1 93.75 35 GLY B CA 1
ATOM 2683 C C . GLY B 1 35 ? 25.938 8.586 11.117 1 93.75 35 GLY B C 1
ATOM 2684 O O . GLY B 1 35 ? 24.953 8.047 10.602 1 93.75 35 GLY B O 1
ATOM 2685 N N . ALA B 1 36 ? 27.219 8.117 10.945 1 90.81 36 ALA B N 1
ATOM 2686 C CA . ALA B 1 36 ? 27.562 7.066 9.992 1 90.81 36 ALA B CA 1
ATOM 2687 C C . ALA B 1 36 ? 26.859 5.758 10.344 1 90.81 36 ALA B C 1
ATOM 2689 O O . ALA B 1 36 ? 26.531 4.969 9.453 1 90.81 36 ALA B O 1
ATOM 2690 N N . LEU B 1 37 ? 26.625 5.535 11.609 1 94.06 37 LEU B N 1
ATOM 2691 C CA . LEU B 1 37 ? 26.078 4.246 12.016 1 94.06 37 LEU B CA 1
ATOM 2692 C C . LEU B 1 37 ? 24.656 4.406 12.539 1 94.06 37 LEU B C 1
ATOM 2694 O O . LEU B 1 37 ? 24.047 3.441 13.008 1 94.06 37 LEU B O 1
ATOM 2698 N N . GLU B 1 38 ? 24.125 5.617 12.461 1 95.38 38 GLU B N 1
ATOM 2699 C CA . GLU B 1 38 ? 22.781 5.902 12.938 1 95.38 38 GLU B CA 1
ATOM 2700 C C . GLU B 1 38 ? 21.75 5.602 11.859 1 95.38 38 GLU B C 1
ATOM 2702 O O . GLU B 1 38 ? 21.797 6.16 10.758 1 95.38 38 GLU B O 1
ATOM 2707 N N . PRO B 1 39 ? 20.797 4.766 12.188 1 96.38 39 PRO B N 1
ATOM 2708 C CA . PRO B 1 39 ? 19.828 4.379 11.164 1 96.38 39 PRO B CA 1
ATOM 2709 C C . PRO B 1 39 ? 18.844 5.5 10.836 1 96.38 39 PRO B C 1
ATOM 2711 O O . PRO B 1 39 ? 18.344 5.574 9.711 1 96.38 39 PRO B O 1
ATOM 2714 N N . SER B 1 40 ? 18.516 6.324 11.836 1 97.69 40 SER B N 1
ATOM 2715 C CA . SER B 1 40 ? 17.578 7.414 11.602 1 97.69 40 SER B CA 1
ATOM 2716 C C . SER B 1 40 ? 17.719 8.508 12.656 1 97.69 40 SER B C 1
ATOM 2718 O O . SER B 1 40 ? 18.266 8.266 13.734 1 97.69 40 SER B O 1
ATOM 2720 N N . ARG B 1 41 ? 17.281 9.656 12.328 1 97 41 ARG B N 1
ATOM 2721 C CA . ARG B 1 41 ? 17.25 10.797 13.234 1 97 41 ARG B CA 1
ATOM 2722 C C . ARG B 1 41 ? 16.156 11.773 12.852 1 97 41 ARG B C 1
ATOM 2724 O O . ARG B 1 41 ? 15.922 12.023 11.672 1 97 41 ARG B O 1
ATOM 2731 N N . SER B 1 42 ? 15.516 12.289 13.828 1 98 42 SER B N 1
ATOM 2732 C CA . SER B 1 42 ? 14.484 13.289 13.609 1 98 42 SER B CA 1
ATOM 2733 C C . SER B 1 42 ? 14.836 14.609 14.281 1 98 42 SER B C 1
ATOM 2735 O O . SER B 1 42 ? 15.586 14.633 15.258 1 98 42 SER B O 1
ATOM 2737 N N . GLY B 1 43 ? 14.344 15.648 13.766 1 98.25 43 GLY B N 1
ATOM 2738 C CA . GLY B 1 43 ? 14.484 16.984 14.336 1 98.25 43 GLY B CA 1
ATOM 2739 C C . GLY B 1 43 ? 13.711 18.031 13.562 1 98.25 43 GLY B C 1
ATOM 2740 O O . GLY B 1 43 ? 13.25 17.781 12.445 1 98.25 43 GLY B O 1
ATOM 2741 N N . PHE B 1 44 ? 13.578 19.219 14.141 1 98.56 44 PHE B N 1
ATOM 2742 C CA . PHE B 1 44 ? 12.789 20.281 13.531 1 98.56 44 PHE B CA 1
ATOM 2743 C C . PHE B 1 44 ? 13.633 21.094 12.555 1 98.56 44 PHE B C 1
ATOM 2745 O O . PHE B 1 44 ? 14.812 21.344 12.812 1 98.56 44 PHE B O 1
ATOM 2752 N N . VAL B 1 45 ? 13.078 21.516 11.453 1 97.94 45 VAL B N 1
ATOM 2753 C CA . VAL B 1 45 ? 13.719 22.359 10.445 1 97.94 45 VAL B CA 1
ATOM 2754 C C . VAL B 1 45 ? 12.875 23.609 10.211 1 97.94 45 VAL B C 1
ATOM 2756 O O . VAL B 1 45 ? 11.672 23.625 10.5 1 97.94 45 VAL B O 1
ATOM 2759 N N . PRO B 1 46 ? 13.5 24.688 9.688 1 97.25 46 PRO B N 1
ATOM 2760 C CA . PRO B 1 46 ? 12.703 25.891 9.398 1 97.25 46 PRO B CA 1
ATOM 2761 C C . PRO B 1 46 ? 11.672 25.656 8.297 1 97.25 46 PRO B C 1
ATOM 2763 O O . PRO B 1 46 ? 12.031 25.266 7.184 1 97.25 46 PRO B O 1
ATOM 2766 N N . PRO B 1 47 ? 10.453 25.922 8.523 1 97.19 47 PRO B N 1
ATOM 2767 C CA . PRO B 1 47 ? 9.406 25.719 7.52 1 97.19 47 PRO B CA 1
ATOM 2768 C C . PRO B 1 47 ? 9.656 26.5 6.234 1 97.19 47 PRO B C 1
ATOM 2770 O O . PRO B 1 47 ? 9.352 26.031 5.145 1 97.19 47 PRO B O 1
ATOM 2773 N N . LEU B 1 48 ? 10.219 27.688 6.289 1 94.5 48 LEU B N 1
ATOM 2774 C CA . LEU B 1 48 ? 10.367 28.547 5.129 1 94.5 48 LEU B CA 1
ATOM 2775 C C . LEU B 1 48 ? 11.734 28.359 4.48 1 94.5 48 LEU B C 1
ATOM 2777 O O . LEU B 1 48 ? 12.109 29.109 3.576 1 94.5 48 LEU B O 1
ATOM 2781 N N . GLY B 1 49 ? 12.492 27.375 5.016 1 90.12 49 GLY B N 1
ATOM 2782 C CA . GLY B 1 49 ? 13.773 27.062 4.398 1 90.12 49 GLY B CA 1
ATOM 2783 C C . GLY B 1 49 ? 14.961 27.547 5.203 1 90.12 49 GLY B C 1
ATOM 2784 O O . GLY B 1 49 ? 14.789 28.109 6.293 1 90.12 49 GLY B O 1
ATOM 2785 N N . PRO B 1 50 ? 16.156 27.312 4.629 1 86.12 50 PRO B N 1
ATOM 2786 C CA . PRO B 1 50 ? 17.375 27.641 5.359 1 86.12 50 PRO B CA 1
ATOM 2787 C C . PRO B 1 50 ? 17.469 29.125 5.711 1 86.12 50 PRO B C 1
ATOM 2789 O O . PRO B 1 50 ? 17.125 29.984 4.895 1 86.12 50 PRO B O 1
ATOM 2792 N N . GLY B 1 51 ? 17.906 29.406 6.926 1 88.5 51 GLY B N 1
ATOM 2793 C CA . GLY B 1 51 ? 18.078 30.781 7.371 1 88.5 51 GLY B CA 1
ATOM 2794 C C . GLY B 1 51 ? 16.859 31.328 8.102 1 88.5 51 GLY B C 1
ATOM 2795 O O . GLY B 1 51 ? 16.953 32.312 8.828 1 88.5 51 GLY B O 1
ATOM 2796 N N . ALA B 1 52 ? 15.742 30.719 7.918 1 93.94 52 ALA B N 1
ATOM 2797 C CA . ALA B 1 52 ? 14.516 31.141 8.594 1 93.94 52 ALA B CA 1
ATOM 2798 C C . ALA B 1 52 ? 14.422 30.516 9.984 1 93.94 52 ALA B C 1
ATOM 2800 O O . ALA B 1 52 ? 15.188 29.609 10.328 1 93.94 52 ALA B O 1
ATOM 2801 N N . PRO B 1 53 ? 13.562 31.047 10.789 1 96.25 53 PRO B N 1
ATOM 2802 C CA . PRO B 1 53 ? 13.328 30.438 12.109 1 96.25 53 PRO B CA 1
ATOM 2803 C C . PRO B 1 53 ? 12.695 29.062 12.023 1 96.25 53 PRO B C 1
ATOM 2805 O O . PRO B 1 53 ? 12.117 28.703 10.992 1 96.25 53 PRO B O 1
ATOM 2808 N N . LEU B 1 54 ? 12.797 28.344 13.156 1 97.69 54 LEU B N 1
ATOM 2809 C CA . LEU B 1 54 ? 12.234 27.016 13.242 1 97.69 54 LEU B CA 1
ATOM 2810 C C . LEU B 1 54 ? 10.711 27.062 13.367 1 97.69 54 LEU B C 1
ATOM 2812 O O . LEU B 1 54 ? 10.031 26.062 13.172 1 97.69 54 LEU B O 1
ATOM 2816 N N . VAL B 1 55 ? 10.234 28.234 13.695 1 97.25 55 VAL B N 1
ATOM 2817 C CA . VAL B 1 55 ? 8.797 28.438 13.852 1 97.25 55 VAL B CA 1
ATOM 2818 C C . VAL B 1 55 ? 8.328 29.547 12.922 1 97.25 55 VAL B C 1
ATOM 2820 O O . VAL B 1 55 ? 8.961 30.609 12.844 1 97.25 55 VAL B O 1
ATOM 2823 N N . HIS B 1 56 ? 7.348 29.281 12.18 1 97 56 HIS B N 1
ATOM 2824 C CA . HIS B 1 56 ? 6.738 30.328 11.367 1 97 56 HIS B CA 1
ATOM 2825 C C . HIS B 1 56 ? 5.371 30.734 11.922 1 97 56 HIS B C 1
ATOM 2827 O O . HIS B 1 56 ? 4.477 29.891 12.031 1 97 56 HIS B O 1
ATOM 2833 N N . ALA B 1 57 ? 5.23 32 12.242 1 96.62 57 ALA B N 1
ATOM 2834 C CA . ALA B 1 57 ? 3.982 32.5 12.812 1 96.62 57 ALA B CA 1
ATOM 2835 C C . ALA B 1 57 ? 3.172 33.25 11.766 1 96.62 57 ALA B C 1
ATOM 2837 O O . ALA B 1 57 ? 3.707 34.125 11.062 1 96.62 57 ALA B O 1
ATOM 2838 N N . ALA B 1 58 ? 1.982 32.906 11.648 1 94.62 58 ALA B N 1
ATOM 2839 C CA . ALA B 1 58 ? 1.064 33.625 10.766 1 94.62 58 ALA B CA 1
ATOM 2840 C C . ALA B 1 58 ? -0.385 33.375 11.18 1 94.62 58 ALA B C 1
ATOM 2842 O O . ALA B 1 58 ? -0.763 32.281 11.562 1 94.62 58 ALA B O 1
ATOM 2843 N N . ALA B 1 59 ? -1.194 34.438 11.18 1 93.19 59 ALA B N 1
ATOM 2844 C CA . ALA B 1 59 ? -2.639 34.375 11.391 1 93.19 59 ALA B CA 1
ATOM 2845 C C . ALA B 1 59 ? -2.967 33.719 12.719 1 93.19 59 ALA B C 1
ATOM 2847 O O . ALA B 1 59 ? -3.857 32.875 12.789 1 93.19 59 ALA B O 1
ATOM 2848 N N . GLY B 1 60 ? -2.146 33.969 13.719 1 93.19 60 GLY B N 1
ATOM 2849 C CA . GLY B 1 60 ? -2.412 33.438 15.047 1 93.19 60 GLY B CA 1
ATOM 2850 C C . GLY B 1 60 ? -2.051 31.969 15.188 1 93.19 60 GLY B C 1
ATOM 2851 O O . GLY B 1 60 ? -2.514 31.297 16.109 1 93.19 60 GLY B O 1
ATOM 2852 N N . SER B 1 61 ? -1.26 31.438 14.266 1 96.06 61 SER B N 1
ATOM 2853 C CA . SER B 1 61 ? -0.857 30.047 14.281 1 96.06 61 SER B CA 1
ATOM 2854 C C . SER B 1 61 ? 0.657 29.906 14.164 1 96.06 61 SER B C 1
ATOM 2856 O O . SER B 1 61 ? 1.328 30.781 13.633 1 96.06 61 SER B O 1
ATOM 2858 N N . LEU B 1 62 ? 1.161 28.875 14.719 1 96.75 62 LEU B N 1
ATOM 2859 C CA . LEU B 1 62 ? 2.584 28.562 14.664 1 96.75 62 LEU B CA 1
ATOM 2860 C C . LEU B 1 62 ? 2.83 27.297 13.844 1 96.75 62 LEU B C 1
ATOM 2862 O O . LEU B 1 62 ? 2.344 26.219 14.203 1 96.75 62 LEU B O 1
ATOM 2866 N N . LEU B 1 63 ? 3.574 27.406 12.812 1 98 63 LEU B N 1
ATOM 2867 C CA . LEU B 1 63 ? 3.869 26.297 11.914 1 98 63 LEU B CA 1
ATOM 2868 C C . LEU B 1 63 ? 5.188 25.625 12.289 1 98 63 LEU B C 1
ATOM 2870 O O . LEU B 1 63 ? 6.184 26.312 12.547 1 98 63 LEU B O 1
ATOM 2874 N N . PHE B 1 64 ? 5.168 24.312 12.336 1 97.81 64 PHE B N 1
ATOM 2875 C CA . PHE B 1 64 ? 6.34 23.484 12.617 1 97.81 64 PHE B CA 1
ATOM 2876 C C . PHE B 1 64 ? 6.59 22.484 11.492 1 97.81 64 PHE B C 1
ATOM 2878 O O . PHE B 1 64 ? 5.648 22.047 10.828 1 97.81 64 PHE B O 1
ATOM 2885 N N . CYS B 1 65 ? 7.805 22.062 11.336 1 98.38 65 CYS B N 1
ATOM 2886 C CA . CYS B 1 65 ? 8.188 21.031 10.383 1 98.38 65 CYS B CA 1
ATOM 2887 C C . CYS B 1 65 ? 9.203 20.078 10.992 1 98.38 65 CYS B C 1
ATOM 2889 O O . CYS B 1 65 ? 10.305 20.484 11.352 1 98.38 65 CYS B O 1
ATOM 2891 N N . LEU B 1 66 ? 8.773 18.859 11.125 1 98.56 66 LEU B N 1
ATOM 2892 C CA . LEU B 1 66 ? 9.664 17.812 11.609 1 98.56 66 LEU B CA 1
ATOM 2893 C C . LEU B 1 66 ? 10.266 17.031 10.453 1 98.56 66 LEU B C 1
ATOM 2895 O O . LEU B 1 66 ? 9.531 16.5 9.617 1 98.56 66 LEU B O 1
ATOM 2899 N N . GLN B 1 67 ? 11.531 16.969 10.391 1 97.94 67 GLN B N 1
ATOM 2900 C CA . GLN B 1 67 ? 12.234 16.203 9.367 1 97.94 67 GLN B CA 1
ATOM 2901 C C . GLN B 1 67 ? 12.82 14.922 9.945 1 97.94 67 GLN B C 1
ATOM 2903 O O . GLN B 1 67 ? 13.391 14.938 11.039 1 97.94 67 GLN B O 1
ATOM 2908 N N . GLU B 1 68 ? 12.609 13.875 9.242 1 97.56 68 GLU B N 1
ATOM 2909 C CA . GLU B 1 68 ? 13.203 12.586 9.594 1 97.56 68 GLU B CA 1
ATOM 2910 C C . GLU B 1 68 ? 14.125 12.086 8.484 1 97.56 68 GLU B C 1
ATOM 2912 O O . GLU B 1 68 ? 13.719 12 7.324 1 97.56 68 GLU B O 1
ATOM 2917 N N . GLU B 1 69 ? 15.352 11.859 8.867 1 97.25 69 GLU B N 1
ATOM 2918 C CA . GLU B 1 69 ? 16.297 11.18 7.984 1 97.25 69 GLU B CA 1
ATOM 2919 C C . GLU B 1 69 ? 16.359 9.688 8.281 1 97.25 69 GLU B C 1
ATOM 2921 O O . GLU B 1 69 ? 16.547 9.281 9.43 1 97.25 69 GLU B O 1
ATOM 2926 N N . THR B 1 70 ? 16.156 8.883 7.289 1 96.56 70 THR B N 1
ATOM 2927 C CA . THR B 1 70 ? 16.266 7.438 7.434 1 96.56 70 THR B CA 1
ATOM 2928 C C . THR B 1 70 ? 17.266 6.867 6.434 1 96.56 70 THR B C 1
ATOM 2930 O O . THR B 1 70 ? 17.219 7.195 5.246 1 96.56 70 THR B O 1
ATOM 2933 N N . LYS B 1 71 ? 18.188 6.016 6.949 1 95.75 71 LYS B N 1
ATOM 2934 C CA . LYS B 1 71 ? 19.141 5.328 6.07 1 95.75 71 LYS B CA 1
ATOM 2935 C C . LYS B 1 71 ? 18.453 4.168 5.344 1 95.75 71 LYS B C 1
ATOM 2937 O O . LYS B 1 71 ? 17.766 3.361 5.961 1 95.75 71 LYS B O 1
ATOM 2942 N N . LEU B 1 72 ? 18.719 4.172 4.035 1 94.56 72 LEU B N 1
ATOM 2943 C CA . LEU B 1 72 ? 18.062 3.168 3.205 1 94.56 72 LEU B CA 1
ATOM 2944 C C . LEU B 1 72 ? 18.891 1.893 3.127 1 94.56 72 LEU B C 1
ATOM 2946 O O . LEU B 1 72 ? 19.578 1.659 2.133 1 94.56 72 LEU B O 1
ATOM 2950 N N . LEU B 1 73 ? 18.75 1.095 4.102 1 95.25 73 LEU B N 1
ATOM 2951 C CA . LEU B 1 73 ? 19.359 -0.229 4.145 1 95.25 73 LEU B CA 1
ATOM 2952 C C . LEU B 1 73 ? 18.297 -1.307 4.383 1 95.25 73 LEU B C 1
ATOM 2954 O O . LEU B 1 73 ? 18.156 -1.804 5.5 1 95.25 73 LEU B O 1
ATOM 2958 N N . PRO B 1 74 ? 17.656 -1.671 3.305 1 94.25 74 PRO B N 1
ATOM 2959 C CA . PRO B 1 74 ? 16.578 -2.654 3.443 1 94.25 74 PRO B CA 1
ATOM 2960 C C . PRO B 1 74 ? 17.062 -3.982 4.02 1 94.25 74 PRO B C 1
ATOM 2962 O O . PRO B 1 74 ? 18.219 -4.367 3.81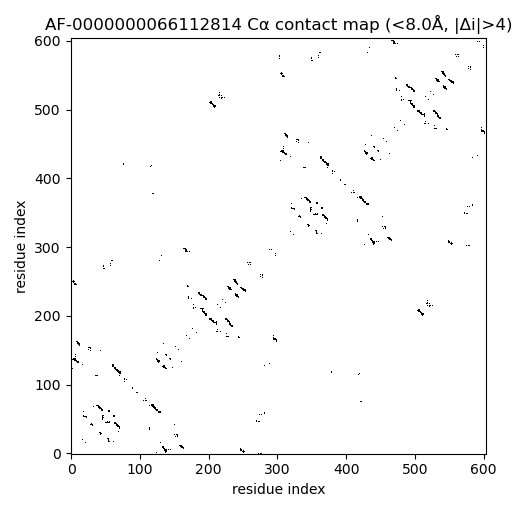1 1 94.25 74 PRO B O 1
ATOM 2965 N N . ALA B 1 75 ? 16.141 -4.652 4.672 1 94.88 75 ALA B N 1
ATOM 2966 C CA . ALA B 1 75 ? 16.453 -5.949 5.27 1 94.88 75 ALA B CA 1
ATOM 2967 C C . ALA B 1 75 ? 16.922 -6.949 4.215 1 94.88 75 ALA B C 1
ATOM 2969 O O . ALA B 1 75 ? 17.766 -7.801 4.492 1 94.88 75 ALA B O 1
ATOM 2970 N N . ALA B 1 76 ? 16.375 -6.836 3.08 1 93.62 76 ALA B N 1
ATOM 2971 C CA . ALA B 1 76 ? 16.734 -7.75 1.998 1 93.62 76 ALA B CA 1
ATOM 2972 C C . ALA B 1 76 ? 18.219 -7.621 1.641 1 93.62 76 ALA B C 1
ATOM 2974 O O . ALA B 1 76 ? 18.891 -8.625 1.371 1 93.62 76 ALA B O 1
ATOM 2975 N N . VAL B 1 77 ? 18.734 -6.434 1.648 1 94.12 77 VAL B N 1
ATOM 2976 C CA . VAL B 1 77 ? 20.141 -6.176 1.335 1 94.12 77 VAL B CA 1
ATOM 2977 C C . VAL B 1 77 ? 21.031 -6.777 2.418 1 94.12 77 VAL B 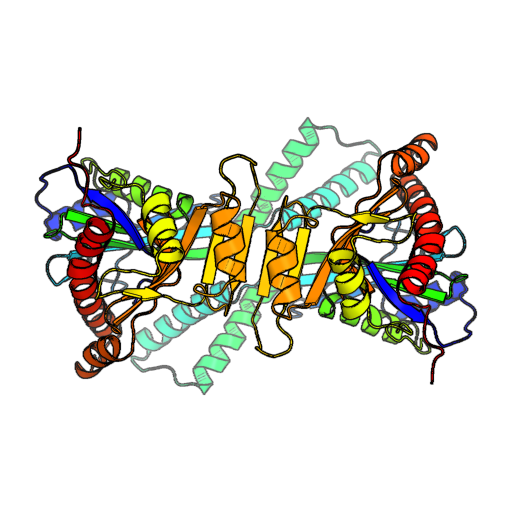C 1
ATOM 2979 O O . VAL B 1 77 ? 22.047 -7.41 2.113 1 94.12 77 VAL B O 1
ATOM 2982 N N . ILE B 1 78 ? 20.594 -6.609 3.59 1 95.62 78 ILE B N 1
ATOM 2983 C CA . ILE B 1 78 ? 21.344 -7.168 4.719 1 95.62 78 ILE B CA 1
ATOM 2984 C C . ILE B 1 78 ? 21.359 -8.688 4.617 1 95.62 78 ILE B C 1
ATOM 2986 O O . ILE B 1 78 ? 22.422 -9.312 4.754 1 95.62 78 ILE B O 1
ATOM 2990 N N . ARG B 1 79 ? 20.219 -9.211 4.395 1 95 79 ARG B N 1
ATOM 2991 C CA . ARG B 1 79 ? 20.094 -10.664 4.301 1 95 79 ARG B CA 1
ATOM 2992 C C . ARG B 1 79 ? 20.984 -11.219 3.193 1 95 79 ARG B C 1
ATOM 2994 O O . ARG B 1 79 ? 21.656 -12.234 3.383 1 95 79 ARG B O 1
ATOM 3001 N N . GLU B 1 80 ? 20.938 -10.602 2.098 1 92.31 80 GLU B N 1
ATOM 3002 C CA . GLU B 1 80 ? 21.75 -11.055 0.97 1 92.31 80 GLU B CA 1
ATOM 3003 C C . GLU B 1 80 ? 23.234 -11.008 1.306 1 92.31 80 GLU B C 1
ATOM 3005 O O . GLU B 1 80 ? 23.969 -11.953 1.015 1 92.31 80 GLU B O 1
ATOM 3010 N N . ALA B 1 81 ? 23.672 -9.953 1.914 1 94.44 81 ALA B N 1
ATOM 3011 C CA . ALA B 1 81 ? 25.078 -9.812 2.326 1 94.44 81 ALA B CA 1
ATOM 3012 C C . ALA B 1 81 ? 25.438 -10.859 3.381 1 94.44 81 ALA B C 1
ATOM 3014 O O . ALA B 1 81 ? 26.531 -11.422 3.352 1 94.44 81 ALA B O 1
ATOM 3015 N N . MET B 1 82 ? 24.531 -11.086 4.238 1 95.81 82 MET B N 1
ATOM 3016 C CA . MET B 1 82 ? 24.719 -12.109 5.262 1 95.81 82 MET B CA 1
ATOM 3017 C C . MET B 1 82 ? 24.891 -13.484 4.625 1 95.81 82 MET B C 1
ATOM 3019 O O . MET B 1 82 ? 25.812 -14.234 4.98 1 95.81 82 MET B O 1
ATOM 3023 N N . ASP B 1 83 ? 24 -13.781 3.75 1 92.12 83 ASP B N 1
ATOM 3024 C CA . ASP B 1 83 ? 24.031 -15.078 3.09 1 92.12 83 ASP B CA 1
ATOM 3025 C C . ASP B 1 83 ? 25.375 -15.297 2.383 1 92.12 83 ASP B C 1
ATOM 3027 O O . ASP B 1 83 ? 25.953 -16.375 2.455 1 92.12 83 ASP B O 1
ATOM 3031 N N . GLU B 1 84 ? 25.812 -14.312 1.74 1 91.25 84 GLU B N 1
ATOM 3032 C CA . GLU B 1 84 ? 27.109 -14.391 1.053 1 91.25 84 GLU B CA 1
ATOM 3033 C C . GLU B 1 84 ? 28.234 -14.656 2.035 1 91.25 84 GLU B C 1
ATOM 3035 O O . GLU B 1 84 ? 29.062 -15.547 1.81 1 91.25 84 GLU B O 1
ATOM 3040 N N . ARG B 1 85 ? 28.281 -13.961 3.088 1 94.75 85 ARG B N 1
ATOM 3041 C CA . ARG B 1 85 ? 29.344 -14.102 4.078 1 94.75 85 ARG B CA 1
ATOM 3042 C C . ARG B 1 85 ? 29.25 -15.445 4.793 1 94.75 85 ARG B C 1
ATOM 3044 O O . ARG B 1 85 ? 30.281 -16.094 5.023 1 94.75 85 ARG B O 1
ATOM 3051 N N . ILE B 1 86 ? 28.094 -15.812 5.148 1 95.25 86 ILE B N 1
ATOM 3052 C CA . ILE B 1 86 ? 27.875 -17.094 5.805 1 95.25 86 ILE B CA 1
ATOM 3053 C C . ILE B 1 86 ? 28.266 -18.234 4.867 1 95.25 86 ILE B C 1
ATOM 3055 O O . ILE B 1 86 ? 28.938 -19.188 5.285 1 95.25 86 ILE B O 1
ATOM 3059 N N . GLY B 1 87 ? 27.859 -18.094 3.662 1 91.19 87 GLY B N 1
ATOM 3060 C CA . GLY B 1 87 ? 28.25 -19.094 2.678 1 91.19 87 GLY B CA 1
ATOM 3061 C C . GLY B 1 87 ? 29.75 -19.25 2.551 1 91.19 87 GLY B C 1
ATOM 3062 O O . GLY B 1 87 ? 30.25 -20.375 2.461 1 91.19 87 GLY B O 1
ATOM 3063 N N . ALA B 1 88 ? 30.438 -18.156 2.553 1 92.56 88 ALA B N 1
ATOM 3064 C CA . ALA B 1 88 ? 31.891 -18.172 2.449 1 92.56 88 ALA B CA 1
ATOM 3065 C C . ALA B 1 88 ? 32.531 -18.859 3.66 1 92.56 88 ALA B C 1
ATOM 3067 O O . ALA B 1 88 ? 33.469 -19.656 3.516 1 92.56 88 ALA B O 1
ATOM 3068 N N . VAL B 1 89 ? 32.062 -18.578 4.805 1 93.62 89 VAL B N 1
ATOM 3069 C CA . VAL B 1 89 ? 32.562 -19.156 6.039 1 93.62 89 VAL B CA 1
ATOM 3070 C C . VAL B 1 89 ? 32.312 -20.656 6.055 1 93.62 89 VAL B C 1
ATOM 3072 O O . VAL B 1 89 ? 33.188 -21.438 6.379 1 93.62 89 VAL B O 1
ATOM 3075 N N . GLU B 1 90 ? 31.109 -20.969 5.672 1 93.06 90 GLU B N 1
ATOM 3076 C CA . GLU B 1 90 ? 30.75 -22.391 5.684 1 93.06 90 GLU B CA 1
ATOM 3077 C C . GLU B 1 90 ? 31.531 -23.172 4.637 1 93.06 90 GLU B C 1
ATOM 3079 O O . GLU B 1 90 ? 31.922 -24.312 4.875 1 93.06 90 GLU B O 1
ATOM 3084 N N . ALA B 1 91 ? 31.797 -22.578 3.555 1 90.19 91 ALA B N 1
ATOM 3085 C CA . ALA B 1 91 ? 32.594 -23.219 2.51 1 90.19 91 ALA B CA 1
ATOM 3086 C C . ALA B 1 91 ? 34.031 -23.375 2.939 1 90.19 91 ALA B C 1
ATOM 3088 O O . ALA B 1 91 ? 34.656 -24.406 2.686 1 90.19 91 ALA B O 1
ATOM 3089 N N . ALA B 1 92 ? 34.562 -22.406 3.652 1 93.44 92 ALA B N 1
ATOM 3090 C CA . ALA B 1 92 ? 35.969 -22.375 4.047 1 93.44 92 ALA B CA 1
ATOM 3091 C C . ALA B 1 92 ? 36.219 -23.312 5.23 1 93.44 92 ALA B C 1
ATOM 3093 O O . ALA B 1 92 ? 37.25 -23.984 5.289 1 93.44 92 ALA B O 1
ATOM 3094 N N . GLU B 1 93 ? 35.188 -23.344 6.094 1 93.88 93 GLU B N 1
ATOM 3095 C CA . GLU B 1 93 ? 35.406 -24.078 7.34 1 93.88 93 GLU B CA 1
ATOM 3096 C C . GLU B 1 93 ? 34.625 -25.375 7.363 1 93.88 93 GLU B C 1
ATOM 3098 O O . GLU B 1 93 ? 34.75 -26.172 8.305 1 93.88 93 GLU B O 1
ATOM 3103 N N . HIS B 1 94 ? 33.781 -25.562 6.379 1 91.5 94 HIS B N 1
ATOM 3104 C CA . HIS B 1 94 ? 33 -26.781 6.223 1 91.5 94 HIS B CA 1
ATOM 3105 C C . HIS B 1 94 ? 32.156 -27.062 7.473 1 91.5 94 HIS B C 1
ATOM 3107 O O . HIS B 1 94 ? 32.188 -28.203 7.977 1 91.5 94 HIS B O 1
ATOM 3113 N N . ARG B 1 95 ? 31.672 -26.125 8.039 1 92.25 95 ARG B N 1
ATOM 3114 C CA . ARG B 1 95 ? 30.766 -26.219 9.164 1 92.25 95 ARG B CA 1
ATOM 3115 C C . ARG B 1 95 ? 29.625 -25.203 9.047 1 92.25 95 ARG B C 1
ATOM 3117 O O . ARG B 1 95 ? 29.766 -24.203 8.344 1 92.25 95 ARG B O 1
ATOM 3124 N N . LYS B 1 96 ? 28.625 -25.5 9.82 1 90.12 96 LYS B N 1
ATOM 3125 C CA . LYS B 1 96 ? 27.484 -24.578 9.836 1 90.12 96 LYS B CA 1
ATOM 3126 C C . LYS B 1 96 ? 27.734 -23.438 10.812 1 90.12 96 LYS B C 1
ATOM 3128 O O . LYS B 1 96 ? 28.375 -23.625 11.852 1 90.12 96 LYS B O 1
ATOM 3133 N N . VAL B 1 97 ? 27.344 -22.344 10.453 1 93.56 97 VAL B N 1
ATOM 3134 C CA . VAL B 1 97 ? 27.453 -21.156 11.297 1 93.56 97 VAL B CA 1
ATOM 3135 C C . VAL B 1 97 ? 26.375 -21.203 12.391 1 93.56 97 VAL B C 1
ATOM 3137 O O . VAL B 1 97 ? 25.219 -21.5 12.117 1 93.56 97 VAL B O 1
ATOM 3140 N N . ARG B 1 98 ? 26.859 -21.109 13.625 1 92.31 98 ARG B N 1
ATOM 3141 C CA . ARG B 1 98 ? 25.938 -21.141 14.758 1 92.31 98 ARG B CA 1
ATOM 3142 C C . ARG B 1 98 ? 25.328 -19.766 14.992 1 92.31 98 ARG B C 1
ATOM 3144 O O . ARG B 1 98 ? 25.734 -18.781 14.383 1 92.31 98 ARG B O 1
ATOM 3151 N N . LYS B 1 99 ? 24.328 -19.641 15.891 1 93.5 99 LYS B N 1
ATOM 3152 C CA . LYS B 1 99 ? 23.516 -18.453 16.125 1 93.5 99 LYS B CA 1
ATOM 3153 C C . LYS B 1 99 ? 24.391 -17.25 16.531 1 93.5 99 LYS B C 1
ATOM 3155 O O . LYS B 1 99 ? 24.266 -16.172 15.961 1 93.5 99 LYS B O 1
ATOM 3160 N N . ARG B 1 100 ? 25.281 -17.453 17.5 1 95 100 ARG B N 1
ATOM 3161 C CA . ARG B 1 100 ? 26.125 -16.359 18 1 95 100 ARG B CA 1
ATOM 3162 C C . ARG B 1 100 ? 27 -15.805 16.875 1 95 100 ARG B C 1
ATOM 3164 O O . ARG B 1 100 ? 27.172 -14.586 16.766 1 95 100 ARG B O 1
ATOM 3171 N N . GLU B 1 101 ? 27.547 -16.656 16.125 1 95.38 101 GLU B N 1
ATOM 3172 C CA . GLU B 1 101 ? 28.375 -16.234 15.008 1 95.38 101 GLU B CA 1
ATOM 3173 C C . GLU B 1 101 ? 27.547 -15.547 13.93 1 95.38 101 GLU B C 1
ATOM 3175 O O . GLU B 1 101 ? 28.016 -14.594 13.297 1 95.38 101 GLU B O 1
ATOM 3180 N N . ARG B 1 102 ? 26.422 -16 13.711 1 95.88 102 ARG B N 1
ATOM 3181 C CA . ARG B 1 102 ? 25.5 -15.367 12.766 1 95.88 102 ARG B CA 1
ATOM 3182 C C . ARG B 1 102 ? 25.203 -13.93 13.18 1 95.88 102 ARG B C 1
ATOM 3184 O O . ARG B 1 102 ? 25.188 -13.031 12.344 1 95.88 102 ARG B O 1
ATOM 3191 N N . ASP B 1 103 ? 25 -13.75 14.477 1 96.06 103 ASP B N 1
ATOM 3192 C CA . ASP B 1 103 ? 24.734 -12.406 14.992 1 96.06 103 ASP B CA 1
ATOM 3193 C C . ASP B 1 103 ? 25.938 -11.484 14.789 1 96.06 103 ASP B C 1
ATOM 3195 O O . ASP B 1 103 ? 25.766 -10.312 14.461 1 96.06 103 ASP B O 1
ATOM 3199 N N . ARG B 1 104 ? 27.047 -11.992 15 1 96.31 104 ARG B N 1
ATOM 3200 C CA . ARG B 1 104 ? 28.266 -11.219 14.789 1 96.31 104 ARG B CA 1
ATOM 3201 C C . ARG B 1 104 ? 28.422 -10.82 13.328 1 96.31 104 ARG B C 1
ATOM 3203 O O . ARG B 1 104 ? 28.781 -9.68 13.023 1 96.31 104 ARG B O 1
ATOM 3210 N N . ILE B 1 105 ? 28.125 -11.75 12.461 1 96.81 105 ILE B N 1
ATOM 3211 C CA . ILE B 1 105 ? 28.203 -11.477 11.023 1 96.81 105 ILE B CA 1
ATOM 3212 C C . ILE B 1 105 ? 27.219 -10.383 10.648 1 96.81 105 ILE B C 1
ATOM 3214 O O . ILE B 1 105 ? 27.531 -9.484 9.867 1 96.81 105 ILE B O 1
ATOM 3218 N N . ARG B 1 106 ? 26.047 -10.445 11.195 1 96.38 106 ARG B N 1
ATOM 3219 C CA . ARG B 1 106 ? 25.031 -9.43 10.938 1 96.38 106 ARG B CA 1
ATOM 3220 C C . ARG B 1 106 ? 25.547 -8.047 11.328 1 96.38 106 ARG B C 1
ATOM 3222 O O . ARG B 1 106 ? 25.422 -7.094 10.555 1 96.38 106 ARG B O 1
ATOM 3229 N N . ASP B 1 107 ? 26.125 -7.973 12.469 1 96.25 107 ASP B N 1
ATOM 3230 C CA . ASP B 1 107 ? 26.656 -6.699 12.961 1 96.25 107 ASP B CA 1
ATOM 3231 C C . ASP B 1 107 ? 27.75 -6.168 12.047 1 96.25 107 ASP B C 1
ATOM 3233 O O . ASP B 1 107 ? 27.812 -4.965 11.766 1 96.25 107 ASP B O 1
ATOM 3237 N N . GLU B 1 108 ? 28.531 -7.02 11.648 1 96.94 108 GLU B N 1
ATOM 3238 C CA . GLU B 1 108 ? 29.609 -6.641 10.734 1 96.94 108 GLU B CA 1
ATOM 3239 C C . GLU B 1 108 ? 29.047 -6.137 9.406 1 96.94 108 GLU B C 1
ATOM 3241 O O . GLU B 1 108 ? 29.531 -5.133 8.867 1 96.94 108 GLU B O 1
ATOM 3246 N N . VAL B 1 109 ? 28.094 -6.863 8.945 1 96.88 109 VAL B N 1
ATOM 3247 C CA . VAL B 1 109 ? 27.453 -6.496 7.688 1 96.88 109 VAL B CA 1
ATOM 3248 C C . VAL B 1 109 ? 26.844 -5.098 7.805 1 96.88 109 VAL B C 1
ATOM 3250 O O . VAL B 1 109 ? 27.047 -4.25 6.934 1 96.88 109 VAL B O 1
ATOM 3253 N N . VAL B 1 110 ? 26.109 -4.844 8.844 1 96.38 110 VAL B N 1
ATOM 3254 C CA . VAL B 1 110 ? 25.438 -3.562 9.055 1 96.38 110 VAL B CA 1
ATOM 3255 C C . VAL B 1 110 ? 26.484 -2.457 9.203 1 96.38 110 VAL B C 1
ATOM 3257 O O . VAL B 1 110 ? 26.344 -1.382 8.609 1 96.38 110 VAL B O 1
ATOM 3260 N N . THR B 1 111 ? 27.531 -2.682 9.93 1 96.31 111 THR B N 1
ATOM 3261 C CA . THR B 1 111 ? 28.594 -1.714 10.156 1 96.31 111 THR B CA 1
ATOM 3262 C C . THR B 1 111 ? 29.266 -1.34 8.836 1 96.31 111 THR B C 1
ATOM 3264 O O . THR B 1 111 ? 29.641 -0.186 8.633 1 96.31 111 THR B O 1
ATOM 3267 N N . ASP B 1 112 ? 29.328 -2.277 7.992 1 95.75 112 ASP B N 1
ATOM 3268 C CA . ASP B 1 112 ? 29.984 -2.074 6.703 1 95.75 112 ASP B CA 1
ATOM 3269 C C . ASP B 1 112 ? 29.062 -1.318 5.738 1 95.75 112 ASP B C 1
ATOM 3271 O O . ASP B 1 112 ? 29.531 -0.438 5.004 1 95.75 112 ASP B O 1
ATOM 3275 N N . LEU B 1 113 ? 27.812 -1.708 5.75 1 95.88 113 LEU B N 1
ATOM 3276 C CA . LEU B 1 113 ? 26.906 -1.233 4.715 1 95.88 113 LEU B CA 1
ATOM 3277 C C . LEU B 1 113 ? 26.266 0.093 5.117 1 95.88 113 LEU B C 1
ATOM 3279 O O . LEU B 1 113 ? 25.984 0.934 4.266 1 95.88 113 LEU B O 1
ATOM 3283 N N . MET B 1 114 ? 26.094 0.386 6.355 1 96.19 114 MET B N 1
ATOM 3284 C CA . MET B 1 114 ? 25.328 1.526 6.863 1 96.19 114 MET B CA 1
ATOM 3285 C C . MET B 1 114 ? 25.953 2.842 6.395 1 96.19 114 MET B C 1
ATOM 3287 O O . MET B 1 114 ? 25.234 3.725 5.906 1 96.19 114 MET B O 1
ATOM 3291 N N . PRO B 1 115 ? 27.234 2.99 6.438 1 94.75 115 PRO B N 1
ATOM 3292 C CA . PRO B 1 115 ? 27.828 4.262 6.027 1 94.75 115 PRO B CA 1
ATOM 3293 C C . PRO B 1 115 ? 27.656 4.547 4.539 1 94.75 115 PRO B C 1
ATOM 3295 O O . PRO B 1 115 ? 27.766 5.699 4.109 1 94.75 115 PRO B O 1
ATOM 3298 N N . ARG B 1 116 ? 27.344 3.545 3.799 1 92.94 116 ARG B N 1
ATOM 3299 C CA . ARG B 1 116 ? 27.203 3.682 2.352 1 92.94 116 ARG B CA 1
ATOM 3300 C C . ARG B 1 116 ? 25.75 3.859 1.952 1 92.94 116 ARG B C 1
ATOM 3302 O O . ARG B 1 116 ? 25.453 4.137 0.789 1 92.94 116 ARG B O 1
ATOM 3309 N N . ALA B 1 117 ? 24.891 3.641 2.842 1 95.62 117 ALA B N 1
ATOM 3310 C CA . ALA B 1 117 ? 23.469 3.719 2.562 1 95.62 117 ALA B CA 1
ATOM 3311 C C . ALA B 1 117 ? 23.031 5.152 2.268 1 95.62 117 ALA B C 1
ATOM 3313 O O . ALA B 1 117 ? 23.5 6.09 2.92 1 95.62 117 ALA B O 1
ATOM 3314 N N . PHE B 1 118 ? 22.188 5.297 1.304 1 95.12 118 PHE B N 1
ATOM 3315 C CA . PHE B 1 118 ? 21.609 6.609 1.03 1 95.12 118 PHE B CA 1
ATOM 3316 C C . PHE B 1 118 ? 20.656 7.023 2.141 1 95.12 118 PHE B C 1
ATOM 3318 O O . PHE B 1 118 ? 20.125 6.172 2.859 1 95.12 118 PHE B O 1
ATOM 3325 N N . SER B 1 119 ? 20.453 8.305 2.205 1 94.19 119 SER B N 1
ATOM 3326 C CA . SER B 1 119 ? 19.484 8.852 3.146 1 94.19 119 SER B CA 1
ATOM 3327 C C . SER B 1 119 ? 18.188 9.25 2.436 1 94.19 119 SER B C 1
ATOM 3329 O O . SER B 1 119 ? 18.219 9.727 1.299 1 94.19 119 SER B O 1
ATOM 3331 N N . ARG B 1 120 ? 17.188 9.008 3.096 1 93.81 120 ARG B N 1
ATOM 3332 C CA . ARG B 1 120 ? 15.891 9.555 2.691 1 93.81 120 ARG B CA 1
ATOM 3333 C C . ARG B 1 120 ? 15.352 10.516 3.748 1 93.81 120 ARG B C 1
ATOM 3335 O O . ARG B 1 120 ? 15.367 10.203 4.941 1 93.81 120 ARG B O 1
ATOM 3342 N N . HIS B 1 121 ? 14.867 11.609 3.275 1 95.31 121 HIS B N 1
ATOM 3343 C CA . HIS B 1 121 ? 14.289 12.594 4.191 1 95.31 121 HIS B CA 1
ATOM 3344 C C . HIS B 1 121 ? 12.781 12.688 4.023 1 95.31 121 HIS B C 1
ATOM 3346 O O . HIS B 1 121 ? 12.273 12.695 2.898 1 95.31 121 HIS B O 1
ATOM 3352 N N . LYS B 1 122 ? 12.125 12.664 5.145 1 95.56 122 LYS B N 1
ATOM 3353 C CA . LYS B 1 122 ? 10.672 12.844 5.164 1 95.56 122 LYS B CA 1
ATOM 3354 C C . LYS B 1 122 ? 10.266 13.953 6.129 1 95.56 122 LYS B C 1
ATOM 3356 O O . LYS B 1 122 ? 10.82 14.062 7.223 1 95.56 122 LYS B O 1
ATOM 3361 N N . ARG B 1 123 ? 9.305 14.68 5.645 1 96.75 123 ARG B N 1
ATOM 3362 C CA . ARG B 1 123 ? 8.844 15.781 6.484 1 96.75 123 ARG B CA 1
ATOM 3363 C C . ARG B 1 123 ? 7.41 15.562 6.945 1 96.75 123 ARG B C 1
ATOM 3365 O O . ARG B 1 123 ? 6.57 15.086 6.172 1 96.75 123 ARG B O 1
ATOM 3372 N N . THR B 1 124 ? 7.129 15.875 8.188 1 98.44 124 THR B N 1
ATOM 3373 C CA . THR B 1 124 ? 5.797 15.922 8.781 1 98.44 124 THR B CA 1
ATOM 3374 C C . THR B 1 124 ? 5.488 17.328 9.297 1 98.44 124 THR B C 1
ATOM 3376 O O . THR B 1 124 ? 6.277 17.906 10.047 1 98.44 124 THR B O 1
ATOM 3379 N N . TRP B 1 125 ? 4.348 17.828 8.867 1 98.62 125 TRP B N 1
ATOM 3380 C CA . TRP B 1 125 ? 3.979 19.203 9.219 1 98.62 125 TRP B CA 1
ATOM 3381 C C . TRP B 1 125 ? 2.949 19.203 10.344 1 98.62 125 TRP B C 1
ATOM 3383 O O . TRP B 1 125 ? 2.113 18.312 10.445 1 98.62 125 TRP B O 1
ATOM 3393 N N . GLY B 1 126 ? 3.09 20.188 11.18 1 98.5 126 GLY B N 1
ATOM 3394 C CA . GLY B 1 126 ? 2.102 20.469 12.203 1 98.5 126 GLY B CA 1
ATOM 3395 C C . GLY B 1 126 ? 1.996 21.953 12.531 1 98.5 126 GLY B C 1
ATOM 3396 O O . GLY B 1 126 ? 2.93 22.719 12.281 1 98.5 126 GLY B O 1
ATOM 3397 N N . TYR B 1 127 ? 0.844 22.391 13.039 1 97.81 127 TYR B N 1
ATOM 3398 C CA . TYR B 1 127 ? 0.734 23.781 13.469 1 97.81 127 TYR B CA 1
ATOM 3399 C C . TYR B 1 127 ? -0.098 23.891 14.742 1 97.81 127 TYR B C 1
ATOM 3401 O O . TYR B 1 127 ? -0.94 23.031 15.016 1 97.81 127 TYR B O 1
ATOM 3409 N N . LEU B 1 128 ? 0.234 24.875 15.453 1 95.94 128 LEU B N 1
ATOM 3410 C CA . LEU B 1 128 ? -0.492 25.234 16.672 1 95.94 128 LEU B CA 1
ATOM 3411 C C . LEU B 1 128 ? -1.411 26.422 16.438 1 95.94 128 LEU B C 1
ATOM 3413 O O . LEU B 1 128 ? -0.954 27.484 16.031 1 95.94 128 LEU B O 1
ATOM 3417 N N . ASP B 1 129 ? -2.656 26.203 16.625 1 95.38 129 ASP B N 1
ATOM 3418 C CA . ASP B 1 129 ? -3.621 27.297 16.609 1 95.38 129 ASP B CA 1
ATOM 3419 C C . ASP B 1 129 ? -3.754 27.938 17.984 1 95.38 129 ASP B C 1
ATOM 3421 O O . ASP B 1 129 ? -4.422 27.391 18.859 1 95.38 129 ASP B O 1
ATOM 3425 N N . THR B 1 130 ? -3.24 29.062 18.109 1 91.25 130 THR B N 1
ATOM 3426 C CA . THR B 1 130 ? -3.17 29.672 19.422 1 91.25 130 THR B CA 1
ATOM 3427 C C . THR B 1 130 ? -4.523 30.266 19.812 1 91.25 130 THR B C 1
ATOM 3429 O O . THR B 1 130 ? -4.754 30.562 20.984 1 91.25 130 THR B O 1
ATOM 3432 N N . GLU B 1 131 ? -5.387 30.406 18.906 1 90.5 131 GLU B N 1
ATOM 3433 C CA . GLU B 1 131 ? -6.703 30.969 19.156 1 90.5 131 GLU B CA 1
ATOM 3434 C C . GLU B 1 131 ? -7.715 29.891 19.516 1 90.5 131 GLU B C 1
ATOM 3436 O O . GLU B 1 131 ? -8.32 29.922 20.594 1 90.5 131 GLU B O 1
ATOM 3441 N N . ALA B 1 132 ? -7.773 28.875 18.656 1 91.25 132 ALA B N 1
ATOM 3442 C CA . ALA B 1 132 ? -8.758 27.812 18.859 1 91.25 132 ALA B CA 1
ATOM 3443 C C . ALA B 1 132 ? -8.234 26.766 19.828 1 91.25 132 ALA B C 1
ATOM 3445 O O . ALA B 1 132 ? -9 25.938 20.344 1 91.25 132 ALA B O 1
ATOM 3446 N N . GLY B 1 133 ? -6.93 26.703 20.047 1 92.06 133 GLY B N 1
ATOM 3447 C CA . GLY B 1 133 ? -6.34 25.828 21.047 1 92.06 133 GLY B CA 1
ATOM 3448 C C . GLY B 1 133 ? -6.168 24.406 20.562 1 92.06 133 GLY B C 1
ATOM 3449 O O . GLY B 1 133 ? -6.484 23.453 21.281 1 92.06 133 GLY B O 1
ATOM 3450 N N . TYR B 1 134 ? -5.746 24.219 19.344 1 95.44 134 TYR B N 1
ATOM 3451 C CA . TYR B 1 134 ? -5.5 22.891 18.797 1 95.44 134 TYR B CA 1
ATOM 3452 C C . TYR B 1 134 ? -4.082 22.781 18.25 1 95.44 134 TYR B C 1
ATOM 3454 O O . TYR B 1 134 ? -3.553 23.75 17.688 1 95.44 134 TYR B O 1
ATOM 3462 N N . LEU B 1 135 ? -3.469 21.672 18.453 1 96.69 135 LEU B N 1
ATOM 3463 C CA . LEU B 1 135 ? -2.375 21.219 17.609 1 96.69 135 LEU B CA 1
ATOM 3464 C C . LEU B 1 135 ? -2.895 20.328 16.484 1 96.69 135 LEU B C 1
ATOM 3466 O O . LEU B 1 135 ? -3.607 19.359 16.75 1 96.69 135 LEU B O 1
ATOM 3470 N N . VAL B 1 136 ? -2.574 20.609 15.289 1 98.56 136 VAL B N 1
ATOM 3471 C CA . VAL B 1 136 ? -3.031 19.828 14.141 1 98.56 136 VAL B CA 1
ATOM 3472 C C . VAL B 1 136 ? -1.829 19.266 13.383 1 98.56 136 VAL B C 1
ATOM 3474 O O . VAL B 1 136 ? -0.921 20.016 13.016 1 98.56 136 VAL B O 1
ATOM 3477 N N . VAL B 1 137 ? -1.797 18 13.172 1 98.81 137 VAL B N 1
ATOM 3478 C CA . VAL B 1 137 ? -0.668 17.344 12.523 1 98.81 137 VAL B CA 1
ATOM 3479 C C . VAL B 1 137 ? -1.107 16.781 11.172 1 98.81 137 VAL B C 1
ATOM 3481 O O . VAL B 1 137 ? -2.16 16.141 11.07 1 98.81 137 VAL B O 1
ATOM 3484 N N . ASP B 1 138 ? -0.345 17.062 10.078 1 98.75 138 ASP B N 1
ATOM 3485 C CA . ASP B 1 138 ? -0.574 16.5 8.758 1 98.75 138 ASP B CA 1
ATOM 3486 C C . ASP B 1 138 ? 0.044 15.109 8.641 1 98.75 138 ASP B C 1
ATOM 3488 O O . ASP B 1 138 ? 1.114 14.945 8.047 1 98.75 138 ASP B O 1
ATOM 3492 N N . ALA B 1 139 ? -0.641 14.141 9.18 1 98.31 139 ALA B N 1
ATOM 3493 C CA . ALA B 1 139 ? -0.14 12.766 9.195 1 98.31 139 ALA B CA 1
ATOM 3494 C C . ALA B 1 139 ? -1.206 11.789 8.703 1 98.31 139 ALA B C 1
ATOM 3496 O O . ALA B 1 139 ? -2.385 11.93 9.039 1 98.31 139 ALA B O 1
ATOM 3497 N N . GLY B 1 140 ? -0.718 10.836 7.969 1 96.25 140 GLY B N 1
ATOM 3498 C CA . GLY B 1 140 ? -1.627 9.836 7.43 1 96.25 140 GLY B CA 1
ATOM 3499 C C . GLY B 1 140 ? -1.988 8.758 8.43 1 96.25 140 GLY B C 1
ATOM 3500 O O . GLY B 1 140 ? -2.908 7.973 8.195 1 96.25 140 GLY B O 1
ATOM 3501 N N . SER B 1 141 ? -1.257 8.734 9.547 1 96.94 141 SER B N 1
ATOM 3502 C CA . SER B 1 141 ? -1.522 7.723 10.57 1 96.94 141 SER B CA 1
ATOM 3503 C C . SER B 1 141 ? -1.327 8.289 11.969 1 96.94 141 SER B C 1
ATOM 3505 O O . SER B 1 141 ? -0.592 9.258 12.156 1 96.94 141 SER B O 1
ATOM 3507 N N . GLU B 1 142 ? -1.984 7.598 12.891 1 96.69 142 GLU B N 1
ATOM 3508 C CA . GLU B 1 142 ? -1.848 7.965 14.297 1 96.69 142 GLU B CA 1
ATOM 3509 C C . GLU B 1 142 ? -0.403 7.824 14.766 1 96.69 142 GLU B C 1
ATOM 3511 O O . GLU B 1 142 ? 0.092 8.664 15.531 1 96.69 142 GLU B O 1
ATOM 3516 N N . LYS B 1 143 ? 0.207 6.785 14.344 1 97.38 143 LYS B N 1
ATOM 3517 C CA . LYS B 1 143 ? 1.593 6.535 14.734 1 97.38 143 LYS B CA 1
ATOM 3518 C C . LYS B 1 143 ? 2.496 7.695 14.32 1 97.38 143 LYS B C 1
ATOM 3520 O O . LYS B 1 143 ? 3.312 8.164 15.117 1 97.38 143 LYS B O 1
ATOM 3525 N N . GLN B 1 144 ? 2.342 8.133 13.141 1 97.31 144 GLN B N 1
ATOM 3526 C CA . GLN B 1 144 ? 3.125 9.258 12.633 1 97.31 144 GLN B CA 1
ATOM 3527 C C . GLN B 1 144 ? 2.832 10.531 13.414 1 97.31 144 GLN B C 1
ATOM 3529 O O . GLN B 1 144 ? 3.748 11.289 13.75 1 97.31 144 GLN B O 1
ATOM 3534 N N . ALA B 1 145 ? 1.606 10.758 13.695 1 98.38 145 ALA B N 1
ATOM 3535 C CA . ALA B 1 145 ? 1.207 11.945 14.453 1 98.38 145 ALA B CA 1
ATOM 3536 C C . ALA B 1 145 ? 1.765 11.898 15.875 1 98.38 145 ALA B C 1
ATOM 3538 O O . ALA B 1 145 ? 2.258 12.906 16.391 1 98.38 145 ALA B O 1
ATOM 3539 N N . GLU B 1 146 ? 1.687 10.773 16.422 1 97.62 146 GLU B N 1
ATOM 3540 C CA . GLU B 1 146 ? 2.193 10.609 17.781 1 97.62 146 GLU B CA 1
ATOM 3541 C C . GLU B 1 146 ? 3.701 10.836 17.844 1 97.62 146 GLU B C 1
ATOM 3543 O O . GLU B 1 146 ? 4.211 11.391 18.828 1 97.62 146 GLU B O 1
ATOM 3548 N N . HIS B 1 147 ? 4.363 10.344 16.875 1 97.75 147 HIS B N 1
ATOM 3549 C CA . HIS B 1 147 ? 5.797 10.609 16.812 1 97.75 147 HIS B CA 1
ATOM 3550 C C . HIS B 1 147 ? 6.074 12.109 16.766 1 97.75 147 HIS B C 1
ATOM 3552 O O . HIS B 1 147 ? 6.938 12.609 17.484 1 97.75 147 HIS B O 1
ATOM 3558 N N . PHE B 1 148 ? 5.355 12.82 15.953 1 98.19 148 PHE B N 1
ATOM 3559 C CA . PHE B 1 148 ? 5.48 14.273 15.867 1 98.19 148 PHE B CA 1
ATOM 3560 C C . PHE B 1 148 ? 5.234 14.914 17.234 1 98.19 148 PHE B C 1
ATOM 3562 O O . PHE B 1 148 ? 6.027 15.734 17.688 1 98.19 148 PHE B O 1
ATOM 3569 N N . VAL B 1 149 ? 4.16 14.523 17.844 1 97.12 149 VAL B N 1
ATOM 3570 C CA . VAL B 1 149 ? 3.754 15.078 19.125 1 97.12 149 VAL B CA 1
ATOM 3571 C C . VAL B 1 149 ? 4.824 14.797 20.188 1 97.12 149 VAL B C 1
ATOM 3573 O O . VAL B 1 149 ? 5.168 15.672 20.984 1 97.12 149 VAL B O 1
ATOM 3576 N N . GLU B 1 150 ? 5.297 13.617 20.203 1 96.62 150 GLU B N 1
ATOM 3577 C CA . GLU B 1 150 ? 6.348 13.234 21.141 1 96.62 150 GLU B CA 1
ATOM 3578 C C . GLU B 1 150 ? 7.578 14.125 20.984 1 96.62 150 GLU B C 1
ATOM 3580 O O . GLU B 1 150 ? 8.141 14.602 21.984 1 96.62 150 GLU B O 1
ATOM 3585 N N . GLN B 1 151 ? 8.039 14.367 19.734 1 97.25 151 GLN B N 1
ATOM 3586 C CA . GLN B 1 151 ? 9.188 15.227 19.469 1 97.25 151 GLN B CA 1
ATOM 3587 C C . GLN B 1 151 ? 8.906 16.656 19.891 1 97.25 151 GLN B C 1
ATOM 3589 O O . GLN B 1 151 ? 9.781 17.328 20.469 1 97.25 151 GLN B O 1
ATOM 3594 N N . LEU B 1 152 ? 7.75 17.125 19.609 1 96.31 152 LEU B N 1
ATOM 3595 C CA . LEU B 1 152 ? 7.379 18.484 19.969 1 96.31 152 LEU B CA 1
ATOM 3596 C C . LEU B 1 152 ? 7.359 18.672 21.484 1 96.31 152 LEU B C 1
ATOM 3598 O O . LEU B 1 152 ? 7.875 19.656 22.016 1 96.31 152 LEU B O 1
ATOM 3602 N N . ARG B 1 153 ? 6.82 17.672 22.156 1 93.25 153 ARG B N 1
ATOM 3603 C CA . ARG B 1 153 ? 6.797 17.703 23.609 1 93.25 153 ARG B CA 1
ATOM 3604 C C . ARG B 1 153 ? 8.211 17.688 24.172 1 93.25 153 ARG B C 1
ATOM 3606 O O . ARG B 1 153 ? 8.5 18.375 25.156 1 93.25 153 ARG B O 1
ATOM 3613 N N . GLU B 1 154 ? 8.992 16.859 23.625 1 94.31 154 GLU B N 1
ATOM 3614 C CA . GLU B 1 154 ? 10.383 16.781 24.078 1 94.31 154 GLU B CA 1
ATOM 3615 C C . GLU B 1 154 ? 11.078 18.141 23.953 1 94.31 154 GLU B C 1
ATOM 3617 O O . GLU B 1 154 ? 11.828 18.547 24.844 1 94.31 154 GLU B O 1
ATOM 3622 N N . ALA B 1 155 ? 10.828 18.812 22.891 1 93.69 155 ALA B N 1
ATOM 3623 C CA . ALA B 1 155 ? 11.461 20.109 22.641 1 93.69 155 ALA B CA 1
ATOM 3624 C C . ALA B 1 155 ? 10.82 21.219 23.469 1 93.69 155 ALA B C 1
ATOM 3626 O O . ALA B 1 155 ? 11.523 22.031 24.062 1 93.69 155 ALA B O 1
ATOM 3627 N N . TRP B 1 156 ? 9.523 21.172 23.484 1 88.56 156 TRP B N 1
ATOM 3628 C CA . TRP B 1 156 ? 8.75 22.25 24.094 1 88.56 156 TRP B CA 1
ATOM 3629 C C . TRP B 1 156 ? 8.688 22.078 25.609 1 88.56 156 TRP B C 1
ATOM 3631 O O . TRP B 1 156 ? 8.766 23.062 26.359 1 88.56 156 TRP B O 1
ATOM 3641 N N . GLY B 1 157 ? 8.602 20.781 26.141 1 81.38 157 GLY B N 1
ATOM 3642 C CA . GLY B 1 157 ? 8.594 20.453 27.562 1 81.38 157 GLY B CA 1
ATOM 3643 C C . GLY B 1 157 ? 7.203 20.469 28.156 1 81.38 157 GLY B C 1
ATOM 3644 O O . GLY B 1 157 ? 6.754 19.469 28.734 1 81.38 157 GLY B O 1
ATOM 3645 N N . ASP B 1 158 ? 6.461 21.531 28.203 1 80.62 158 ASP B N 1
ATOM 3646 C CA . ASP B 1 158 ? 5.273 21.719 29.016 1 80.62 158 ASP B CA 1
ATOM 3647 C C . ASP B 1 158 ? 4.004 21.625 28.172 1 80.62 158 ASP B C 1
ATOM 3649 O O . ASP B 1 158 ? 2.947 22.125 28.578 1 80.62 158 ASP B O 1
ATOM 3653 N N . LEU B 1 159 ? 4.02 20.953 27.094 1 86.44 159 LEU B N 1
ATOM 3654 C CA . LEU B 1 159 ? 2.818 20.875 26.266 1 86.44 159 LEU B CA 1
ATOM 3655 C C . LEU B 1 159 ? 1.942 19.703 26.719 1 86.44 159 LEU B C 1
ATOM 3657 O O . LEU B 1 159 ? 2.406 18.562 26.781 1 86.44 159 LEU B O 1
ATOM 3661 N N . THR B 1 160 ? 0.763 20.016 27.172 1 90.38 160 THR B N 1
ATOM 3662 C CA . THR B 1 160 ? -0.221 18.984 27.484 1 90.38 160 THR B CA 1
ATOM 3663 C C . THR B 1 160 ? -1.259 18.875 26.375 1 90.38 160 THR B C 1
ATOM 3665 O O . THR B 1 160 ? -2.004 19.828 26.109 1 90.38 160 THR B O 1
ATOM 3668 N N . LEU B 1 161 ? -1.23 17.734 25.672 1 92.5 161 LEU B N 1
ATOM 3669 C CA . LEU B 1 161 ? -2.062 17.5 24.5 1 92.5 161 LEU B CA 1
ATOM 3670 C C . LEU B 1 161 ? -2.883 16.234 24.656 1 92.5 161 LEU B C 1
ATOM 3672 O O . LEU B 1 161 ? -2.406 15.25 25.234 1 92.5 161 LEU B O 1
ATOM 3676 N N . SER B 1 162 ? -4.078 16.266 24.234 1 93.62 162 SER B N 1
ATOM 3677 C CA . SER B 1 162 ? -4.906 15.062 24.188 1 93.62 162 SER B CA 1
ATOM 3678 C C . SER B 1 162 ? -5.789 15.055 22.938 1 93.62 162 SER B C 1
ATOM 3680 O O . SER B 1 162 ? -6.199 16.109 22.453 1 93.62 162 SER B O 1
ATOM 3682 N N . PRO B 1 163 ? -6.086 13.82 22.422 1 95.5 163 PRO B N 1
ATOM 3683 C CA . PRO B 1 163 ? -7.086 13.781 21.359 1 95.5 163 PRO B CA 1
ATOM 3684 C C . PRO B 1 163 ? -8.43 14.359 21.781 1 95.5 163 PRO B C 1
ATOM 3686 O O . PRO B 1 163 ? -8.852 14.18 22.922 1 95.5 163 PRO B O 1
ATOM 3689 N N . PRO B 1 164 ? -9.055 15.086 20.875 1 96.38 164 PRO B N 1
ATOM 3690 C CA . PRO B 1 164 ? -10.367 15.609 21.25 1 96.38 164 PRO B CA 1
ATOM 3691 C C . PRO B 1 164 ? -11.43 14.508 21.359 1 96.38 164 PRO B C 1
ATOM 3693 O O . PRO B 1 164 ? -11.281 13.438 20.766 1 96.38 164 PRO B O 1
ATOM 3696 N N . GLU B 1 165 ? -12.367 14.812 22.188 1 96.5 165 GLU B N 1
ATOM 3697 C CA . GLU B 1 165 ? -13.531 13.945 22.359 1 96.5 165 GLU B CA 1
ATOM 3698 C C . GLU B 1 165 ? -14.828 14.734 22.172 1 96.5 165 GLU B C 1
ATOM 3700 O O . GLU B 1 165 ? -14.906 15.906 22.531 1 96.5 165 GLU B O 1
ATOM 3705 N N . THR B 1 166 ? -15.766 14.094 21.609 1 98.06 166 THR B N 1
ATOM 3706 C CA . THR B 1 166 ? -17.047 14.75 21.391 1 98.06 166 THR B CA 1
ATOM 3707 C C . THR B 1 166 ? -18.125 14.133 22.281 1 98.06 166 THR B C 1
ATOM 3709 O O . THR B 1 166 ? -17.953 13.023 22.797 1 98.06 166 THR B O 1
ATOM 3712 N N . GLU B 1 167 ? -19.219 14.875 22.438 1 97.81 167 GLU B N 1
ATOM 3713 C CA . GLU B 1 167 ? -20.312 14.438 23.297 1 97.81 167 GLU B CA 1
ATOM 3714 C C . GLU B 1 167 ? -21 13.203 22.734 1 97.81 167 GLU B C 1
ATOM 3716 O O . GLU B 1 167 ? -21.422 12.312 23.484 1 97.81 167 GLU B O 1
ATOM 3721 N N . MET B 1 168 ? -21.156 13.211 21.453 1 97.75 168 MET B N 1
ATOM 3722 C CA . MET B 1 168 ? -21.734 12.062 20.75 1 97.75 168 MET B CA 1
ATOM 3723 C C . MET B 1 168 ? -20.672 11.344 19.922 1 97.75 168 MET B C 1
ATOM 3725 O O . MET B 1 168 ? -19.828 11.984 19.312 1 97.75 168 MET B O 1
ATOM 3729 N N . GLY B 1 169 ? -20.75 10.023 19.953 1 97.44 169 GLY B N 1
ATOM 3730 C CA . GLY B 1 169 ? -19.781 9.242 19.203 1 97.44 169 GLY B CA 1
ATOM 3731 C C . GLY B 1 169 ? -19.875 9.445 17.703 1 97.44 169 GLY B C 1
ATOM 3732 O O . GLY B 1 169 ? -20.953 9.297 17.125 1 97.44 169 GLY B O 1
ATOM 3733 N N . PRO B 1 170 ? -18.812 9.773 17.062 1 98.38 170 PRO B N 1
ATOM 3734 C CA . PRO B 1 170 ? -18.859 10.047 15.617 1 98.38 170 PRO B CA 1
ATOM 3735 C C . PRO B 1 170 ? -19.422 8.875 14.82 1 98.38 170 PRO B C 1
ATOM 3737 O O . PRO B 1 170 ? -20.188 9.086 13.867 1 98.38 170 PRO B O 1
ATOM 3740 N N . GLY B 1 171 ? -19.047 7.664 15.148 1 98.31 171 GLY B N 1
ATOM 3741 C CA . GLY B 1 171 ? -19.594 6.504 14.461 1 98.31 171 GLY B CA 1
ATOM 3742 C C . GLY B 1 171 ? -21.109 6.438 14.508 1 98.31 171 GLY B C 1
ATOM 3743 O O . GLY B 1 171 ? -21.75 6.156 13.492 1 98.31 171 GLY B O 1
ATOM 3744 N N . THR B 1 172 ? -21.609 6.715 15.656 1 97.81 172 THR B N 1
ATOM 3745 C CA . THR B 1 172 ? -23.047 6.691 15.859 1 97.81 172 THR B CA 1
ATOM 3746 C C . THR B 1 172 ? -23.734 7.766 15.023 1 97.81 172 THR B C 1
ATOM 3748 O O . THR B 1 172 ? -24.719 7.492 14.344 1 97.81 172 THR B O 1
ATOM 3751 N N . ILE B 1 173 ? -23.188 8.898 15.055 1 98.62 173 ILE B N 1
ATOM 3752 C CA . ILE B 1 173 ? -23.812 10.039 14.391 1 98.62 173 ILE B CA 1
ATOM 3753 C C . ILE B 1 173 ? -23.703 9.867 12.875 1 98.62 173 ILE B C 1
ATOM 3755 O O . ILE B 1 173 ? -24.672 10.094 12.148 1 98.62 173 ILE B O 1
ATOM 3759 N N . MET B 1 174 ? -22.547 9.453 12.391 1 98.75 174 MET B N 1
ATOM 3760 C CA . MET B 1 174 ? -22.391 9.242 10.953 1 98.75 174 MET B CA 1
ATOM 3761 C C . MET B 1 174 ? -23.328 8.141 10.453 1 98.75 174 MET B C 1
ATOM 3763 O O . MET B 1 174 ? -23.859 8.234 9.352 1 98.75 174 MET B O 1
ATOM 3767 N N . THR B 1 175 ? -23.484 7.109 11.266 1 98.62 175 THR B N 1
ATOM 3768 C CA . THR B 1 175 ? -24.438 6.055 10.914 1 98.62 175 THR B CA 1
ATOM 3769 C C . THR B 1 175 ? -25.844 6.609 10.82 1 98.62 175 THR B C 1
ATOM 3771 O O . THR B 1 175 ? -26.594 6.277 9.898 1 98.62 175 THR B O 1
ATOM 3774 N N . ARG B 1 176 ? -26.188 7.465 11.742 1 98.19 176 ARG B N 1
ATOM 3775 C CA . ARG B 1 176 ? -27.5 8.094 11.75 1 98.19 176 ARG B CA 1
ATOM 3776 C C . ARG B 1 176 ? -27.703 8.969 10.523 1 98.19 176 ARG B C 1
ATOM 3778 O O . ARG B 1 176 ? -28.781 9.008 9.945 1 98.19 176 ARG B O 1
ATOM 3785 N N . TRP B 1 177 ? -26.641 9.727 10.148 1 98.5 177 TRP B N 1
ATOM 3786 C CA . TRP B 1 177 ? -26.703 10.547 8.945 1 98.5 177 TRP B CA 1
ATOM 3787 C C . TRP B 1 177 ? -27.141 9.703 7.742 1 98.5 177 TRP B C 1
ATOM 3789 O O . TRP B 1 177 ? -28 10.125 6.961 1 98.5 177 TRP B O 1
ATOM 3799 N N . LEU B 1 178 ? -26.594 8.508 7.586 1 98 178 LEU B N 1
ATOM 3800 C CA . LEU B 1 178 ? -26.891 7.637 6.453 1 98 178 LEU B CA 1
ATOM 3801 C C . LEU B 1 178 ? -28.266 7.008 6.605 1 98 178 LEU B C 1
ATOM 3803 O O . LEU B 1 178 ? -29.031 6.93 5.637 1 98 178 LEU B O 1
ATOM 3807 N N . ALA B 1 179 ? -28.562 6.594 7.773 1 97.38 179 ALA B N 1
ATOM 3808 C CA . ALA B 1 179 ? -29.828 5.914 8.039 1 97.38 179 ALA B CA 1
ATOM 3809 C C . ALA B 1 179 ? -31.016 6.84 7.777 1 97.38 179 ALA B C 1
ATOM 3811 O O . ALA B 1 179 ? -32.031 6.418 7.191 1 97.38 179 ALA B O 1
ATOM 3812 N N . GLN B 1 180 ? -30.844 8.062 8.188 1 96.88 180 GLN B N 1
ATOM 3813 C CA . GLN B 1 180 ? -31.953 9.008 8.094 1 96.88 180 GLN B CA 1
ATOM 3814 C C . GLN B 1 180 ? -31.797 9.906 6.867 1 96.88 180 GLN B C 1
ATOM 3816 O O . GLN B 1 180 ? -32.719 10.648 6.52 1 96.88 180 GLN B O 1
ATOM 3821 N N . GLN B 1 181 ? -30.609 9.844 6.25 1 94.44 181 GLN B N 1
ATOM 3822 C CA . GLN B 1 181 ? -30.281 10.688 5.109 1 94.44 181 GLN B CA 1
ATOM 3823 C C . GLN B 1 181 ? -30.453 12.164 5.445 1 94.44 181 GLN B C 1
ATOM 3825 O O . GLN B 1 181 ? -31.078 12.906 4.688 1 94.44 181 GLN B O 1
ATOM 3830 N N . GLN B 1 182 ? -30.094 12.484 6.625 1 94.44 182 GLN B N 1
ATOM 3831 C CA . GLN B 1 182 ? -30.125 13.859 7.129 1 94.44 182 GLN B CA 1
ATOM 3832 C C . GLN B 1 182 ? -28.781 14.258 7.727 1 94.44 182 GLN B C 1
ATOM 3834 O O . GLN B 1 182 ? -28.344 13.68 8.719 1 94.44 182 GLN B O 1
ATOM 3839 N N . LEU B 1 183 ? -28.172 15.188 7.137 1 96.44 183 LEU B N 1
ATOM 3840 C CA . LEU B 1 183 ? -26.891 15.727 7.574 1 96.44 183 LEU B CA 1
ATOM 3841 C C . LEU B 1 183 ? -27.016 17.203 7.957 1 96.44 183 LEU B C 1
ATOM 3843 O O . LEU B 1 183 ? -28 17.844 7.59 1 96.44 183 LEU B O 1
ATOM 3847 N N . PRO B 1 184 ? -26.031 17.656 8.695 1 96.94 184 PRO B N 1
ATOM 3848 C CA . PRO B 1 184 ? -26 19.109 8.883 1 96.94 184 PRO B CA 1
ATOM 3849 C C . PRO B 1 184 ? -26 19.859 7.559 1 96.94 184 PRO B C 1
ATOM 3851 O O . PRO B 1 184 ? -25.453 19.375 6.562 1 96.94 184 PRO B O 1
ATOM 3854 N N . GLY B 1 185 ? -26.578 21 7.535 1 97.06 185 GLY B N 1
ATOM 3855 C CA . GLY B 1 185 ? -26.812 21.766 6.316 1 97.06 185 GLY B CA 1
ATOM 3856 C C . GLY B 1 185 ? -25.516 22.141 5.598 1 97.06 185 GLY B C 1
ATOM 3857 O O . GLY B 1 185 ? -25.531 22.359 4.387 1 97.06 185 GLY B O 1
ATOM 3858 N N . ASP B 1 186 ? -24.5 22.141 6.285 1 97.5 186 ASP B N 1
ATOM 3859 C CA . ASP B 1 186 ? -23.219 22.562 5.707 1 97.5 186 ASP B CA 1
ATOM 3860 C C . ASP B 1 186 ? -22.406 21.375 5.234 1 97.5 186 ASP B C 1
ATOM 3862 O O . ASP B 1 186 ? -21.234 21.516 4.855 1 97.5 186 ASP B O 1
ATOM 3866 N N . LEU B 1 187 ? -22.969 20.156 5.281 1 97.88 187 LEU B N 1
ATOM 3867 C CA . LEU B 1 187 ? -22.281 18.938 4.848 1 97.88 187 LEU B CA 1
ATOM 3868 C C . LEU B 1 187 ? -23.031 18.266 3.699 1 97.88 187 LEU B C 1
ATOM 3870 O O . LEU B 1 187 ? -24.266 18.281 3.67 1 97.88 187 LEU B O 1
ATOM 3874 N N . GLU B 1 188 ? -22.234 17.797 2.812 1 97.88 188 GLU B N 1
ATOM 3875 C CA . GLU B 1 188 ? -22.75 16.922 1.752 1 97.88 188 GLU B CA 1
ATOM 3876 C C . GLU B 1 188 ? -22.031 15.586 1.733 1 97.88 188 GLU B C 1
ATOM 3878 O O . GLU B 1 188 ? -20.812 15.531 1.913 1 97.88 188 GLU B O 1
ATOM 3883 N N . LEU B 1 189 ? -22.828 14.594 1.443 1 98.12 189 LEU B N 1
ATOM 3884 C CA . LEU B 1 189 ? -22.25 13.25 1.4 1 98.12 189 LEU B CA 1
ATOM 3885 C C . LEU B 1 189 ? -21.344 13.094 0.181 1 98.12 189 LEU B C 1
ATOM 3887 O O . LEU B 1 189 ? -21.688 13.547 -0.912 1 98.12 189 LEU B O 1
ATOM 3891 N N . GLY B 1 190 ? -20.219 12.445 0.415 1 98.12 190 GLY B N 1
ATOM 3892 C CA . GLY B 1 190 ? -19.422 11.953 -0.697 1 98.12 190 GLY B CA 1
ATOM 3893 C C . GLY B 1 190 ? -19.859 10.594 -1.199 1 98.12 190 GLY B C 1
ATOM 3894 O O . GLY B 1 190 ? -21.047 10.25 -1.106 1 98.12 190 GLY B O 1
ATOM 3895 N N . GLU B 1 191 ? -18.859 9.898 -1.821 1 98.44 191 GLU B N 1
ATOM 3896 C CA . GLU B 1 191 ? -19.203 8.617 -2.439 1 98.44 191 GLU B CA 1
ATOM 3897 C C . GLU B 1 191 ? -18.328 7.492 -1.887 1 98.44 191 GLU B C 1
ATOM 3899 O O . GLU B 1 191 ? -18.141 6.469 -2.549 1 98.44 191 GLU B O 1
ATOM 3904 N N . GLU B 1 192 ? -17.734 7.715 -0.728 1 98.75 192 GLU B N 1
ATOM 3905 C CA . GLU B 1 192 ? -16.891 6.715 -0.088 1 98.75 192 GLU B CA 1
ATOM 3906 C C . GLU B 1 192 ? -17.25 6.543 1.384 1 98.75 192 GLU B C 1
ATOM 3908 O O . GLU B 1 192 ? -17.547 7.52 2.076 1 98.75 192 GLU B O 1
ATOM 3913 N N . ALA B 1 193 ? -17.188 5.297 1.854 1 98.88 193 ALA B N 1
ATOM 3914 C CA . ALA B 1 193 ? -17.422 5.004 3.266 1 98.88 193 ALA B CA 1
ATOM 3915 C C . ALA B 1 193 ? -16.797 3.668 3.66 1 98.88 193 ALA B C 1
ATOM 3917 O O . ALA B 1 193 ? -16.516 2.834 2.801 1 98.88 193 ALA B O 1
ATOM 3918 N N . VAL B 1 194 ? -16.547 3.527 4.855 1 98.94 194 VAL B N 1
ATOM 3919 C CA . VAL B 1 194 ? -16.172 2.256 5.469 1 98.94 194 VAL B CA 1
ATOM 3920 C C . VAL B 1 194 ? -17.141 1.929 6.605 1 98.94 194 VAL B C 1
ATOM 3922 O O . VAL B 1 194 ? -17.344 2.75 7.5 1 98.94 194 VAL B O 1
ATOM 3925 N N . LEU B 1 195 ? -17.75 0.814 6.543 1 98.88 195 LEU B N 1
ATOM 3926 C CA . LEU B 1 195 ? -18.625 0.328 7.605 1 98.88 195 LEU B CA 1
ATOM 3927 C C . LEU B 1 195 ? -18.016 -0.892 8.289 1 98.88 195 LEU B C 1
ATOM 3929 O O . LEU B 1 195 ? -17.266 -1.649 7.668 1 98.88 195 LEU B O 1
ATOM 3933 N N . GLU B 1 196 ? -18.344 -1.031 9.5 1 98.44 196 GLU B N 1
ATOM 3934 C CA . GLU B 1 196 ? -17.891 -2.176 10.281 1 98.44 196 GLU B CA 1
ATOM 3935 C C . GLU B 1 196 ? -19.031 -2.785 11.094 1 98.44 196 GLU B C 1
ATOM 3937 O O . GLU B 1 196 ? -20.031 -2.125 11.352 1 98.44 196 GLU B O 1
ATOM 3942 N N . ASP B 1 197 ? -18.844 -4.027 11.43 1 97.06 197 ASP B N 1
ATOM 3943 C CA . ASP B 1 197 ? -19.766 -4.715 12.328 1 97.06 197 ASP B CA 1
ATOM 3944 C C . ASP B 1 197 ? -19.219 -4.742 13.758 1 97.06 197 ASP B C 1
ATOM 3946 O O . ASP B 1 197 ? -18.203 -5.387 14.031 1 97.06 197 ASP B O 1
ATOM 3950 N N . PRO B 1 198 ? -19.906 -4.039 14.656 1 94.62 198 PRO B N 1
ATOM 3951 C CA . PRO B 1 198 ? -19.391 -4.016 16.031 1 94.62 198 PRO B CA 1
ATOM 3952 C C . PRO B 1 198 ? -19.406 -5.395 16.688 1 94.62 198 PRO B C 1
ATOM 3954 O O . PRO B 1 198 ? -18.688 -5.621 17.672 1 94.62 198 PRO B O 1
ATOM 3957 N N . ASN B 1 199 ? -20.109 -6.348 16.203 1 93.19 199 ASN B N 1
ATOM 3958 C CA . ASN B 1 199 ? -20.266 -7.66 16.812 1 93.19 199 ASN B CA 1
ATOM 3959 C C . ASN B 1 199 ? -19.391 -8.703 16.125 1 93.19 199 ASN B C 1
ATOM 3961 O O . ASN B 1 199 ? -19.406 -9.875 16.5 1 93.19 199 ASN B O 1
ATOM 3965 N N . ALA B 1 200 ? -18.734 -8.359 15.117 1 92.31 200 ALA B N 1
ATOM 3966 C CA . ALA B 1 200 ? -17.859 -9.273 14.391 1 92.31 200 ALA B CA 1
ATOM 3967 C C . ALA B 1 200 ? -16.516 -8.625 14.102 1 92.31 200 ALA B C 1
ATOM 3969 O O . ALA B 1 200 ? -16.359 -7.879 13.133 1 92.31 200 ALA B O 1
ATOM 3970 N N . GLU B 1 201 ? -15.57 -9.008 14.828 1 92 201 GLU B N 1
ATOM 3971 C CA . GLU B 1 201 ? -14.25 -8.398 14.719 1 92 201 GLU B CA 1
ATOM 3972 C C . GLU B 1 201 ? -13.68 -8.562 13.312 1 92 201 GLU B C 1
ATOM 3974 O O . GLU B 1 201 ? -13.664 -9.672 12.773 1 92 201 GLU B O 1
ATOM 3979 N N . GLY B 1 202 ? -13.32 -7.496 12.734 1 95.06 202 GLY B N 1
ATOM 3980 C CA . GLY B 1 202 ? -12.656 -7.531 11.438 1 95.06 202 GLY B CA 1
ATOM 3981 C C . GLY B 1 202 ? -13.633 -7.441 10.273 1 95.06 202 GLY B C 1
ATOM 3982 O O . GLY B 1 202 ? -13.219 -7.273 9.125 1 95.06 202 GLY B O 1
ATOM 3983 N N . CYS B 1 203 ? -14.914 -7.52 10.516 1 97.94 203 CYS B N 1
ATOM 3984 C CA . CYS B 1 203 ? -15.898 -7.379 9.445 1 97.94 203 CYS B CA 1
ATOM 3985 C C . CYS B 1 203 ? -15.938 -5.945 8.93 1 97.94 203 CYS B C 1
ATOM 3987 O O . CYS B 1 203 ? -16.172 -5.008 9.688 1 97.94 203 CYS B O 1
ATOM 3989 N N . GLU B 1 204 ? -15.703 -5.805 7.672 1 98.31 204 GLU B N 1
ATOM 3990 C CA . GLU B 1 204 ? -15.578 -4.473 7.094 1 98.31 204 GLU B CA 1
ATOM 3991 C C . GLU B 1 204 ? -16.156 -4.422 5.684 1 98.31 204 GLU B C 1
ATOM 3993 O O . GLU B 1 204 ? -16 -5.367 4.906 1 98.31 204 GLU B O 1
ATOM 3998 N N . VAL B 1 205 ? -16.844 -3.354 5.398 1 98.75 205 VAL B N 1
ATOM 3999 C CA . VAL B 1 205 ? -17.344 -3.037 4.062 1 98.75 205 VAL B CA 1
ATOM 4000 C C . VAL B 1 205 ? -16.781 -1.692 3.607 1 98.75 205 VAL B C 1
ATOM 4002 O O . VAL B 1 205 ? -17 -0.668 4.258 1 98.75 205 VAL B O 1
ATOM 4005 N N . ARG B 1 206 ? -16.109 -1.699 2.59 1 98.88 206 ARG B N 1
ATOM 4006 C CA . ARG B 1 206 ? -15.586 -0.473 2 1 98.88 206 ARG B CA 1
ATOM 4007 C C . ARG B 1 206 ? -16.25 -0.181 0.659 1 98.88 206 ARG B C 1
ATOM 4009 O O . ARG B 1 206 ? -16.312 -1.053 -0.211 1 98.88 206 ARG B O 1
ATOM 4016 N N . VAL B 1 207 ? -16.672 1.015 0.482 1 98.81 207 VAL B N 1
ATOM 4017 C CA . VAL B 1 207 ? -17.328 1.365 -0.779 1 98.81 207 VAL B CA 1
ATOM 4018 C C . VAL B 1 207 ? -16.656 2.6 -1.377 1 98.81 207 VAL B C 1
ATOM 4020 O O . VAL B 1 207 ? -16.25 3.506 -0.648 1 98.81 207 VAL B O 1
ATOM 4023 N N . LYS B 1 208 ? -16.578 2.619 -2.635 1 98.5 208 LYS B N 1
ATOM 4024 C CA . LYS B 1 208 ? -16.047 3.742 -3.406 1 98.5 208 LYS B CA 1
ATOM 4025 C C . LYS B 1 208 ? -16.953 4.062 -4.594 1 98.5 208 LYS B C 1
ATOM 4027 O O . LYS B 1 208 ? -17.5 3.154 -5.223 1 98.5 208 LYS B O 1
ATOM 4032 N N . ARG B 1 209 ? -17.078 5.445 -4.902 1 98.25 209 ARG B N 1
ATOM 4033 C CA . ARG B 1 209 ? -17.938 5.93 -5.984 1 98.25 209 ARG B CA 1
ATOM 4034 C C . ARG B 1 209 ? -19.328 5.312 -5.902 1 98.25 209 ARG B C 1
ATOM 4036 O O . ARG B 1 209 ? -19.859 4.852 -6.91 1 98.25 209 ARG B O 1
ATOM 4043 N N . GLN B 1 210 ? -19.797 5.25 -4.754 1 97.5 210 GLN B N 1
ATOM 4044 C CA . GLN B 1 210 ? -21.078 4.645 -4.414 1 97.5 210 GLN B CA 1
ATOM 4045 C C . GLN B 1 210 ? -22.062 5.691 -3.91 1 97.5 210 GLN B C 1
ATOM 4047 O O . GLN B 1 210 ? -21.703 6.562 -3.117 1 97.5 210 GLN B O 1
ATOM 4052 N N . ASP B 1 211 ? -23.281 5.633 -4.43 1 97.56 211 ASP B N 1
ATOM 4053 C CA . ASP B 1 211 ? -24.359 6.414 -3.83 1 97.56 211 ASP B CA 1
ATOM 4054 C C . ASP B 1 211 ? -24.672 5.922 -2.42 1 97.56 211 ASP B C 1
ATOM 4056 O O . ASP B 1 211 ? -25.25 4.852 -2.246 1 97.56 211 ASP B O 1
ATOM 4060 N N . LEU B 1 212 ? -24.359 6.684 -1.396 1 98.25 212 LEU B N 1
ATOM 4061 C CA . LEU B 1 212 ? -24.438 6.25 -0.006 1 98.25 212 LEU B CA 1
ATOM 4062 C C . LEU B 1 212 ? -25.875 6.285 0.501 1 98.25 212 LEU B C 1
ATOM 4064 O O . LEU B 1 212 ? -26.156 5.797 1.595 1 98.25 212 LEU B O 1
ATOM 4068 N N . THR B 1 213 ? -26.734 6.82 -0.271 1 97.44 213 THR B N 1
ATOM 4069 C CA . THR B 1 213 ? -28.141 6.891 0.116 1 97.44 213 THR B CA 1
ATOM 4070 C C . THR B 1 213 ? -28.922 5.738 -0.499 1 97.44 213 THR B C 1
ATOM 4072 O O . THR B 1 213 ? -30.141 5.637 -0.308 1 97.44 213 THR B O 1
ATOM 4075 N N . SER B 1 214 ? -28.266 4.887 -1.177 1 96.94 214 SER B N 1
ATOM 4076 C CA . SER B 1 214 ? -28.922 3.805 -1.909 1 96.94 214 SER B CA 1
ATOM 4077 C C . SER B 1 214 ? -29.469 2.744 -0.96 1 96.94 214 SER B C 1
ATOM 4079 O O . SER B 1 214 ? -29.109 2.709 0.217 1 96.94 214 SER B O 1
ATOM 4081 N N . GLU B 1 215 ? -30.281 1.875 -1.495 1 96.75 215 GLU B N 1
ATOM 4082 C CA . GLU B 1 215 ? -30.922 0.815 -0.714 1 96.75 215 GLU B CA 1
ATOM 4083 C C . GLU B 1 215 ? -29.891 -0.219 -0.258 1 96.75 215 GLU B C 1
ATOM 4085 O O . GLU B 1 215 ? -30 -0.768 0.841 1 96.75 215 GLU B O 1
ATOM 4090 N N . GLU B 1 216 ? -28.953 -0.453 -1.068 1 97.06 216 GLU B N 1
ATOM 4091 C CA . GLU B 1 216 ? -27.953 -1.438 -0.701 1 97.06 216 GLU B CA 1
ATOM 4092 C C . GLU B 1 216 ? -27.109 -0.953 0.475 1 97.06 216 GLU B C 1
ATOM 4094 O O . GLU B 1 216 ? -26.672 -1.753 1.306 1 97.06 216 GLU B O 1
ATOM 4099 N N . MET B 1 217 ? -26.859 0.339 0.545 1 97.69 217 MET B N 1
ATOM 4100 C CA . MET B 1 217 ? -26.141 0.885 1.695 1 97.69 217 MET B CA 1
ATOM 4101 C C . MET B 1 217 ? -27 0.807 2.955 1 97.69 217 MET B C 1
ATOM 4103 O O . MET B 1 217 ? -26.5 0.473 4.031 1 97.69 217 MET B O 1
ATOM 4107 N N . ARG B 1 218 ? -28.266 1.063 2.791 1 97.5 218 ARG B N 1
ATOM 4108 C CA . ARG B 1 218 ? -29.188 0.985 3.912 1 97.5 218 ARG B CA 1
ATOM 4109 C C . ARG B 1 218 ? -29.234 -0.427 4.484 1 97.5 218 ARG B C 1
ATOM 4111 O O . ARG B 1 218 ? -29.375 -0.606 5.699 1 97.5 218 ARG B O 1
ATOM 4118 N N . ALA B 1 219 ? -29.141 -1.394 3.648 1 98.06 219 ALA B N 1
ATOM 4119 C CA . ALA B 1 219 ? -29.188 -2.793 4.066 1 98.06 219 ALA B CA 1
ATOM 4120 C C . ALA B 1 219 ? -28.078 -3.109 5.059 1 98.06 219 ALA B C 1
ATOM 4122 O O . ALA B 1 219 ? -28.266 -3.896 5.988 1 98.06 219 ALA B O 1
ATOM 4123 N N . HIS B 1 220 ? -26.891 -2.549 4.844 1 98.31 220 HIS B N 1
ATOM 4124 C CA . HIS B 1 220 ? -25.797 -2.76 5.777 1 98.31 220 HIS B CA 1
ATOM 4125 C C . HIS B 1 220 ? -26.109 -2.172 7.148 1 98.31 220 HIS B C 1
ATOM 4127 O O . HIS B 1 220 ? -25.828 -2.793 8.18 1 98.31 220 HIS B O 1
ATOM 4133 N N . ILE B 1 221 ? -26.656 -0.976 7.094 1 98 221 ILE B N 1
ATOM 4134 C CA . ILE B 1 221 ? -27.016 -0.279 8.328 1 98 221 ILE B CA 1
ATOM 4135 C C . ILE B 1 221 ? -28.094 -1.053 9.07 1 98 221 ILE B C 1
ATOM 4137 O O . ILE B 1 221 ? -28 -1.253 10.289 1 98 221 ILE B O 1
ATOM 4141 N N . ASP B 1 222 ? -29.078 -1.524 8.336 1 97.44 222 ASP B N 1
ATOM 4142 C CA . ASP B 1 222 ? -30.156 -2.305 8.914 1 97.44 222 ASP B CA 1
ATOM 4143 C C . ASP B 1 222 ? -29.641 -3.615 9.508 1 97.44 222 ASP B C 1
ATOM 4145 O O . ASP B 1 222 ? -30.203 -4.125 10.477 1 97.44 222 ASP B O 1
ATOM 4149 N N . ALA B 1 223 ? -28.609 -4.125 8.961 1 97.25 223 ALA B N 1
ATOM 4150 C CA . ALA B 1 223 ? -28 -5.371 9.422 1 97.25 223 ALA B CA 1
ATOM 4151 C C . ALA B 1 223 ? -27.156 -5.141 10.664 1 97.25 223 ALA B C 1
ATOM 4153 O O . ALA B 1 223 ? -26.562 -6.078 11.211 1 97.25 223 ALA B O 1
ATOM 4154 N N . GLY B 1 224 ? -27.016 -3.889 11.039 1 97.12 224 GLY B N 1
ATOM 4155 C CA . GLY B 1 224 ? -26.359 -3.6 12.297 1 97.12 224 GLY B CA 1
ATOM 4156 C C . GLY B 1 224 ? -24.969 -3 12.117 1 97.12 224 GLY B C 1
ATOM 4157 O O . GLY B 1 224 ? -24.281 -2.713 13.102 1 97.12 224 GLY B O 1
ATOM 4158 N N . LYS B 1 225 ? -24.531 -2.748 10.938 1 98.25 225 LYS B N 1
ATOM 4159 C CA . LYS B 1 225 ? -23.203 -2.172 10.703 1 98.25 225 LYS B CA 1
ATOM 4160 C C . LYS B 1 225 ? -23.188 -0.68 11.023 1 98.25 225 LYS B C 1
ATOM 4162 O O . LYS B 1 225 ? -24.234 -0.02 10.969 1 98.25 225 LYS B O 1
ATOM 4167 N N . ARG B 1 226 ? -21.953 -0.203 11.352 1 98.5 226 ARG B N 1
ATOM 4168 C CA . ARG B 1 226 ? -21.75 1.194 11.719 1 98.5 226 ARG B CA 1
ATOM 4169 C C . ARG B 1 226 ? -20.656 1.836 10.867 1 98.5 226 ARG B C 1
ATOM 4171 O O . ARG B 1 226 ? -19.734 1.154 10.414 1 98.5 226 ARG B O 1
ATOM 4178 N N . VAL B 1 227 ? -20.797 3.09 10.695 1 98.75 227 VAL B N 1
ATOM 4179 C CA . VAL B 1 227 ? -19.828 3.826 9.883 1 98.75 227 VAL B CA 1
ATOM 4180 C C . VAL B 1 227 ? -18.531 4.023 10.664 1 98.75 227 VAL B C 1
ATOM 4182 O O . VAL B 1 227 ? -18.562 4.438 11.828 1 98.75 227 VAL B O 1
ATOM 4185 N N . ARG B 1 228 ? -17.453 3.727 10.055 1 98.62 228 ARG B N 1
ATOM 4186 C CA . ARG B 1 228 ? -16.141 4.02 10.602 1 98.62 228 ARG B CA 1
ATOM 4187 C C . ARG B 1 228 ? -15.531 5.254 9.93 1 98.62 228 ARG B C 1
ATOM 4189 O O . ARG B 1 228 ? -14.898 6.078 10.594 1 98.62 228 ARG B O 1
ATOM 4196 N N . ARG B 1 229 ? -15.703 5.355 8.625 1 98.81 229 ARG B N 1
ATOM 4197 C CA . ARG B 1 229 ? -15.227 6.48 7.828 1 98.81 229 ARG B CA 1
ATOM 4198 C C . ARG B 1 229 ? -16.281 6.953 6.844 1 98.81 229 ARG B C 1
ATOM 4200 O O . ARG B 1 229 ? -17.031 6.141 6.289 1 98.81 229 ARG B O 1
ATOM 4207 N N . LEU B 1 230 ? -16.266 8.211 6.562 1 98.94 230 LEU B N 1
ATOM 4208 C CA . LEU B 1 230 ? -17.297 8.773 5.691 1 98.94 230 LEU B CA 1
ATOM 4209 C C . LEU B 1 230 ? -16.75 9.961 4.906 1 98.94 230 LEU B C 1
ATOM 4211 O O . LEU B 1 230 ? -16.219 10.906 5.496 1 98.94 230 LEU B O 1
ATOM 4215 N N . ALA B 1 231 ? -16.859 9.891 3.6 1 98.88 231 ALA B N 1
ATOM 4216 C CA . ALA B 1 231 ? -16.453 11.008 2.756 1 98.88 231 ALA B CA 1
ATOM 4217 C C . ALA B 1 231 ? -17.516 12.109 2.76 1 98.88 231 ALA B C 1
ATOM 4219 O O . ALA B 1 231 ? -18.703 11.828 2.613 1 98.88 231 ALA B O 1
ATOM 4220 N N . VAL B 1 232 ? -17.094 13.359 2.908 1 98.69 232 VAL B N 1
ATOM 4221 C CA . VAL B 1 232 ? -18.016 14.477 2.939 1 98.69 232 VAL B CA 1
ATOM 4222 C C . VAL B 1 232 ? -17.406 15.68 2.223 1 98.69 232 VAL B C 1
ATOM 4224 O O . VAL B 1 232 ? -16.203 15.719 1.982 1 98.69 232 VAL B O 1
ATOM 4227 N N . THR B 1 233 ? -18.219 16.562 1.844 1 98.25 233 THR B N 1
ATOM 4228 C CA . THR B 1 233 ? -17.859 17.891 1.385 1 98.25 233 THR B CA 1
ATOM 4229 C C . THR B 1 233 ? -18.422 18.969 2.311 1 98.25 233 THR B C 1
ATOM 4231 O O . THR B 1 233 ? -19.609 18.938 2.648 1 98.25 233 THR B O 1
ATOM 4234 N N . TYR B 1 234 ? -17.594 19.797 2.752 1 97.75 234 TYR B N 1
ATOM 4235 C CA . TYR B 1 234 ? -17.969 20.859 3.666 1 97.75 234 TYR B CA 1
ATOM 4236 C C . TYR B 1 234 ? -18.094 22.188 2.928 1 97.75 234 TYR B C 1
ATOM 4238 O O . TYR B 1 234 ? -17.109 22.703 2.406 1 97.75 234 TYR B O 1
ATOM 4246 N N . SER B 1 235 ? -19.312 22.75 2.818 1 94.88 235 SER B N 1
ATOM 4247 C CA . SER B 1 235 ? -19.656 24.094 2.361 1 94.88 235 SER B CA 1
ATOM 4248 C C . SER B 1 235 ? -19.047 24.391 0.988 1 94.88 235 SER B C 1
ATOM 4250 O O . SER B 1 235 ? -18.625 25.516 0.712 1 94.88 235 SER B O 1
ATOM 4252 N N . GLU B 1 236 ? -18.844 23.344 0.196 1 92.38 236 GLU B N 1
ATOM 4253 C CA . GLU B 1 236 ? -18.281 23.406 -1.147 1 92.38 236 GLU B CA 1
ATOM 4254 C C . GLU B 1 236 ? -16.859 23.984 -1.118 1 92.38 236 GLU B C 1
ATOM 4256 O O . GLU B 1 236 ? -16.359 24.453 -2.141 1 92.38 236 GLU B O 1
ATOM 4261 N N . ARG B 1 237 ? -16.266 23.938 0.081 1 94.25 237 ARG B N 1
ATOM 4262 C CA . ARG B 1 237 ? -14.953 24.547 0.254 1 94.25 237 ARG B CA 1
ATOM 4263 C C . ARG B 1 237 ? -13.867 23.484 0.391 1 94.25 237 ARG B C 1
ATOM 4265 O O . ARG B 1 237 ? -12.742 23.672 -0.056 1 94.25 237 ARG B O 1
ATOM 4272 N N . LEU B 1 238 ? -14.312 22.375 0.99 1 97.12 238 LEU B N 1
ATOM 4273 C CA . LEU B 1 238 ? -13.344 21.312 1.256 1 97.12 238 LEU B CA 1
ATOM 4274 C C . LEU B 1 238 ? -14.008 19.953 1.198 1 97.12 238 LEU B C 1
ATOM 4276 O O . LEU B 1 238 ? -15.211 19.828 1.441 1 97.12 238 LEU B O 1
ATOM 4280 N N . SER B 1 239 ? -13.305 18.953 0.845 1 98.5 239 SER B N 1
ATOM 4281 C CA . SER B 1 239 ? -13.742 17.562 0.938 1 98.5 239 SER B CA 1
ATOM 4282 C C . SER B 1 239 ? -12.734 16.719 1.703 1 98.5 239 SER B C 1
ATOM 4284 O O . SER B 1 239 ? -11.531 16.984 1.66 1 98.5 239 SER B O 1
ATOM 4286 N N . ALA B 1 240 ? -13.188 15.766 2.41 1 98.75 240 ALA B N 1
ATOM 4287 C CA . ALA B 1 240 ? -12.328 14.875 3.193 1 98.75 240 ALA B CA 1
ATOM 4288 C C . ALA B 1 240 ? -13.07 13.602 3.582 1 98.75 240 ALA B C 1
ATOM 4290 O O . ALA B 1 240 ? -14.266 13.469 3.328 1 98.75 240 ALA B O 1
ATOM 4291 N N . VAL B 1 241 ? -12.367 12.672 4.109 1 98.88 241 VAL B N 1
ATOM 4292 C CA . VAL B 1 241 ? -12.922 11.484 4.754 1 98.88 241 VAL B CA 1
ATOM 4293 C C . VAL B 1 241 ? -12.789 11.609 6.27 1 98.88 241 VAL B C 1
ATOM 4295 O O . VAL B 1 241 ? -11.68 11.695 6.801 1 98.88 241 VAL B O 1
ATOM 4298 N N . ILE B 1 242 ? -13.961 11.641 6.906 1 98.88 242 ILE B N 1
ATOM 4299 C CA . ILE B 1 242 ? -13.969 11.719 8.367 1 98.88 242 ILE B CA 1
ATOM 4300 C C . ILE B 1 242 ? -13.789 10.328 8.961 1 98.88 242 ILE B C 1
ATOM 4302 O O . ILE B 1 242 ? -14.414 9.367 8.508 1 98.88 242 ILE B O 1
ATOM 4306 N N . ASP B 1 243 ? -12.984 10.234 9.961 1 98.62 243 ASP B N 1
ATOM 4307 C CA . ASP B 1 243 ? -12.828 8.992 10.719 1 98.62 243 ASP B CA 1
ATOM 4308 C C . ASP B 1 243 ? -13.469 9.109 12.102 1 98.62 243 ASP B C 1
ATOM 4310 O O . ASP B 1 243 ? -13.727 10.219 12.578 1 98.62 243 ASP B O 1
ATOM 4314 N N . THR B 1 244 ? -13.633 7.984 12.789 1 98.12 244 THR B N 1
ATOM 4315 C CA . THR B 1 244 ? -14.297 7.957 14.094 1 98.12 244 THR B CA 1
ATOM 4316 C C . THR B 1 244 ? -13.414 8.609 15.156 1 98.12 244 THR B C 1
ATOM 4318 O O . THR B 1 244 ? -13.898 8.984 16.219 1 98.12 244 THR B O 1
ATOM 4321 N N . ASP B 1 245 ? -12.141 8.695 14.93 1 97.62 245 ASP B N 1
ATOM 4322 C CA . ASP B 1 245 ? -11.234 9.328 15.883 1 97.62 245 ASP B CA 1
ATOM 4323 C C . ASP B 1 245 ? -11.148 10.836 15.633 1 97.62 245 ASP B C 1
ATOM 4325 O O . ASP B 1 245 ? -10.273 11.516 16.172 1 97.62 245 ASP B O 1
ATOM 4329 N N . LEU B 1 246 ? -11.992 11.367 14.734 1 98.38 246 LEU B N 1
ATOM 4330 C CA . LEU B 1 246 ? -12.172 12.789 14.445 1 98.38 246 LEU B CA 1
ATOM 4331 C C . LEU B 1 246 ? -11.039 13.305 13.57 1 98.38 246 LEU B C 1
ATOM 4333 O O . LEU B 1 246 ? -10.875 14.523 13.414 1 98.38 246 LEU B O 1
ATOM 4337 N N . SER B 1 247 ? -10.211 12.398 13.039 1 98.62 247 SER B N 1
ATOM 4338 C CA . SER B 1 247 ? -9.234 12.805 12.031 1 98.62 247 SER B CA 1
ATOM 4339 C C . SER B 1 247 ? -9.883 12.977 10.664 1 98.62 247 SER B C 1
ATOM 4341 O O . SER B 1 247 ? -10.945 12.414 10.398 1 98.62 247 SER B O 1
ATOM 4343 N N . LEU B 1 248 ? -9.297 13.781 9.836 1 98.75 248 LEU B N 1
ATOM 4344 C CA . LEU B 1 248 ? -9.688 13.961 8.438 1 98.75 248 LEU B CA 1
ATOM 4345 C C . LEU B 1 248 ? -8.586 13.469 7.504 1 98.75 248 LEU B C 1
ATOM 4347 O O . LEU B 1 248 ? -7.43 13.875 7.629 1 98.75 248 LEU B O 1
ATOM 4351 N N . ARG B 1 249 ? -9.016 12.648 6.629 1 98.38 249 ARG B N 1
ATOM 4352 C CA . ARG B 1 249 ? -8.055 12.102 5.676 1 98.38 249 ARG B CA 1
ATOM 4353 C C . ARG B 1 249 ? -8.367 12.562 4.258 1 98.38 249 ARG B C 1
ATOM 4355 O O . ARG B 1 249 ? -9.508 12.922 3.953 1 98.38 249 ARG B O 1
ATOM 4362 N N . ARG B 1 250 ? -7.355 12.57 3.408 1 98.25 250 ARG B N 1
ATOM 4363 C CA . ARG B 1 250 ? -7.469 12.961 2.008 1 98.25 250 ARG B CA 1
ATOM 4364 C C . ARG B 1 250 ? -8.188 14.297 1.868 1 98.25 250 ARG B C 1
ATOM 4366 O O . ARG B 1 250 ? -9.117 14.43 1.072 1 98.25 250 ARG B O 1
ATOM 4373 N N . LEU B 1 251 ? -7.715 15.188 2.625 1 98.44 251 LEU B N 1
ATOM 4374 C CA . LEU B 1 251 ? -8.297 16.531 2.635 1 98.44 251 LEU B CA 1
ATOM 4375 C C . LEU B 1 251 ? -7.949 17.281 1.353 1 98.44 251 LEU B C 1
ATOM 4377 O O . LEU B 1 251 ? -6.789 17.297 0.93 1 98.44 251 LEU B O 1
ATOM 4381 N N . LYS B 1 252 ? -8.938 17.828 0.736 1 97.75 252 LYS B N 1
ATOM 4382 C CA . LYS B 1 252 ? -8.766 18.641 -0.464 1 97.75 252 LYS B CA 1
ATOM 4383 C C . LYS B 1 252 ? -9.445 20 -0.308 1 97.75 252 LYS B C 1
ATOM 4385 O O . LYS B 1 252 ? -10.656 20.062 -0.067 1 97.75 252 LYS B O 1
ATOM 4390 N N . PHE B 1 253 ? -8.602 21.016 -0.428 1 96.81 253 PHE B N 1
ATOM 4391 C CA . PHE B 1 253 ? -9.148 22.359 -0.491 1 96.81 253 PHE B CA 1
ATOM 4392 C C . PHE B 1 253 ? -9.602 22.703 -1.907 1 96.81 253 PHE B C 1
ATOM 4394 O O . PHE B 1 253 ? -8.836 22.547 -2.861 1 96.81 253 PHE B O 1
ATOM 4401 N N . HIS B 1 254 ? -10.844 23.125 -2.008 1 94.19 254 HIS B N 1
ATOM 4402 C CA . HIS B 1 254 ? -11.398 23.391 -3.334 1 94.19 254 HIS B CA 1
ATOM 4403 C C . HIS B 1 254 ? -10.891 24.719 -3.893 1 94.19 254 HIS B C 1
ATOM 4405 O O . HIS B 1 254 ? -10.25 25.484 -3.18 1 94.19 254 HIS B O 1
ATOM 4411 N N . ASP B 1 255 ? -11.086 24.984 -5.156 1 89.38 255 ASP B N 1
ATOM 4412 C CA . ASP B 1 255 ? -10.531 26.094 -5.918 1 89.38 255 ASP B CA 1
ATOM 4413 C C . ASP B 1 255 ? -10.914 27.438 -5.285 1 89.38 255 ASP B C 1
ATOM 4415 O O . ASP B 1 255 ? -10.133 28.391 -5.305 1 89.38 255 ASP B O 1
ATOM 4419 N N . VAL B 1 256 ? -12.055 27.5 -4.719 1 83.06 256 VAL B N 1
ATOM 4420 C CA . VAL B 1 256 ? -12.531 28.75 -4.137 1 83.06 256 VAL B CA 1
ATOM 4421 C C . VAL B 1 256 ? -11.562 29.234 -3.057 1 83.06 256 VAL B C 1
ATOM 4423 O O . VAL B 1 256 ? -11.367 30.438 -2.877 1 83.06 256 VAL B O 1
ATOM 4426 N N . ILE B 1 257 ? -10.883 28.297 -2.418 1 82.94 257 ILE B N 1
ATOM 4427 C CA . ILE B 1 257 ? -9.922 28.625 -1.371 1 82.94 257 ILE B CA 1
ATOM 4428 C C . ILE B 1 257 ? -8.531 28.812 -1.985 1 82.94 257 ILE B C 1
ATOM 4430 O O . ILE B 1 257 ? -7.875 29.828 -1.736 1 82.94 257 ILE B O 1
ATOM 4434 N N . ARG B 1 258 ? -8.148 28 -2.869 1 82.06 258 ARG B N 1
ATOM 4435 C CA . ARG B 1 258 ? -6.785 27.984 -3.387 1 82.06 258 ARG B CA 1
ATOM 4436 C C . ARG B 1 258 ? -6.52 29.203 -4.273 1 82.06 258 ARG B C 1
ATOM 4438 O O . ARG B 1 258 ? -5.391 29.688 -4.336 1 82.06 258 ARG B O 1
ATOM 4445 N N . GLU B 1 259 ? -7.582 29.609 -4.949 1 80.88 259 GLU B N 1
ATOM 4446 C CA . GLU B 1 259 ? -7.418 30.75 -5.84 1 80.88 259 GLU B CA 1
ATOM 4447 C C . GLU B 1 259 ? -7.168 32.031 -5.051 1 80.88 259 GLU B C 1
ATOM 4449 O O . GLU B 1 259 ? -6.523 32.969 -5.547 1 80.88 259 GLU B O 1
ATOM 4454 N N . GLN B 1 260 ? -7.609 32.062 -3.814 1 77.5 260 GLN B N 1
ATOM 4455 C CA . GLN B 1 260 ? -7.383 33.219 -2.959 1 77.5 260 GLN B CA 1
ATOM 4456 C C . GLN B 1 260 ? -5.906 33.344 -2.6 1 77.5 260 GLN B C 1
ATOM 4458 O O . GLN B 1 260 ? -5.402 34.469 -2.424 1 77.5 260 GLN B O 1
ATOM 4463 N N . ALA B 1 261 ? -5.176 32.281 -2.516 1 70.62 261 ALA B N 1
ATOM 4464 C CA . ALA B 1 261 ? -3.75 32.281 -2.211 1 70.62 261 ALA B CA 1
ATOM 4465 C C . ALA B 1 261 ? -2.93 32.75 -3.402 1 70.62 261 ALA B C 1
ATOM 4467 O O . ALA B 1 261 ? -1.917 33.438 -3.23 1 70.62 261 ALA B O 1
ATOM 4468 N N . GLY B 1 262 ? -3.309 32.375 -4.633 1 70.19 262 GLY B N 1
ATOM 4469 C CA . GLY B 1 262 ? -2.639 32.781 -5.855 1 70.19 262 GLY B CA 1
ATOM 4470 C C . GLY B 1 262 ? -2.77 34.25 -6.145 1 70.19 262 GLY B C 1
ATOM 4471 O O . GLY B 1 262 ? -1.857 34.875 -6.703 1 70.19 262 GLY B O 1
ATOM 4472 N N . ASP B 1 263 ? -3.76 34.844 -5.738 1 71.38 263 ASP B N 1
ATOM 4473 C CA . ASP B 1 263 ? -4.043 36.25 -6.004 1 71.38 263 ASP B CA 1
ATOM 4474 C C . ASP B 1 263 ? -3.031 37.156 -5.301 1 71.38 263 ASP B C 1
ATOM 4476 O O . ASP B 1 263 ? -2.834 38.312 -5.699 1 71.38 263 ASP B O 1
ATOM 4480 N N . ARG B 1 264 ? -2.201 36.594 -4.438 1 72.06 264 ARG B N 1
ATOM 4481 C CA . ARG B 1 264 ? -1.242 37.375 -3.689 1 72.06 264 ARG B CA 1
ATOM 4482 C C . ARG B 1 264 ? 0.076 37.531 -4.445 1 72.06 264 ARG B C 1
ATOM 4484 O O . ARG B 1 264 ? 0.978 38.25 -4.016 1 72.06 264 ARG B O 1
ATOM 4491 N N . ASP B 1 265 ? 0.251 36.875 -5.598 1 73.5 265 ASP B N 1
ATOM 4492 C CA . ASP B 1 265 ? 1.391 36.906 -6.512 1 73.5 265 ASP B CA 1
ATOM 4493 C C . ASP B 1 265 ? 2.707 36.75 -5.75 1 73.5 265 ASP B C 1
ATOM 4495 O O . ASP B 1 265 ? 3.555 37.656 -5.797 1 73.5 265 ASP B O 1
ATOM 4499 N N . PRO B 1 266 ? 2.846 35.688 -5.012 1 77.38 266 PRO B N 1
ATOM 4500 C CA . PRO B 1 266 ? 4.09 35.5 -4.262 1 77.38 266 PRO B CA 1
ATOM 4501 C C . PRO B 1 266 ? 5.32 35.438 -5.164 1 77.38 266 PRO B C 1
ATOM 4503 O O . PRO B 1 266 ? 5.254 34.906 -6.27 1 77.38 266 PRO B O 1
ATOM 4506 N N . GLU B 1 267 ? 6.371 36.062 -4.707 1 80.38 267 GLU B N 1
ATOM 4507 C CA . GLU B 1 267 ? 7.594 36.188 -5.5 1 80.38 267 GLU B CA 1
ATOM 4508 C C . GLU B 1 267 ? 8.57 35.062 -5.164 1 80.38 267 GLU B C 1
ATOM 4510 O O . GLU B 1 267 ? 9.523 34.812 -5.91 1 80.38 267 GLU B O 1
ATOM 4515 N N . SER B 1 268 ? 8.336 34.531 -3.992 1 83.81 268 SER B N 1
ATOM 4516 C CA . SER B 1 268 ? 9.234 33.469 -3.549 1 83.81 268 SER B CA 1
ATOM 4517 C C . SER B 1 268 ? 8.453 32.281 -3.031 1 83.81 268 SER B C 1
ATOM 4519 O O . SER B 1 268 ? 7.25 32.375 -2.766 1 83.81 268 SER B O 1
ATOM 4521 N N . GLN B 1 269 ? 9.141 31.203 -2.908 1 83.19 269 GLN B N 1
ATOM 4522 C CA . GLN B 1 269 ? 8.539 30 -2.342 1 83.19 269 GLN B CA 1
ATOM 4523 C C . GLN B 1 269 ? 8.133 30.219 -0.888 1 83.19 269 GLN B C 1
ATOM 4525 O O . GLN B 1 269 ? 7.086 29.734 -0.449 1 83.19 269 GLN B O 1
ATOM 4530 N N . ALA B 1 270 ? 8.898 30.969 -0.224 1 87.25 270 ALA B N 1
ATOM 4531 C CA . ALA B 1 270 ? 8.617 31.281 1.175 1 87.25 270 ALA B CA 1
ATOM 4532 C C . ALA B 1 270 ? 7.352 32.125 1.306 1 87.25 270 ALA B C 1
ATOM 4534 O O . ALA B 1 270 ? 6.527 31.875 2.191 1 87.25 270 ALA B O 1
ATOM 4535 N N . GLU B 1 271 ? 7.211 33.031 0.384 1 88.06 271 GLU B N 1
ATOM 4536 C CA . GLU B 1 271 ? 6.027 33.875 0.394 1 88.06 271 GLU B CA 1
ATOM 4537 C C . GLU B 1 271 ? 4.77 33.062 0.046 1 88.06 271 GLU B C 1
ATOM 4539 O O . GLU B 1 271 ? 3.703 33.312 0.62 1 88.06 271 GLU B O 1
ATOM 4544 N N . GLN B 1 272 ? 5.016 32.25 -0.847 1 89.38 272 GLN B N 1
ATOM 4545 C CA . GLN B 1 272 ? 3.893 31.391 -1.219 1 89.38 272 GLN B CA 1
ATOM 4546 C C . GLN B 1 272 ? 3.463 30.5 -0.05 1 89.38 272 GLN B C 1
ATOM 4548 O O . GLN B 1 272 ? 2.268 30.359 0.22 1 89.38 272 GLN B O 1
ATOM 4553 N N . LEU B 1 273 ? 4.387 29.938 0.637 1 91.38 273 LEU B N 1
ATOM 4554 C CA . LEU B 1 273 ? 4.094 29.078 1.79 1 91.38 273 LEU B CA 1
ATOM 4555 C C . LEU B 1 273 ? 3.375 29.875 2.877 1 91.38 273 LEU B C 1
ATOM 4557 O O . LEU B 1 273 ? 2.41 29.391 3.471 1 91.38 273 LEU B O 1
ATOM 4561 N N . ASP B 1 274 ? 3.816 31.031 3.055 1 91.56 274 ASP B N 1
ATOM 4562 C CA . ASP B 1 274 ? 3.195 31.906 4.047 1 91.56 274 ASP B CA 1
ATOM 4563 C C . ASP B 1 274 ? 1.733 32.188 3.697 1 91.56 274 ASP B C 1
ATOM 4565 O O . ASP B 1 274 ? 0.855 32.062 4.555 1 91.56 274 ASP B O 1
ATOM 4569 N N . ALA B 1 275 ? 1.514 32.469 2.428 1 91.38 275 ALA B N 1
ATOM 4570 C CA . ALA B 1 275 ? 0.157 32.75 1.969 1 91.38 275 ALA B CA 1
ATOM 4571 C C . ALA B 1 275 ? -0.74 31.516 2.113 1 91.38 275 ALA B C 1
ATOM 4573 O O . ALA B 1 275 ? -1.854 31.609 2.635 1 91.38 275 ALA B O 1
ATOM 4574 N N . ASP B 1 276 ? -0.245 30.422 1.7 1 93.44 276 ASP B N 1
ATOM 4575 C CA . ASP B 1 276 ? -0.988 29.172 1.797 1 93.44 276 ASP B CA 1
ATOM 4576 C C . ASP B 1 276 ? -1.311 28.828 3.252 1 93.44 276 ASP B C 1
ATOM 4578 O O . ASP B 1 276 ? -2.443 28.469 3.574 1 93.44 276 ASP B O 1
ATOM 4582 N N . PHE B 1 277 ? -0.335 29.031 4.016 1 96.06 277 PHE B N 1
ATOM 4583 C CA . PHE B 1 277 ? -0.471 28.688 5.426 1 96.06 277 PHE B CA 1
ATOM 4584 C C . PHE B 1 277 ? -1.53 29.562 6.094 1 96.06 277 PHE B C 1
ATOM 4586 O O . PHE B 1 277 ? -2.398 29.047 6.809 1 96.06 277 PHE B O 1
ATOM 4593 N N . SER B 1 278 ? -1.449 30.766 5.879 1 94.75 278 SER B N 1
ATOM 4594 C CA . SER B 1 278 ? -2.402 31.703 6.465 1 94.75 278 SER B CA 1
ATOM 4595 C C . SER B 1 278 ? -3.832 31.375 6.047 1 94.75 278 SER B C 1
ATOM 4597 O O . SER B 1 278 ? -4.727 31.297 6.891 1 94.75 278 SER B O 1
ATOM 4599 N N . LEU B 1 279 ? -3.984 31.141 4.781 1 93.75 279 LEU B N 1
ATOM 4600 C CA . LEU B 1 279 ? -5.312 30.828 4.266 1 93.75 279 LEU B CA 1
ATOM 4601 C C . LEU B 1 279 ? -5.816 29.5 4.816 1 93.75 279 LEU B C 1
ATOM 4603 O O . LEU B 1 279 ? -6.973 29.391 5.23 1 93.75 279 LEU B O 1
ATOM 4607 N N . MET B 1 280 ? -4.973 28.516 4.828 1 96.69 280 MET B N 1
ATOM 4608 C CA . MET B 1 280 ? -5.34 27.188 5.301 1 96.69 280 MET B CA 1
ATOM 4609 C C . MET B 1 280 ? -5.754 27.219 6.77 1 96.69 280 MET B C 1
ATOM 4611 O O . MET B 1 280 ? -6.797 26.672 7.141 1 96.69 280 MET B O 1
ATOM 4615 N N . THR B 1 281 ? -4.961 27.906 7.555 1 96.62 281 THR B N 1
ATOM 4616 C CA . THR B 1 281 ? -5.211 27.875 8.992 1 96.62 281 THR B CA 1
ATOM 4617 C C . THR B 1 281 ? -6.477 28.672 9.336 1 96.62 281 THR B C 1
ATOM 4619 O O . THR B 1 281 ? -7.195 28.312 10.273 1 96.62 281 THR B O 1
ATOM 4622 N N . LEU B 1 282 ? -6.754 29.688 8.578 1 94.88 282 LEU B N 1
ATOM 4623 C CA . LEU B 1 282 ? -7.992 30.422 8.797 1 94.88 282 LEU B CA 1
ATOM 4624 C C . LEU B 1 282 ? -9.203 29.547 8.477 1 94.88 282 LEU B C 1
ATOM 4626 O O . LEU B 1 282 ? -10.188 29.547 9.219 1 94.88 282 LEU B O 1
ATOM 4630 N N . GLU B 1 283 ? -9.125 28.781 7.395 1 95.5 283 GLU B N 1
ATOM 4631 C CA . GLU B 1 283 ? -10.195 27.859 7.035 1 95.5 283 GLU B CA 1
ATOM 4632 C C . GLU B 1 283 ? -10.359 26.781 8.094 1 95.5 283 GLU B C 1
ATOM 4634 O O . GLU B 1 283 ? -11.484 26.453 8.484 1 95.5 283 GLU B O 1
ATOM 4639 N N . LEU B 1 284 ? -9.25 26.281 8.578 1 97.81 284 LEU B N 1
ATOM 4640 C CA . LEU B 1 284 ? -9.281 25.156 9.508 1 97.81 284 LEU B CA 1
ATOM 4641 C C . LEU B 1 284 ? -9.727 25.609 10.898 1 97.81 284 LEU B C 1
ATOM 4643 O O . LEU B 1 284 ? -10.297 24.828 11.656 1 97.81 284 LEU B O 1
ATOM 4647 N N . ARG B 1 285 ? -9.477 26.875 11.188 1 96.94 285 ARG B N 1
ATOM 4648 C CA . ARG B 1 285 ? -9.914 27.438 12.469 1 96.94 285 ARG B CA 1
ATOM 4649 C C . ARG B 1 285 ? -11.43 27.422 12.586 1 96.94 285 ARG B C 1
ATOM 4651 O O . ARG B 1 285 ? -11.969 27.25 13.68 1 96.94 285 ARG B O 1
ATOM 4658 N N . THR B 1 286 ? -12.078 27.531 11.477 1 95.56 286 THR B N 1
ATOM 4659 C CA . THR B 1 286 ? -13.531 27.469 11.445 1 95.56 286 THR B CA 1
ATOM 4660 C C . THR B 1 286 ? -14.008 26.016 11.359 1 95.56 286 THR B C 1
ATOM 4662 O O . THR B 1 286 ? -14.984 25.641 12.016 1 95.56 286 THR B O 1
ATOM 4665 N N . LEU B 1 287 ? -13.328 25.219 10.672 1 97.5 287 LEU B N 1
ATOM 4666 C CA . LEU B 1 287 ? -13.758 23.844 10.375 1 97.5 287 LEU B CA 1
ATOM 4667 C C . LEU B 1 287 ? -13.648 22.969 11.617 1 97.5 287 LEU B C 1
ATOM 4669 O O . LEU B 1 287 ? -14.555 22.188 11.906 1 97.5 287 LEU B O 1
ATOM 4673 N N . ILE B 1 288 ? -12.508 23.031 12.32 1 98.06 288 ILE B N 1
ATOM 4674 C CA . ILE B 1 288 ? -12.211 22.062 13.367 1 98.06 288 ILE B CA 1
ATOM 4675 C C . ILE B 1 288 ? -13.234 22.188 14.492 1 98.06 288 ILE B C 1
ATOM 4677 O O . ILE B 1 288 ? -13.836 21.188 14.906 1 98.06 288 ILE B O 1
ATOM 4681 N N . PRO B 1 289 ? -13.531 23.422 14.992 1 96.94 289 PRO B N 1
ATOM 4682 C CA . PRO B 1 289 ? -14.617 23.516 15.969 1 96.94 289 PRO B CA 1
ATOM 4683 C C . PRO B 1 289 ? -15.953 23.047 15.406 1 96.94 289 PRO B C 1
ATOM 4685 O O . PRO B 1 289 ? -16.734 22.406 16.109 1 96.94 289 PRO B O 1
ATOM 4688 N N . ARG B 1 290 ? -16.266 23.344 14.172 1 97.81 290 ARG B N 1
ATOM 4689 C CA . ARG B 1 290 ? -17.5 22.906 13.523 1 97.81 290 ARG B CA 1
ATOM 4690 C C . ARG B 1 290 ? -17.594 21.391 13.477 1 97.81 290 ARG B C 1
ATOM 4692 O O . ARG B 1 290 ? -18.656 20.812 13.695 1 97.81 290 ARG B O 1
ATOM 4699 N N . LEU B 1 291 ? -16.484 20.781 13.18 1 98.44 291 LEU B N 1
ATOM 4700 C CA . LEU B 1 291 ? -16.375 19.328 13.188 1 98.44 291 LEU B CA 1
ATOM 4701 C C . LEU B 1 291 ? -16.828 18.766 14.523 1 98.44 291 LEU B C 1
ATOM 4703 O O . LEU B 1 291 ? -17.609 17.797 14.57 1 98.44 291 LEU B O 1
ATOM 4707 N N . MET B 1 292 ? -16.344 19.406 15.578 1 98.19 292 MET B N 1
ATOM 4708 C CA . MET B 1 292 ? -16.766 18.953 16.891 1 98.19 292 MET B CA 1
ATOM 4709 C C . MET B 1 292 ? -18.281 19.125 17.078 1 98.19 292 MET B C 1
ATOM 4711 O O . MET B 1 292 ? -18.938 18.25 17.641 1 98.19 292 MET B O 1
ATOM 4715 N N . GLU B 1 293 ? -18.766 20.172 16.562 1 98.06 293 GLU B N 1
ATOM 4716 C CA . GLU B 1 293 ? -20.188 20.484 16.703 1 98.06 293 GLU B CA 1
ATOM 4717 C C . GLU B 1 293 ? -21.062 19.453 15.984 1 98.06 293 GLU B C 1
ATOM 4719 O O . GLU B 1 293 ? -22.172 19.141 16.422 1 98.06 293 GLU B O 1
ATOM 4724 N N . TRP B 1 294 ? -20.609 18.938 14.859 1 98.25 294 TRP B N 1
ATOM 4725 C CA . TRP B 1 294 ? -21.359 17.922 14.133 1 98.25 294 TRP B CA 1
ATOM 4726 C C . TRP B 1 294 ? -21.656 16.719 15.031 1 98.25 294 TRP B C 1
ATOM 4728 O O . TRP B 1 294 ? -22.641 16 14.82 1 98.25 294 TRP B O 1
ATOM 4738 N N . PHE B 1 295 ? -20.781 16.547 16 1 98.31 295 PHE B N 1
ATOM 4739 C CA . PHE B 1 295 ? -20.891 15.367 16.844 1 98.31 295 PHE B CA 1
ATOM 4740 C C . PHE B 1 295 ? -21.25 15.758 18.281 1 98.31 295 PHE B C 1
ATOM 4742 O O . PHE B 1 295 ? -20.828 15.109 19.234 1 98.31 295 PHE B O 1
ATOM 4749 N N . GLY B 1 296 ? -21.953 16.828 18.453 1 97.5 296 GLY B N 1
ATOM 4750 C CA . GLY B 1 296 ? -22.531 17.219 19.719 1 97.5 296 GLY B CA 1
ATOM 4751 C C . GLY B 1 296 ? -21.656 18.172 20.516 1 97.5 296 GLY B C 1
ATOM 4752 O O . GLY B 1 296 ? -21.969 18.516 21.656 1 97.5 296 GLY B O 1
ATOM 4753 N N . GLY B 1 297 ? -20.531 18.594 19.922 1 97.62 297 GLY B N 1
ATOM 4754 C CA . GLY B 1 297 ? -19.609 19.469 20.609 1 97.62 297 GLY B CA 1
ATOM 4755 C C . GLY B 1 297 ? -18.484 18.734 21.312 1 97.62 297 GLY B C 1
ATOM 4756 O O . GLY B 1 297 ? -18.562 17.516 21.5 1 97.62 297 GLY B O 1
ATOM 4757 N N . GLU B 1 298 ? -17.453 19.406 21.625 1 95.75 298 GLU B N 1
ATOM 4758 C CA . GLU B 1 298 ? -16.297 18.828 22.297 1 95.75 298 GLU B CA 1
ATOM 4759 C C . GLU B 1 298 ? -16.578 18.625 23.781 1 95.75 298 GLU B C 1
ATOM 4761 O O . GLU B 1 298 ? -17.172 19.484 24.438 1 95.75 298 GLU B O 1
ATOM 4766 N N . LYS B 1 299 ? -16.141 17.438 24.203 1 93.06 299 LYS B N 1
ATOM 4767 C CA . LYS B 1 299 ? -16.266 17.156 25.625 1 93.06 299 LYS B CA 1
ATOM 4768 C C . LYS B 1 299 ? -15.266 17.969 26.438 1 93.06 299 LYS B C 1
ATOM 4770 O O . LYS B 1 299 ? -14.117 18.125 26.031 1 93.06 299 LYS B O 1
ATOM 4775 N N . ALA B 1 300 ? -15.781 18.562 27.531 1 78.81 300 ALA B N 1
ATOM 4776 C CA . ALA B 1 300 ? -14.883 19.281 28.438 1 78.81 300 ALA B CA 1
ATOM 4777 C C . ALA B 1 300 ? -13.883 18.328 29.078 1 78.81 300 ALA B C 1
ATOM 4779 O O . ALA B 1 300 ? -14.195 17.156 29.312 1 78.81 300 ALA B O 1
ATOM 4780 N N . PRO B 1 301 ? -12.555 18.719 29.141 1 71.88 301 PRO B N 1
ATOM 4781 C CA . PRO B 1 301 ? -11.578 17.859 29.797 1 71.88 301 PRO B CA 1
ATOM 4782 C C . PRO B 1 301 ? -12.016 17.422 31.188 1 71.88 301 PRO B C 1
ATOM 4784 O O . PRO B 1 301 ? -12.703 18.172 31.891 1 71.88 301 PRO B O 1
ATOM 4787 N N . SER B 1 302 ? -12.148 16.078 31.5 1 53.81 302 SER B N 1
ATOM 4788 C CA . SER B 1 302 ? -12.445 15.688 32.875 1 53.81 302 SER B CA 1
ATOM 4789 C C . SER B 1 302 ? -11.445 16.297 33.844 1 53.81 302 SER B C 1
ATOM 4791 O O . SER B 1 302 ? -10.281 16.5 33.5 1 53.81 302 SER B O 1
#

Secondary structure (DSSP, 8-state):
---S-BEEEEE-S-----HHHHHHHHGGGB-----TT-SEEEEE--TT-TTS-S-EEETTEEEEEEEEEEE---HHHHHHHHHHHHHHHHHHH-SPPPHHHHHHHHHHHHHHHGGGPPEEEEEEEEEEETTTTEEEEE-SSHHHHHHHHHHHHHHHSS--EE---BSS-HHHHHHHHHHHT---TTEEEEEEEEEE-TTSTT-EEEEES--TTSHHHHHHHHTT-EEEEEEEEETTTEEEEEETTS-EEEEEE-HHHHHHHHTT--SSHHHHHHHHHHHHHHHHHHHHHHHHHHTT-BPPP-/---S-BEEEEE-S-----HHHHHHHHGGGB-----TT-SEEEEE--TT-TTS-S-EEETTEEEEEEEEEEE---HHHHHHHHHHHHHHHHHHH-SPPPHHHHHHHHHHHHHHHGGGPPEEEEEEEEEEETTTTEEEEE-SSHHHHHHHHHHHHHHHSS--EE---BSS-HHHHHHHHHHHT---TTEEEEEEEEEE-TTSTT-EEEEES--TTSHHHHHHHHTT-EEEEEEEEETTTEEEEEETTS-EEEEEE-HHHHHHHHTT--SSHHHHHHHHHHHHHHHHHHHHHHHHHHTT-BPPP-

=== Feature glossary ===
A reading guide for the features in this record.

Start from the sequence.

  · This is the polypeptide sequence — one letter per residue, N-terminus first. Length ranges from a few dozen residues for small domains to over a thousand for large multi-domain proteins.

Fold it, and you get atomic coordinates and the backbone conformation that goes with them.

  · Structure coordinates are given as an mmCIF _atom_site loop: one row per atom with element, residue name, chain id, sequence number, and x/y/z position in Å. Only the four main-chain atoms per residue are included here; side chains are omitted to keep the record compact.

  · Backbone dihedral angles. Every residue except chain termini has a φ (preceding-C → N → Cα → C) and a ψ (N → Cα → C → next-N). They are reported in degrees following the IUPAC sign convention. Secondary structure is essentially a statement about which (φ, ψ) basin each residue occupies.

  · The SS8 string is DSSP's per-residue secondary-structure call. α-helix (H) means an i→i+4 H-bond ladder; β-strand (E) means the residue participates in a β-sheet; 3₁₀ (G) and π (I) are tighter and wider helices; T/S are turns/bends; '-' is loop.

  · SS3 is a coarse helix/strand/coil call (letters a/b/c) made by the P-SEA algorithm from inter-Cα distances and dihedrals. It is less detailed than DSSP but needs only Cα positions.

Summarize the fold with a handful of shape descriptors and a per-residue structural alphabet.

  · Radius of gyration (Rg) is the root-mean-square distance of Cα atoms from their centroid — a single number for overall size and compactness. A globular domain of N residues has Rg ≈ 2.2·N^0.38 Å; an extended or disordered chain has a much larger Rg. The Cα contact count is the number of residue pairs whose Cα atoms are within 8 Å and are more than four positions apart in sequence — a standard proxy for tertiary packing density. The bounding box is the smallest axis-aligned box enclosing all Cα atoms.

  · The Foldseek 3Di string encodes local tertiary geometry as a 20-letter alphabet — one character per residue — derived from the relative positions of nearby Cα atoms. Unlike the amino-acid sequence, 3Di is a direct function of the 3D structure, so two proteins with the same fold have similar 3Di strings even at low sequence identity.

  · Solvent-accessible surface area (SASA) is the area in Å² traced out by the centre of a 1.4 Å probe sphere (a water molecule) rolled over the protein's van der Waals surface (Shrake–Rupley / Lee–Richards construction). Buried residues have near-zero SASA; fully exposed residues can exceed 200 Å². The total SASA scales roughly with the number of surface residues.

Ask how reliable the model is.

  · pLDDT (predicted Local Distance Difference Test) is AlphaFold's per-residue confidence score, ranging from 0 to 100. Values above 90 indicate high confidence (typically well-packed cores); 70–90 is confident; 50–70 low confidence; below 50 usually means the region is disordered or the prediction is unreliable there. AlphaFold stores pLDDT in the mmCIF B-factor column.

  · B-factor (Debye–Waller factor) reflects atomic displacement in the crystal lattice. It is an experimental observable (units Å²), not a prediction; low values mean the atom is pinned down, high values mean it moves or is heterogeneous across the crystal.

  · Predicted Aligned Error (PAE) is an AlphaFold confidence matrix: entry (i, j) is the expected error in the position of residue j, in ångströms, when the prediction is superimposed on the true structure at residue i. Low PAE within a block of residues means that block is internally rigid and well-predicted; high PAE between two blocks means their relative placement is uncertain even if each block individually is confident.

Place it in context: what it resembles, what it is annotated as, and how it looks.

  · Nearest PDB neighbors are the top structural matches found by Foldseek when searching this structure against the entire Protein Data Bank. Each hit reports a TM-score (0 to 1; >0.5 almost always implies the same fold) and an E-value. These are *structural* homologs — they may share no detectable sequence similarity.

  · Functional annotations link the protein to curated databases. InterPro entries identify conserved domains and families by matching the sequence against member-database signatures (Pfam, PROSITE, CDD, …). Gene Ontology (GO) terms describe molecular function, biological process, and cellular component in a controlled vocabulary. CATH places the structure in a hierarchical fold classification (Class/Architecture/Topology/Homologous-superfamily). The organism is the source species.

  · Three diagnostic plots accompany the record. The Cα contact map visualizes the tertiary structure as a 2D adjacency matrix (8 Å cutoff, sequence-local contacts suppressed). The Ramachandran plot shows the distribution of backbone (φ, ψ) torsions, with points in the α and β basins reflecting secondary structure content. The PAE plot shows AlphaFold's inter-residue confidence as a color matrix.

  · Six rendered views show the 3D structure from the faces of a cube — i.e. along ±x, ±y, ±z. Rendering representation is drawn randomly per protein from cartoon (secondary-structure ribbons), sticks (backbone bonds), or molecular surface; coloring is either N→C rainbow (blue at the N-terminus through red at the C-terminus) or one color per chain.